Protein AF-A0A6A5XKU3-F1 (afdb_monomer_lite)

Foldseek 3Di:
DDDDDPDDQDDDPVLVVLVVLLVVLCCQFFFQFPPPDACCVVVCSSVCSVPVLLSVLSSLLSVCLVCVVPDDDLVSNPVSLVSLVVVLVVLVVCCVPDVPCVQSSLLSNLSSLVSNLSSCLLPQDCSNVVSLVVSLVSCVVDDLVSLCVGLSSVLSLVVSLLLLQCLLKFLDDDHRPNSCVVVPVLVPDDLPPPPARNNCRGQLEHSPLSVLSSLLSVLLVVQVVVVPVDPDDPPVSVVSLVVSLVCLVPDDDRDHDPPGDPLSNVLSVLLHVLLSLLSNLQSQQRNRLQRFLVDDGHPDDPVRSLVSLVSNLVSLVVNLVSCVVPVSNNLNSNQSSLLSSLLNCLDPSNVVCLVSSLVSLVSSCSRSVSSLSVVSNVLSVVLSVVSVVCVVVVPDDGRGSNVSCNVVSGMGRRD

Structure (mmCIF, N/CA/C/O backbone):
data_AF-A0A6A5XKU3-F1
#
_entry.id   AF-A0A6A5XKU3-F1
#
loop_
_atom_site.group_PDB
_atom_site.id
_atom_site.type_symbol
_atom_site.label_atom_id
_atom_site.label_alt_id
_atom_site.label_comp_id
_atom_site.label_asym_id
_atom_site.label_entity_id
_atom_site.label_seq_id
_atom_site.pdbx_PDB_ins_code
_atom_site.Cartn_x
_atom_site.Cartn_y
_atom_site.Cartn_z
_atom_site.occupancy
_atom_site.B_iso_or_equiv
_atom_site.auth_seq_id
_atom_site.auth_comp_id
_atom_site.auth_asym_id
_atom_site.auth_atom_id
_atom_site.pdbx_PDB_model_num
ATOM 1 N N . MET A 1 1 ? 26.770 15.227 -27.253 1.00 34.41 1 MET A N 1
ATOM 2 C CA . MET A 1 1 ? 26.568 13.845 -26.769 1.00 34.41 1 MET A CA 1
ATOM 3 C C . MET A 1 1 ? 25.483 13.225 -27.627 1.00 34.41 1 MET A C 1
ATOM 5 O O . MET A 1 1 ? 24.381 13.752 -27.650 1.00 34.41 1 MET A O 1
ATOM 9 N N . ALA A 1 2 ? 25.814 12.214 -28.429 1.00 26.48 2 ALA A N 1
ATOM 10 C CA . ALA A 1 2 ? 24.832 11.535 -29.268 1.00 26.48 2 ALA A CA 1
ATOM 11 C C . ALA A 1 2 ? 23.905 10.713 -28.362 1.00 26.48 2 ALA A C 1
ATOM 13 O O . ALA A 1 2 ? 24.379 9.827 -27.654 1.00 26.48 2 ALA A O 1
ATOM 14 N N . HIS A 1 3 ? 22.607 11.021 -28.351 1.00 31.48 3 HIS A N 1
ATOM 15 C CA . HIS A 1 3 ? 21.614 10.142 -27.742 1.00 31.48 3 HIS A CA 1
ATOM 16 C C . HIS A 1 3 ? 21.647 8.817 -28.506 1.00 31.48 3 HIS A C 1
ATOM 18 O O . HIS A 1 3 ? 21.253 8.759 -29.672 1.00 31.48 3 HIS A O 1
ATOM 24 N N . ALA A 1 4 ? 22.181 7.769 -27.876 1.00 35.62 4 ALA A N 1
ATOM 25 C CA . ALA A 1 4 ? 22.101 6.421 -28.408 1.00 35.62 4 ALA A CA 1
ATOM 26 C C . ALA A 1 4 ? 20.622 6.104 -28.665 1.00 35.62 4 ALA A C 1
ATOM 28 O O . ALA A 1 4 ? 19.783 6.248 -27.775 1.00 35.62 4 ALA A O 1
ATOM 29 N N . CYS A 1 5 ? 20.295 5.730 -29.901 1.00 33.72 5 CYS A N 1
ATOM 30 C CA . CYS A 1 5 ? 18.957 5.277 -30.247 1.00 33.72 5 CYS A CA 1
ATOM 31 C C . CYS A 1 5 ? 18.623 4.088 -29.327 1.00 33.72 5 CYS A C 1
ATOM 33 O O . CYS A 1 5 ? 19.437 3.161 -29.265 1.00 33.72 5 CYS A O 1
ATOM 35 N N . PRO A 1 6 ? 17.500 4.101 -28.583 1.00 51.47 6 PRO A N 1
ATOM 36 C CA . PRO A 1 6 ? 17.179 3.008 -27.677 1.00 51.47 6 PRO A CA 1
ATOM 37 C C . PRO A 1 6 ? 17.137 1.706 -28.480 1.00 51.47 6 PRO A C 1
ATOM 39 O O . PRO A 1 6 ? 16.379 1.594 -29.450 1.00 51.47 6 PRO A O 1
ATOM 42 N N . ARG A 1 7 ? 17.995 0.740 -28.115 1.00 57.94 7 ARG A N 1
ATOM 43 C CA . ARG A 1 7 ? 17.992 -0.599 -28.715 1.00 57.94 7 ARG A CA 1
ATOM 44 C C . ARG A 1 7 ? 16.578 -1.151 -28.569 1.00 57.94 7 ARG A C 1
ATOM 46 O O . ARG A 1 7 ? 16.069 -1.290 -27.461 1.00 57.94 7 ARG A O 1
ATOM 53 N N . ARG A 1 8 ? 15.909 -1.393 -29.697 1.00 62.81 8 ARG A N 1
ATOM 54 C CA . ARG A 1 8 ? 14.557 -1.952 -29.693 1.00 62.81 8 ARG A CA 1
ATOM 55 C C . ARG A 1 8 ? 14.641 -3.401 -29.229 1.00 62.81 8 ARG A C 1
ATOM 57 O O . ARG A 1 8 ? 15.411 -4.171 -29.796 1.00 62.81 8 ARG A O 1
ATOM 64 N N . LEU A 1 9 ? 13.830 -3.753 -28.236 1.00 70.62 9 LEU A N 1
ATOM 65 C CA . LEU A 1 9 ? 13.660 -5.129 -27.782 1.00 70.62 9 LEU A CA 1
ATOM 66 C C . LEU A 1 9 ? 13.195 -5.981 -28.978 1.00 70.62 9 LEU A C 1
ATOM 68 O O . LEU A 1 9 ? 12.134 -5.721 -29.550 1.00 70.62 9 LEU A O 1
ATOM 72 N N . GLN A 1 10 ? 14.010 -6.948 -29.398 1.00 77.44 10 GLN A N 1
ATOM 73 C CA . GLN A 1 10 ? 13.644 -7.891 -30.454 1.00 77.44 10 GLN A CA 1
ATOM 74 C C . GLN A 1 10 ? 12.899 -9.055 -29.805 1.00 77.44 10 GLN A C 1
ATOM 76 O O . GLN A 1 10 ? 13.490 -9.810 -29.041 1.00 77.44 10 GLN A O 1
ATOM 81 N N . LEU A 1 11 ? 11.595 -9.146 -30.063 1.00 79.94 11 LEU A N 1
ATOM 82 C CA . LEU A 1 11 ? 10.724 -10.175 -29.503 1.00 79.94 11 LEU A CA 1
ATOM 83 C C . LEU A 1 11 ? 10.129 -11.028 -30.618 1.00 79.94 11 LEU A C 1
ATOM 85 O O . LEU A 1 11 ? 9.589 -10.485 -31.587 1.00 79.94 11 LEU A O 1
ATOM 89 N N . GLU A 1 12 ? 10.144 -12.344 -30.424 1.00 84.56 12 GLU A N 1
ATOM 90 C CA . GLU A 1 12 ? 9.378 -13.284 -31.242 1.00 84.56 12 GLU A CA 1
ATOM 91 C C . GLU A 1 12 ? 7.866 -12.995 -31.140 1.00 84.56 12 GLU A C 1
ATOM 93 O O . GLU A 1 12 ? 7.410 -12.430 -30.138 1.00 84.56 12 GLU A O 1
ATOM 98 N N . PRO A 1 13 ? 7.032 -13.406 -32.116 1.00 84.31 13 PRO A N 1
ATOM 99 C CA . PRO A 1 13 ? 5.594 -13.115 -32.107 1.00 84.31 13 PRO A CA 1
ATOM 100 C C . PRO A 1 13 ? 4.880 -13.505 -30.802 1.00 84.31 13 PRO A C 1
ATOM 102 O O . PRO A 1 13 ? 4.089 -12.723 -30.270 1.00 84.31 13 PRO A O 1
ATOM 105 N N . ARG A 1 14 ? 5.213 -14.675 -30.238 1.00 82.38 14 ARG A N 1
ATOM 106 C CA . ARG A 1 14 ? 4.673 -15.146 -28.951 1.00 82.38 14 ARG A CA 1
ATOM 107 C C . ARG A 1 14 ? 5.136 -14.276 -27.778 1.00 82.38 14 ARG A C 1
ATOM 109 O O . ARG A 1 14 ? 4.318 -13.883 -26.951 1.00 82.38 14 ARG A O 1
ATOM 116 N N . GLN A 1 15 ? 6.418 -13.919 -27.740 1.00 80.44 15 GLN A N 1
ATOM 117 C CA . GLN A 1 15 ? 6.977 -13.046 -26.704 1.00 80.44 15 GLN A CA 1
ATOM 118 C C . GLN A 1 15 ? 6.389 -11.632 -26.784 1.00 80.44 15 GLN A C 1
ATOM 120 O O . GLN A 1 15 ? 6.162 -10.997 -25.762 1.00 80.44 15 GLN A O 1
ATOM 125 N N . ASN A 1 16 ? 6.072 -11.138 -27.985 1.00 82.94 16 ASN A N 1
ATOM 126 C CA . ASN A 1 16 ? 5.405 -9.848 -28.170 1.00 82.94 16 ASN A CA 1
ATOM 127 C C . ASN A 1 16 ? 3.999 -9.852 -27.548 1.00 82.94 16 ASN A C 1
ATOM 129 O O . ASN A 1 16 ? 3.612 -8.888 -26.888 1.00 82.94 16 ASN A O 1
ATOM 133 N N . GLN A 1 17 ? 3.247 -10.945 -27.706 1.00 83.19 17 GLN A N 1
ATOM 134 C CA . GLN A 1 17 ? 1.946 -11.104 -27.055 1.00 83.19 17 GLN A CA 1
ATOM 135 C C . GLN A 1 17 ? 2.079 -11.110 -25.524 1.00 83.19 17 GLN A C 1
ATOM 137 O O . GLN A 1 17 ? 1.387 -10.336 -24.859 1.00 83.19 17 GLN A O 1
ATOM 142 N N . GLN A 1 18 ? 3.012 -11.898 -24.981 1.00 82.06 18 GLN A N 1
ATOM 143 C CA . GLN A 1 18 ? 3.289 -11.957 -23.538 1.00 82.06 18 GLN A CA 1
ATOM 144 C C . GLN A 1 18 ? 3.756 -10.604 -22.985 1.00 82.06 18 GLN A C 1
ATOM 146 O O . GLN A 1 18 ? 3.325 -10.176 -21.918 1.00 82.06 18 GLN A O 1
ATOM 151 N N . PHE A 1 19 ? 4.564 -9.864 -23.744 1.00 81.38 19 PHE A N 1
ATOM 152 C CA . PHE A 1 19 ? 5.013 -8.529 -23.364 1.00 81.38 19 PHE A CA 1
ATOM 153 C C . PHE A 1 19 ? 3.871 -7.510 -23.331 1.00 81.38 19 PHE A C 1
ATOM 155 O O . PHE A 1 19 ? 3.780 -6.706 -22.405 1.00 81.38 19 PHE A O 1
ATOM 162 N N . ARG A 1 20 ? 2.945 -7.546 -24.297 1.00 83.00 20 ARG A N 1
ATOM 163 C CA . ARG A 1 20 ? 1.746 -6.686 -24.260 1.00 83.00 20 ARG A CA 1
ATOM 164 C C . ARG A 1 20 ? 0.855 -7.001 -23.064 1.00 83.00 20 ARG A C 1
ATOM 166 O O . ARG A 1 20 ? 0.287 -6.077 -22.480 1.00 83.00 20 ARG A O 1
ATOM 173 N N . GLN A 1 21 ? 0.736 -8.277 -22.714 1.00 82.06 21 GLN A N 1
ATOM 174 C CA . GLN A 1 21 ? 0.013 -8.725 -21.529 1.00 82.06 21 GLN A CA 1
ATOM 175 C C . GLN A 1 21 ? 0.682 -8.215 -20.253 1.00 82.06 21 GLN A C 1
ATOM 177 O O . GLN A 1 21 ? 0.026 -7.548 -19.458 1.00 82.06 21 GLN A O 1
ATOM 182 N N . PHE A 1 22 ? 1.994 -8.399 -20.115 1.00 81.75 22 PHE A N 1
ATOM 183 C CA . PHE A 1 22 ? 2.780 -7.842 -19.015 1.00 81.75 22 PHE A CA 1
ATOM 184 C C . PHE A 1 22 ? 2.576 -6.328 -18.864 1.00 81.75 22 PHE A C 1
ATOM 186 O O . PHE A 1 22 ? 2.221 -5.844 -17.792 1.00 81.75 22 PHE A O 1
ATOM 193 N N . MET A 1 23 ? 2.677 -5.574 -19.963 1.00 81.81 23 MET A N 1
ATOM 194 C CA . MET A 1 23 ? 2.439 -4.128 -19.952 1.00 81.81 23 MET A CA 1
ATOM 195 C C . MET A 1 23 ? 1.021 -3.758 -19.501 1.00 81.81 23 MET A C 1
ATOM 197 O O . MET A 1 23 ? 0.834 -2.711 -18.878 1.00 81.81 23 MET A O 1
ATOM 201 N N . ARG A 1 24 ? 0.011 -4.579 -19.817 1.00 83.12 24 ARG A N 1
ATOM 202 C CA . ARG A 1 24 ? -1.364 -4.379 -19.340 1.00 83.12 24 ARG A CA 1
ATOM 203 C C . ARG A 1 24 ? -1.461 -4.617 -17.833 1.00 83.12 24 ARG A C 1
ATOM 205 O O . ARG A 1 24 ? -2.056 -3.783 -17.152 1.00 83.12 24 ARG A O 1
ATOM 212 N N . VAL A 1 25 ? -0.859 -5.695 -17.332 1.00 81.56 25 VAL A N 1
ATOM 213 C CA . VAL A 1 25 ? -0.823 -6.023 -15.898 1.00 81.56 25 VAL A CA 1
ATOM 214 C C . VAL A 1 25 ? -0.133 -4.904 -15.122 1.00 81.56 25 VAL A C 1
ATOM 216 O O . VAL A 1 25 ? -0.757 -4.299 -14.258 1.00 81.56 25 VAL A O 1
ATOM 219 N N . CYS A 1 26 ? 1.083 -4.498 -15.503 1.00 78.31 26 CYS A N 1
ATOM 220 C CA . CYS A 1 26 ? 1.793 -3.415 -14.811 1.00 78.31 26 CYS A CA 1
ATOM 221 C C . CYS A 1 26 ? 1.022 -2.094 -14.813 1.00 78.31 26 CYS A C 1
ATOM 223 O O . CYS A 1 26 ? 0.986 -1.399 -13.807 1.00 78.31 26 CYS A O 1
ATOM 225 N N . ARG A 1 27 ? 0.366 -1.740 -15.924 1.00 82.25 27 ARG A N 1
ATOM 226 C CA . ARG A 1 27 ? -0.456 -0.521 -15.983 1.00 82.25 27 ARG A CA 1
ATOM 227 C C . ARG A 1 27 ? -1.689 -0.569 -15.089 1.00 82.25 27 ARG A C 1
ATOM 229 O O . ARG A 1 27 ? -2.251 0.487 -14.832 1.00 82.25 27 ARG A O 1
ATOM 236 N N . THR A 1 28 ? -2.132 -1.758 -14.703 1.00 83.50 28 THR A N 1
ATOM 237 C CA . THR A 1 28 ? -3.315 -1.957 -13.863 1.00 83.50 28 THR A CA 1
ATOM 238 C C . THR A 1 28 ? -2.920 -2.052 -12.391 1.00 83.50 28 THR A C 1
ATOM 240 O O . THR A 1 28 ? -3.565 -1.430 -11.556 1.00 83.50 28 THR A O 1
ATOM 243 N N . SER A 1 29 ? -1.836 -2.769 -12.094 1.00 79.31 29 SER A N 1
ATOM 244 C CA . SER A 1 29 ? -1.437 -3.138 -10.730 1.00 79.31 29 SER A CA 1
ATOM 245 C C . SER A 1 29 ? -0.272 -2.317 -10.168 1.00 79.31 29 SER A C 1
ATOM 247 O O . SER A 1 29 ? -0.100 -2.256 -8.964 1.00 79.31 29 SER A O 1
ATOM 249 N N . LEU A 1 30 ? 0.566 -1.698 -11.007 1.00 77.12 30 LEU A N 1
ATOM 250 C CA . LEU A 1 30 ? 1.786 -0.995 -10.561 1.00 77.12 30 LEU A CA 1
ATOM 251 C C . LEU A 1 30 ? 1.770 0.509 -10.854 1.00 77.12 30 LEU A C 1
ATOM 253 O O . LEU A 1 30 ? 2.677 1.220 -10.435 1.00 77.12 30 LEU A O 1
ATOM 257 N N . VAL A 1 31 ? 0.768 0.993 -11.588 1.00 85.38 31 VAL A N 1
ATOM 258 C CA . VAL A 1 31 ? 0.597 2.413 -11.910 1.00 85.38 31 VAL A CA 1
ATOM 259 C C . VAL A 1 31 ? -0.632 2.910 -11.173 1.00 85.38 31 VAL A C 1
ATOM 261 O O . VAL A 1 31 ? -1.708 2.375 -11.386 1.00 85.38 31 VAL A O 1
ATOM 264 N N . ALA A 1 32 ? -0.478 3.957 -10.374 1.00 86.50 32 ALA A N 1
ATOM 265 C CA . ALA A 1 32 ? -1.556 4.681 -9.717 1.00 86.50 32 ALA A CA 1
ATOM 266 C C . ALA A 1 32 ? -2.041 5.912 -10.517 1.00 86.50 32 ALA A C 1
ATOM 268 O O . ALA A 1 32 ? -3.195 6.334 -10.423 1.00 86.50 32 ALA A O 1
ATOM 269 N N . ILE A 1 33 ? -1.147 6.536 -11.300 1.00 87.88 33 ILE A N 1
ATOM 270 C CA . ILE A 1 33 ? -1.437 7.780 -12.033 1.00 87.88 33 ILE A CA 1
ATOM 271 C C . ILE A 1 33 ? -1.135 7.613 -13.525 1.00 87.88 33 ILE A C 1
ATOM 273 O O . ILE A 1 33 ? 0.001 7.709 -13.993 1.00 87.88 33 ILE A O 1
ATOM 277 N N . LYS A 1 34 ? -2.187 7.393 -14.317 1.00 85.19 34 LYS A N 1
ATOM 278 C CA . LYS A 1 34 ? -2.079 7.237 -15.774 1.00 85.19 34 LYS A CA 1
ATOM 279 C C . LYS A 1 34 ? -1.616 8.523 -16.464 1.00 85.19 34 LYS A C 1
ATOM 281 O O . LYS A 1 34 ? -2.102 9.607 -16.174 1.00 85.19 34 LYS A O 1
ATOM 286 N N . GLY A 1 35 ? -0.757 8.368 -17.474 1.00 83.06 35 GLY A N 1
ATOM 287 C CA . GLY A 1 35 ? -0.372 9.447 -18.394 1.00 83.06 35 GLY A CA 1
ATOM 288 C C . GLY A 1 35 ? 0.882 10.233 -18.004 1.00 83.06 35 GLY A C 1
ATOM 289 O O . GLY A 1 35 ? 1.331 11.048 -18.802 1.00 83.06 35 GLY A O 1
ATOM 290 N N . TYR A 1 36 ? 1.491 9.948 -16.850 1.00 80.50 36 TYR A N 1
ATOM 291 C CA . TYR A 1 36 ? 2.664 10.678 -16.343 1.00 80.50 36 TYR A CA 1
ATOM 292 C C . TYR A 1 36 ? 3.996 9.921 -16.504 1.00 80.50 36 TYR A C 1
ATOM 294 O O . TYR A 1 36 ? 5.010 10.304 -15.933 1.00 80.50 36 TYR A O 1
ATOM 302 N N . GLY A 1 37 ? 4.015 8.882 -17.350 1.00 72.19 37 GLY A N 1
ATOM 303 C CA . GLY A 1 37 ? 5.191 8.037 -17.594 1.00 72.19 37 GLY A CA 1
ATOM 304 C C . GLY A 1 37 ? 5.423 7.006 -16.485 1.00 72.19 37 GLY A C 1
ATOM 305 O O . GLY A 1 37 ? 4.861 7.112 -15.409 1.00 72.19 37 GLY A O 1
ATOM 306 N N . HIS A 1 38 ? 6.214 5.966 -16.756 1.00 72.88 38 HIS A N 1
ATOM 307 C CA . HIS A 1 38 ? 6.611 4.988 -15.736 1.00 72.88 38 HIS A CA 1
ATOM 308 C C . HIS A 1 38 ? 8.069 4.582 -15.979 1.00 72.88 38 HIS A C 1
ATOM 310 O O . HIS A 1 38 ? 8.321 3.726 -16.837 1.00 72.88 38 HIS A O 1
ATOM 316 N N . PRO A 1 39 ? 9.032 5.185 -15.258 1.00 65.38 39 PRO A N 1
ATOM 317 C CA . PRO A 1 39 ? 10.461 4.981 -15.491 1.00 65.38 39 PRO A CA 1
ATOM 318 C C . PRO A 1 39 ? 10.865 3.511 -15.461 1.00 65.38 39 PRO A C 1
ATOM 320 O O . PRO A 1 39 ? 11.609 3.064 -16.331 1.00 65.38 39 PRO A O 1
ATOM 323 N N . MET A 1 40 ? 10.286 2.704 -14.560 1.00 72.00 40 MET A N 1
ATOM 324 C CA . MET A 1 40 ? 10.617 1.277 -14.532 1.00 72.00 40 MET A CA 1
ATOM 325 C C . MET A 1 40 ? 10.088 0.480 -15.723 1.00 72.00 40 MET A C 1
ATOM 327 O O . MET A 1 40 ? 10.439 -0.682 -15.834 1.00 72.00 40 MET A O 1
ATOM 331 N N . LEU A 1 41 ? 9.205 1.022 -16.567 1.00 71.62 41 LEU A N 1
ATOM 332 C CA . LEU A 1 41 ? 8.746 0.327 -17.777 1.00 71.62 41 LEU A CA 1
ATOM 333 C C . LEU A 1 41 ? 9.499 0.802 -19.015 1.00 71.62 41 LEU A C 1
ATOM 335 O O . LEU A 1 41 ? 9.592 0.054 -19.978 1.00 71.62 41 LEU A O 1
ATOM 339 N N . THR A 1 42 ? 10.011 2.033 -19.020 1.00 72.75 42 THR A N 1
ATOM 340 C CA . THR A 1 42 ? 10.737 2.596 -20.165 1.00 72.75 42 THR A CA 1
ATOM 341 C C . THR A 1 42 ? 12.240 2.369 -20.073 1.00 72.75 42 THR A C 1
ATOM 343 O O . THR A 1 42 ? 12.868 2.064 -21.083 1.00 72.75 42 THR A O 1
ATOM 346 N N . GLU A 1 43 ? 12.821 2.485 -18.878 1.00 74.19 43 GLU A N 1
ATOM 347 C CA . GLU A 1 43 ? 14.276 2.417 -18.666 1.00 74.19 43 GLU A CA 1
ATOM 348 C C . GLU A 1 43 ? 14.777 1.004 -18.371 1.00 74.19 43 GLU A C 1
ATOM 350 O O . GLU A 1 43 ? 15.938 0.694 -18.607 1.00 74.19 43 GLU A O 1
ATOM 355 N N . SER A 1 44 ? 13.899 0.118 -17.907 1.00 75.56 44 SER A N 1
ATOM 356 C CA . SER A 1 44 ? 14.226 -1.293 -17.686 1.00 75.56 44 SER A CA 1
ATOM 357 C C . SER A 1 44 ? 14.323 -2.105 -18.980 1.00 75.56 44 SER A C 1
ATOM 359 O O . SER A 1 44 ? 14.905 -3.184 -18.973 1.00 75.56 44 SER A O 1
ATOM 361 N N . LEU A 1 45 ? 13.793 -1.600 -20.104 1.00 75.19 45 LEU A N 1
ATOM 362 C CA . LEU A 1 45 ? 13.749 -2.341 -21.371 1.00 75.19 45 LEU A CA 1
ATOM 363 C C . LEU A 1 45 ? 15.138 -2.694 -21.899 1.00 75.19 45 LEU A C 1
ATOM 365 O O . LEU A 1 45 ? 15.317 -3.779 -22.449 1.00 75.19 45 LEU A O 1
ATOM 369 N N . SER A 1 46 ? 16.117 -1.801 -21.730 1.00 74.19 46 SER A N 1
ATOM 370 C CA . SER A 1 46 ? 17.508 -2.094 -22.083 1.00 74.19 46 SER A CA 1
ATOM 371 C C . SER A 1 46 ? 18.073 -3.208 -21.204 1.00 74.19 46 SER A C 1
ATOM 373 O O . SER A 1 46 ? 18.687 -4.132 -21.723 1.00 74.19 46 SER A O 1
ATOM 375 N N . LEU A 1 47 ? 17.788 -3.179 -19.898 1.00 76.12 47 LEU A N 1
ATOM 376 C CA . LEU A 1 47 ? 18.219 -4.222 -18.966 1.00 76.12 47 LEU A CA 1
ATOM 377 C C . LEU A 1 47 ? 17.565 -5.573 -19.275 1.00 76.12 47 LEU A C 1
ATOM 379 O O . LEU A 1 47 ? 18.234 -6.595 -19.183 1.00 76.12 47 LEU A O 1
ATOM 383 N N . PHE A 1 48 ? 16.293 -5.599 -19.685 1.00 77.31 48 PHE A N 1
ATOM 384 C CA . PHE A 1 48 ? 15.614 -6.838 -20.085 1.00 77.31 48 PHE A CA 1
ATOM 385 C C . PHE A 1 48 ? 16.176 -7.437 -21.371 1.00 77.31 48 PHE A C 1
ATOM 387 O O . PHE A 1 48 ? 16.205 -8.658 -21.505 1.00 77.31 48 PHE A O 1
ATOM 394 N N . HIS A 1 49 ? 16.636 -6.604 -22.309 1.00 77.69 49 HIS A N 1
ATOM 395 C CA . HIS A 1 49 ? 17.280 -7.092 -23.527 1.00 77.69 49 HIS A CA 1
ATOM 396 C C . HIS A 1 49 ? 18.544 -7.893 -23.210 1.00 77.69 49 HIS A C 1
ATOM 398 O O . HIS A 1 49 ? 18.741 -8.980 -23.750 1.00 77.69 49 HIS A O 1
ATOM 404 N N . ASP A 1 50 ? 19.361 -7.376 -22.296 1.00 78.75 50 ASP A N 1
ATOM 405 C CA . ASP A 1 50 ? 20.622 -8.003 -21.907 1.00 78.75 50 ASP A CA 1
ATOM 406 C C . ASP A 1 50 ? 20.422 -9.120 -20.859 1.00 78.75 50 ASP A C 1
ATOM 408 O O . ASP A 1 50 ? 21.377 -9.812 -20.497 1.00 78.75 50 ASP A O 1
ATOM 412 N N . ARG A 1 51 ? 19.190 -9.309 -20.353 1.00 82.44 51 ARG A N 1
ATOM 413 C CA . ARG A 1 51 ? 18.848 -10.249 -19.269 1.00 82.44 51 ARG A CA 1
ATOM 414 C C . ARG A 1 51 ? 17.563 -11.033 -19.560 1.00 82.44 51 ARG A C 1
ATOM 416 O O . ARG A 1 51 ? 16.509 -10.724 -18.994 1.00 82.44 51 ARG A O 1
ATOM 423 N N . PRO A 1 52 ? 17.646 -12.105 -20.367 1.00 82.62 52 PRO A N 1
ATOM 424 C CA . PRO A 1 52 ? 16.487 -12.919 -20.724 1.00 82.62 52 PRO A CA 1
ATOM 425 C C . PRO A 1 52 ? 15.731 -13.497 -19.520 1.00 82.62 52 PRO A C 1
ATOM 427 O O . PRO A 1 52 ? 14.507 -13.525 -19.549 1.00 82.62 52 PRO A O 1
ATOM 430 N N . ALA A 1 53 ? 16.416 -13.878 -18.432 1.00 85.00 53 ALA A N 1
ATOM 431 C CA . ALA A 1 53 ? 15.747 -14.427 -17.248 1.00 85.00 53 ALA A CA 1
ATOM 432 C C . ALA A 1 53 ? 14.785 -13.432 -16.581 1.00 85.00 53 ALA A C 1
ATOM 434 O O . ALA A 1 53 ? 13.728 -13.838 -16.103 1.00 85.00 53 ALA A O 1
ATOM 435 N N . LEU A 1 54 ? 15.116 -12.133 -16.573 1.00 83.56 54 LEU A N 1
ATOM 436 C CA . LEU A 1 54 ? 14.213 -11.102 -16.053 1.00 83.56 54 LEU A CA 1
ATOM 437 C C . LEU A 1 54 ? 12.974 -10.967 -16.924 1.00 83.56 54 LEU A C 1
ATOM 439 O O . LEU A 1 54 ? 11.865 -10.872 -16.408 1.00 83.56 54 LEU A O 1
ATOM 443 N N . LEU A 1 55 ? 13.158 -10.989 -18.241 1.00 83.12 55 LEU A N 1
ATOM 444 C CA . LEU A 1 55 ? 12.050 -10.916 -19.180 1.00 83.12 55 LEU A CA 1
ATOM 445 C C . LEU A 1 55 ? 11.134 -12.148 -19.065 1.00 83.12 55 LEU A C 1
ATOM 447 O O . LEU A 1 55 ? 9.915 -11.995 -18.993 1.00 83.12 55 LEU A O 1
ATOM 451 N N . ASP A 1 56 ? 11.715 -13.346 -18.968 1.00 83.12 56 ASP A N 1
ATOM 452 C CA . ASP A 1 56 ? 10.986 -14.602 -18.761 1.00 83.12 56 ASP A CA 1
ATOM 453 C C . ASP A 1 56 ? 10.194 -14.587 -17.446 1.00 83.12 56 ASP A C 1
ATOM 455 O O . ASP A 1 56 ? 9.028 -14.983 -17.417 1.00 83.12 56 ASP A O 1
ATOM 459 N N . ALA A 1 57 ? 10.790 -14.086 -16.361 1.00 83.75 57 ALA A N 1
ATOM 460 C CA . ALA A 1 57 ? 10.109 -13.932 -15.079 1.00 83.75 57 ALA A CA 1
ATOM 461 C C . ALA A 1 57 ? 8.949 -12.937 -15.141 1.00 83.75 57 ALA A C 1
ATOM 463 O O . ALA A 1 57 ? 7.881 -13.204 -14.593 1.00 83.75 57 ALA A O 1
ATOM 464 N N . LEU A 1 58 ? 9.105 -11.826 -15.859 1.00 82.06 58 LEU A N 1
ATOM 465 C CA . LEU A 1 58 ? 8.012 -10.876 -16.064 1.00 82.06 58 LEU A CA 1
ATOM 466 C C . LEU A 1 58 ? 6.872 -11.473 -16.893 1.00 82.06 58 LEU A C 1
ATOM 468 O O . LEU A 1 58 ? 5.702 -11.221 -16.600 1.00 82.06 58 LEU A O 1
ATOM 472 N N . PHE A 1 59 ? 7.183 -12.310 -17.885 1.00 83.56 59 PHE A N 1
ATOM 473 C CA . PHE A 1 59 ? 6.168 -13.069 -18.619 1.00 83.56 59 PHE A CA 1
ATOM 474 C C . PHE A 1 59 ? 5.481 -14.119 -17.741 1.00 83.56 59 PHE A C 1
ATOM 476 O O . PHE A 1 59 ? 4.273 -14.323 -17.875 1.00 83.56 59 PHE A O 1
ATOM 483 N N . ALA A 1 60 ? 6.210 -14.746 -16.818 1.00 81.81 60 ALA A N 1
ATOM 484 C CA . ALA A 1 60 ? 5.638 -15.664 -15.838 1.00 81.81 60 ALA A CA 1
ATOM 485 C C . ALA A 1 60 ? 4.683 -14.944 -14.866 1.00 81.81 60 ALA A C 1
ATOM 487 O O . ALA A 1 60 ? 3.580 -15.424 -14.628 1.00 81.81 60 ALA A O 1
ATOM 488 N N . ILE A 1 61 ? 5.044 -13.752 -14.374 1.00 77.62 61 ILE A N 1
ATOM 489 C CA . ILE A 1 61 ? 4.136 -12.905 -13.575 1.00 77.62 61 ILE A CA 1
ATOM 490 C C . ILE A 1 61 ? 2.877 -12.563 -14.382 1.00 77.62 61 ILE A C 1
ATOM 492 O O . ILE A 1 61 ? 1.760 -12.693 -13.893 1.00 77.62 61 ILE A O 1
ATOM 496 N N . ALA A 1 62 ? 3.044 -12.144 -15.638 1.00 79.50 62 ALA A N 1
ATOM 497 C CA . ALA A 1 62 ? 1.925 -11.721 -16.473 1.00 79.50 62 ALA A CA 1
ATOM 498 C C . ALA A 1 62 ? 0.961 -12.860 -16.837 1.00 79.50 62 ALA A C 1
ATOM 500 O O . ALA A 1 62 ? -0.233 -12.612 -16.977 1.00 79.50 62 ALA A O 1
ATOM 501 N N . SER A 1 63 ? 1.468 -14.084 -17.006 1.00 77.75 63 SER A N 1
ATOM 502 C CA . SER A 1 63 ? 0.656 -15.263 -17.348 1.00 77.75 63 SER A CA 1
ATOM 503 C C . SER A 1 63 ? -0.152 -15.792 -16.165 1.00 77.75 63 SER A C 1
ATOM 505 O O . SER A 1 63 ? -1.296 -16.190 -16.369 1.00 77.75 63 SER A O 1
ATOM 507 N N . GLN A 1 64 ? 0.358 -15.686 -14.930 1.00 72.50 64 GLN A N 1
ATOM 508 C CA . GLN A 1 64 ? -0.422 -16.019 -13.725 1.00 72.50 64 GLN A CA 1
ATOM 509 C C . GLN A 1 64 ? -1.748 -15.278 -13.653 1.00 72.50 64 GLN A C 1
ATOM 511 O O . GLN A 1 64 ? -2.738 -15.827 -13.186 1.00 72.50 64 GLN A O 1
ATOM 516 N N . VAL A 1 65 ? -1.757 -14.025 -14.097 1.00 68.62 65 VAL A N 1
ATOM 517 C CA . VAL A 1 65 ? -2.950 -13.186 -14.061 1.00 68.62 65 VAL A CA 1
ATOM 518 C C . VAL A 1 65 ? -4.099 -13.791 -14.882 1.00 68.62 65 VAL A C 1
ATOM 520 O O . VAL A 1 65 ? -5.255 -13.700 -14.471 1.00 68.62 65 VAL A O 1
ATOM 523 N N . ASP A 1 66 ? -3.790 -14.450 -16.001 1.00 64.88 66 ASP A N 1
ATOM 524 C CA . ASP A 1 66 ? -4.793 -15.117 -16.840 1.00 64.88 66 ASP A CA 1
ATOM 525 C C . ASP A 1 66 ? -5.086 -16.547 -16.343 1.00 64.88 66 ASP A C 1
ATOM 527 O O . ASP A 1 66 ? -6.249 -16.960 -16.284 1.00 64.88 66 ASP A O 1
ATOM 531 N N . ASP A 1 67 ? -4.052 -17.291 -15.934 1.00 62.72 67 ASP A N 1
ATOM 532 C CA . ASP A 1 67 ? -4.168 -18.690 -15.495 1.00 62.72 67 ASP A CA 1
ATOM 533 C C . ASP A 1 67 ? -4.805 -18.843 -14.102 1.00 62.72 67 ASP A C 1
ATOM 535 O O . ASP A 1 67 ? -5.387 -19.890 -13.806 1.00 62.72 67 ASP A O 1
ATOM 539 N N . TYR A 1 68 ? -4.804 -17.790 -13.277 1.00 56.69 68 TYR A N 1
ATOM 540 C CA . TYR A 1 68 ? -5.515 -17.736 -11.992 1.00 56.69 68 TYR A CA 1
ATOM 541 C C . TYR A 1 68 ? -7.018 -18.022 -12.138 1.00 56.69 68 TYR A C 1
ATOM 543 O O . TYR A 1 68 ? -7.624 -18.635 -11.262 1.00 56.69 68 TYR A O 1
ATOM 551 N N . ARG A 1 69 ? -7.623 -17.667 -13.280 1.00 55.06 69 ARG A N 1
ATOM 552 C CA . ARG A 1 69 ? -9.028 -18.001 -13.575 1.00 55.06 69 ARG A CA 1
ATOM 553 C C . ARG A 1 69 ? -9.244 -19.477 -13.931 1.00 55.06 69 ARG A C 1
ATOM 555 O O . ARG A 1 69 ? -10.392 -19.901 -14.040 1.00 55.06 69 ARG A O 1
ATOM 562 N N . SER A 1 70 ? -8.166 -20.233 -14.139 1.00 47.22 70 SER A N 1
ATOM 563 C CA . SER A 1 70 ? -8.182 -21.539 -14.803 1.00 47.22 70 SER A CA 1
ATOM 564 C C . SER A 1 70 ? -7.746 -22.680 -13.879 1.00 47.22 70 SER A C 1
ATOM 566 O O . SER A 1 70 ? -8.481 -23.655 -13.792 1.00 47.22 70 SER A O 1
ATOM 568 N N . THR A 1 71 ? -6.617 -22.564 -13.168 1.00 46.81 71 THR A N 1
ATOM 569 C CA . THR A 1 71 ? -6.140 -23.496 -12.116 1.00 46.81 71 THR A CA 1
ATOM 570 C C . THR A 1 71 ? -4.793 -22.992 -11.579 1.00 46.81 71 THR A C 1
ATOM 572 O O . THR A 1 71 ? -3.855 -22.813 -12.352 1.00 46.81 71 THR A O 1
ATOM 575 N N . GLY A 1 72 ? -4.683 -22.766 -10.265 1.00 49.34 72 GLY A N 1
ATOM 576 C CA . GLY A 1 72 ? -3.503 -22.183 -9.614 1.00 49.34 72 GLY A CA 1
ATOM 577 C C . GLY A 1 72 ? -2.316 -23.138 -9.457 1.00 49.34 72 GLY A C 1
ATOM 578 O O . GLY A 1 72 ? -2.105 -23.684 -8.376 1.00 49.34 72 GLY A O 1
ATOM 579 N N . ASP A 1 73 ? -1.500 -23.293 -10.499 1.00 51.66 73 ASP A N 1
ATOM 580 C CA . ASP A 1 73 ? -0.231 -24.023 -10.404 1.00 51.66 73 ASP A CA 1
ATOM 581 C C . ASP A 1 73 ? 0.914 -23.098 -9.961 1.00 51.66 73 ASP A C 1
ATOM 583 O O . ASP A 1 73 ? 1.661 -22.544 -10.769 1.00 51.66 73 ASP A O 1
ATOM 587 N N . ALA A 1 74 ? 1.117 -22.992 -8.643 1.00 57.28 74 ALA A N 1
ATOM 588 C CA . ALA A 1 74 ? 2.288 -22.335 -8.042 1.00 57.28 74 ALA A CA 1
ATOM 589 C C . ALA A 1 74 ? 3.633 -22.905 -8.557 1.00 57.28 74 ALA A C 1
ATOM 591 O O . ALA A 1 74 ? 4.665 -22.232 -8.528 1.00 57.28 74 ALA A O 1
ATOM 592 N N . VAL A 1 75 ? 3.622 -24.133 -9.090 1.00 60.22 75 VAL A N 1
ATOM 593 C CA . VAL A 1 75 ? 4.784 -24.814 -9.683 1.00 60.22 75 VAL A CA 1
ATOM 594 C C . VAL A 1 75 ? 5.317 -24.086 -10.924 1.00 60.22 75 VAL A C 1
ATOM 596 O O . VAL A 1 75 ? 6.525 -24.109 -11.170 1.00 60.22 75 VAL A O 1
ATOM 599 N N . ALA A 1 76 ? 4.460 -23.384 -11.675 1.00 67.06 76 ALA A N 1
ATOM 600 C CA . ALA A 1 76 ? 4.846 -22.704 -12.914 1.00 67.06 76 ALA A CA 1
ATOM 601 C C . ALA A 1 76 ? 5.848 -21.547 -12.700 1.00 67.06 76 ALA A C 1
ATOM 603 O O . ALA A 1 76 ? 6.529 -21.134 -13.640 1.00 67.06 76 ALA A O 1
ATOM 604 N N . LEU A 1 77 ? 5.977 -21.047 -11.466 1.00 74.00 77 LEU A N 1
ATOM 605 C CA . LEU A 1 77 ? 6.805 -19.883 -11.122 1.00 74.00 77 LEU A CA 1
ATOM 606 C C . LEU A 1 77 ? 8.161 -20.219 -10.534 1.00 74.00 77 LEU A C 1
ATOM 608 O O . LEU A 1 77 ? 9.055 -19.372 -10.560 1.00 74.00 77 LEU A O 1
ATOM 612 N N . LEU A 1 78 ? 8.332 -21.446 -10.046 1.00 79.06 78 LEU A N 1
ATOM 613 C CA . LEU A 1 78 ? 9.572 -21.885 -9.413 1.00 79.06 78 LEU A CA 1
ATOM 614 C C . LEU A 1 78 ? 10.755 -21.794 -10.379 1.00 79.06 78 LEU A C 1
ATOM 616 O O . LEU A 1 78 ? 11.834 -21.332 -10.015 1.00 79.06 78 LEU A O 1
ATOM 620 N N . GLU A 1 79 ? 10.549 -22.190 -11.634 1.00 84.75 79 GLU A N 1
ATOM 621 C CA . GLU A 1 79 ? 11.611 -22.191 -12.637 1.00 84.75 79 GLU A CA 1
ATOM 622 C C . GLU A 1 79 ? 12.046 -20.763 -13.042 1.00 84.75 79 GLU A C 1
ATOM 624 O O . GLU A 1 79 ? 13.244 -20.469 -12.950 1.00 84.75 79 GLU A O 1
ATOM 629 N N . PRO A 1 80 ? 11.138 -19.833 -13.416 1.00 85.12 80 PRO A N 1
ATOM 630 C CA . PRO A 1 80 ? 11.494 -18.426 -13.612 1.00 85.12 80 PRO A CA 1
ATOM 631 C C . PRO A 1 80 ? 12.152 -17.785 -12.383 1.00 85.12 80 PRO A C 1
ATOM 633 O O . PRO A 1 80 ? 13.164 -17.093 -12.519 1.00 85.12 80 PRO A O 1
ATOM 636 N N . TYR A 1 81 ? 11.636 -18.066 -11.183 1.00 85.75 81 TYR A N 1
ATOM 637 C CA . TYR A 1 81 ? 12.193 -17.579 -9.921 1.00 85.75 81 TYR A CA 1
ATOM 638 C C . TYR A 1 81 ? 13.652 -18.023 -9.726 1.00 85.75 81 TYR A C 1
ATOM 640 O O . TYR A 1 81 ? 14.547 -17.194 -9.534 1.00 85.75 81 TYR A O 1
ATOM 648 N N . HIS A 1 82 ? 13.936 -19.323 -9.853 1.00 86.88 82 HIS A N 1
ATOM 649 C CA . HIS A 1 82 ? 15.292 -19.855 -9.697 1.00 86.88 82 HIS A CA 1
ATOM 650 C C . HIS A 1 82 ? 16.259 -19.386 -10.790 1.00 86.88 82 HIS A C 1
ATOM 652 O O . HIS A 1 82 ? 17.462 -19.278 -10.530 1.00 86.88 82 HIS A O 1
ATOM 658 N N . ARG A 1 83 ? 15.782 -19.105 -12.009 1.00 89.00 83 ARG A N 1
ATOM 659 C CA . ARG A 1 83 ? 16.621 -18.494 -13.056 1.00 89.00 83 ARG A CA 1
ATOM 660 C C . ARG A 1 83 ? 17.033 -17.077 -12.690 1.00 89.00 83 ARG A C 1
ATOM 662 O O . ARG A 1 83 ? 18.227 -16.800 -12.699 1.00 89.00 83 ARG A O 1
ATOM 669 N N . VAL A 1 84 ? 16.085 -16.217 -12.308 1.00 88.94 84 VAL A N 1
ATOM 670 C CA . VAL A 1 84 ? 16.403 -14.836 -11.904 1.00 88.94 84 VAL A CA 1
ATOM 671 C C . VAL A 1 84 ? 17.354 -14.823 -10.712 1.00 88.94 84 VAL A C 1
ATOM 673 O O . VAL A 1 84 ? 18.328 -14.071 -10.712 1.00 88.94 84 VAL A O 1
ATOM 676 N N . LEU A 1 85 ? 17.127 -15.697 -9.727 1.00 88.06 85 LEU A N 1
ATOM 677 C CA . LEU A 1 85 ? 18.002 -15.805 -8.565 1.00 88.06 85 LEU A CA 1
ATOM 678 C C . LEU A 1 85 ? 19.435 -16.207 -8.954 1.00 88.06 85 LEU A C 1
ATOM 680 O O . LEU A 1 85 ? 20.389 -15.593 -8.475 1.00 88.06 85 LEU A O 1
ATOM 684 N N . ARG A 1 86 ? 19.606 -17.195 -9.844 1.00 89.31 86 ARG A N 1
ATOM 685 C CA . ARG A 1 86 ? 20.932 -17.611 -10.338 1.00 89.31 86 ARG A CA 1
ATOM 686 C C . ARG A 1 86 ? 21.626 -16.509 -11.133 1.00 89.31 86 ARG A C 1
ATOM 688 O O . ARG A 1 86 ? 22.806 -16.253 -10.900 1.00 89.31 86 ARG A O 1
ATOM 695 N N . ASP A 1 87 ? 20.904 -15.833 -12.022 1.00 88.38 87 ASP A N 1
ATOM 696 C CA . ASP A 1 87 ? 21.446 -14.730 -12.821 1.00 88.38 87 ASP A CA 1
ATOM 697 C C . ASP A 1 87 ? 21.913 -13.573 -11.928 1.00 88.38 87 ASP A C 1
ATOM 699 O O . ASP A 1 87 ? 23.003 -13.025 -12.120 1.00 88.38 87 ASP A O 1
ATOM 703 N N . MET A 1 88 ? 21.127 -13.241 -10.903 1.00 87.88 88 MET A N 1
ATOM 704 C CA . MET A 1 88 ? 21.477 -12.239 -9.899 1.00 87.88 88 MET A CA 1
ATOM 705 C C . MET A 1 88 ? 22.696 -12.657 -9.059 1.00 87.88 88 MET A C 1
ATOM 707 O O . MET A 1 88 ? 23.571 -11.834 -8.783 1.00 87.88 88 MET A O 1
ATOM 711 N N . GLN A 1 89 ? 22.803 -13.932 -8.675 1.00 86.81 89 GLN A N 1
ATOM 712 C CA . GLN A 1 89 ? 23.976 -14.456 -7.967 1.00 86.81 89 GLN A CA 1
ATOM 713 C C . GLN A 1 89 ? 25.241 -14.412 -8.836 1.00 86.81 89 GLN A C 1
ATOM 715 O O . GLN A 1 89 ? 26.296 -14.007 -8.344 1.00 86.81 89 GLN A O 1
ATOM 720 N N . SER A 1 90 ? 25.137 -14.761 -10.125 1.00 86.62 90 SER A N 1
ATOM 721 C CA . SER A 1 90 ? 26.246 -14.650 -11.085 1.00 86.62 90 SER A CA 1
ATOM 722 C C . SER A 1 90 ? 26.713 -13.204 -11.215 1.00 86.62 90 SER A C 1
ATOM 724 O O . SER A 1 90 ? 27.907 -12.933 -11.123 1.00 86.62 90 SER A O 1
ATOM 726 N N . LEU A 1 91 ? 25.772 -12.260 -11.331 1.00 83.81 91 LEU A N 1
ATOM 727 C CA . LEU A 1 91 ? 26.064 -10.827 -11.381 1.00 83.81 91 LEU A CA 1
ATOM 728 C C . LEU A 1 91 ? 26.875 -10.345 -10.181 1.00 83.81 91 LEU A C 1
ATOM 730 O O . LEU A 1 91 ? 27.873 -9.644 -10.342 1.00 83.81 91 LEU A O 1
ATOM 734 N N . LEU A 1 92 ? 26.452 -10.729 -8.978 1.00 80.75 92 LEU A N 1
ATOM 735 C CA . LEU A 1 92 ? 27.144 -10.365 -7.744 1.00 80.75 92 LEU A CA 1
ATOM 736 C C . LEU A 1 92 ? 28.516 -11.053 -7.623 1.00 80.75 92 LEU A C 1
ATOM 738 O O . LEU A 1 92 ? 29.434 -10.477 -7.032 1.00 80.75 92 LEU A O 1
ATOM 742 N N . GLY A 1 93 ? 28.669 -12.257 -8.183 1.00 78.25 93 GLY A N 1
ATOM 743 C CA . GLY A 1 93 ? 29.928 -13.004 -8.233 1.00 78.25 93 GLY A CA 1
ATOM 744 C C . GLY A 1 93 ? 30.960 -12.386 -9.181 1.00 78.25 93 GLY A C 1
ATOM 745 O O . GLY A 1 93 ? 32.082 -12.095 -8.757 1.00 78.25 93 GLY A O 1
ATOM 746 N N . ASP A 1 94 ? 30.563 -12.120 -10.426 1.00 68.94 94 ASP A N 1
ATOM 747 C CA . ASP A 1 94 ? 31.415 -11.539 -11.476 1.00 68.94 94 ASP A CA 1
ATOM 748 C C . ASP A 1 94 ? 31.828 -10.098 -11.144 1.00 68.94 94 ASP A C 1
ATOM 750 O O . ASP A 1 94 ? 32.939 -9.656 -11.456 1.00 68.94 94 ASP A O 1
ATOM 754 N N . HIS A 1 95 ? 30.971 -9.369 -10.421 1.00 61.09 95 HIS A N 1
ATOM 755 C CA . HIS A 1 95 ? 31.247 -8.006 -9.977 1.00 61.09 95 HIS A CA 1
ATOM 756 C C . HIS A 1 95 ? 32.498 -7.883 -9.096 1.00 61.09 95 HIS A C 1
ATOM 758 O O . HIS A 1 95 ? 33.178 -6.856 -9.125 1.00 61.09 95 HIS A O 1
ATOM 764 N N . ARG A 1 96 ? 32.862 -8.939 -8.355 1.00 60.22 96 ARG A N 1
ATOM 765 C CA . ARG A 1 96 ? 34.102 -8.953 -7.560 1.00 60.22 96 ARG A CA 1
ATOM 766 C C . ARG A 1 96 ? 35.365 -8.877 -8.428 1.00 60.22 96 ARG A C 1
ATOM 768 O O . ARG A 1 96 ? 36.434 -8.607 -7.889 1.00 60.22 96 ARG A O 1
ATOM 775 N N . GLN A 1 97 ? 35.255 -9.108 -9.739 1.00 57.06 97 GLN A N 1
ATOM 776 C CA . GLN A 1 97 ? 36.392 -9.248 -10.651 1.00 57.06 97 GLN A CA 1
ATOM 777 C C . GLN A 1 97 ? 36.559 -8.074 -11.636 1.00 57.06 97 GLN A C 1
ATOM 779 O O . GLN A 1 97 ? 37.671 -7.871 -12.121 1.00 57.06 97 GLN A O 1
ATOM 784 N N . ASN A 1 98 ? 35.518 -7.273 -11.925 1.00 56.66 98 ASN A N 1
ATOM 785 C CA . ASN A 1 98 ? 35.616 -6.164 -12.891 1.00 56.66 98 ASN A CA 1
ATOM 786 C C . ASN A 1 98 ? 34.757 -4.929 -12.505 1.00 56.66 98 ASN A C 1
ATOM 788 O O . ASN A 1 98 ? 33.546 -4.915 -12.730 1.00 56.66 98 ASN A O 1
ATOM 792 N N . PRO A 1 99 ? 35.353 -3.859 -11.940 1.00 59.34 99 PRO A N 1
ATOM 793 C CA . PRO A 1 99 ? 34.610 -2.738 -11.347 1.00 59.34 99 PRO A CA 1
ATOM 794 C C . PRO A 1 99 ? 34.091 -1.680 -12.343 1.00 59.34 99 PRO A C 1
ATOM 796 O O . PRO A 1 99 ? 33.504 -0.690 -11.909 1.00 59.34 99 PRO A O 1
ATOM 799 N N . ARG A 1 100 ? 34.304 -1.834 -13.660 1.00 54.50 100 ARG A N 1
ATOM 800 C CA . ARG A 1 100 ? 34.019 -0.767 -14.645 1.00 54.50 100 ARG A CA 1
ATOM 801 C C . ARG A 1 100 ? 32.524 -0.508 -14.919 1.00 54.50 100 ARG A C 1
ATOM 803 O O . ARG A 1 100 ? 32.200 0.634 -15.214 1.00 54.50 100 ARG A O 1
ATOM 810 N N . ASP A 1 101 ? 31.632 -1.481 -14.692 1.00 64.06 101 ASP A N 1
ATOM 811 C CA . ASP A 1 101 ? 30.169 -1.356 -14.915 1.00 64.06 101 ASP A CA 1
ATOM 812 C C . ASP A 1 101 ? 29.342 -1.402 -13.613 1.00 64.06 101 ASP A C 1
ATOM 814 O O . ASP A 1 101 ? 28.236 -1.941 -13.537 1.00 64.06 101 ASP A O 1
ATOM 818 N N . PHE A 1 102 ? 29.886 -0.824 -12.540 1.00 73.62 102 PHE A N 1
ATOM 819 C CA . PHE A 1 102 ? 29.338 -0.905 -11.181 1.00 73.62 102 PHE A CA 1
ATOM 820 C C . PHE A 1 102 ? 27.880 -0.431 -11.048 1.00 73.62 102 PHE A C 1
ATOM 822 O O . PHE A 1 102 ? 27.111 -1.013 -10.283 1.00 73.62 102 PHE A O 1
ATOM 829 N N . ARG A 1 103 ? 27.480 0.614 -11.784 1.00 79.00 103 ARG A N 1
ATOM 830 C CA . ARG A 1 103 ? 26.122 1.177 -11.696 1.00 79.00 103 ARG A CA 1
ATOM 831 C C . ARG A 1 103 ? 25.082 0.289 -12.379 1.00 79.00 103 ARG A C 1
ATOM 833 O O . ARG A 1 103 ? 24.045 0.012 -11.787 1.00 79.00 103 ARG A O 1
ATOM 840 N N . GLU A 1 104 ? 25.356 -0.171 -13.598 1.00 80.25 104 GLU A N 1
ATOM 841 C CA . GLU A 1 104 ? 24.414 -0.987 -14.376 1.00 80.25 104 GLU A CA 1
ATOM 842 C C . GLU A 1 104 ? 24.199 -2.362 -13.743 1.00 80.25 104 GLU A C 1
ATOM 844 O O . GLU A 1 104 ? 23.057 -2.802 -13.617 1.00 80.25 104 GLU A O 1
ATOM 849 N N . VAL A 1 105 ? 25.268 -2.995 -13.244 1.00 82.50 105 VAL A N 1
ATOM 850 C CA . VAL A 1 105 ? 25.168 -4.266 -12.508 1.00 82.50 105 VAL A CA 1
ATOM 851 C C . VAL A 1 105 ? 24.286 -4.116 -11.266 1.00 82.50 105 VAL A C 1
ATOM 853 O O . VAL A 1 105 ? 23.429 -4.961 -11.015 1.00 82.50 105 VAL A O 1
ATOM 856 N N . ARG A 1 106 ? 24.432 -3.024 -10.505 1.00 83.75 106 ARG A N 1
ATOM 857 C CA . ARG A 1 106 ? 23.608 -2.774 -9.310 1.00 83.75 106 ARG A CA 1
ATOM 858 C C . ARG A 1 106 ? 22.149 -2.505 -9.647 1.00 83.75 106 ARG A C 1
ATOM 860 O O . ARG A 1 106 ? 21.280 -3.050 -8.973 1.00 83.75 106 ARG A O 1
ATOM 867 N N . LEU A 1 107 ? 21.877 -1.725 -10.694 1.00 85.56 107 LEU A N 1
ATOM 868 C CA . LEU A 1 107 ? 20.513 -1.509 -11.184 1.00 85.56 107 LEU A CA 1
ATOM 869 C C . LEU A 1 107 ? 19.875 -2.825 -11.646 1.00 85.56 107 LEU A C 1
ATOM 871 O O . LEU A 1 107 ? 18.726 -3.090 -11.303 1.00 85.56 107 LEU A O 1
ATOM 875 N N . ALA A 1 108 ? 20.626 -3.680 -12.345 1.00 85.81 108 ALA A N 1
ATOM 876 C CA . ALA A 1 108 ? 20.158 -5.001 -12.751 1.00 85.81 108 ALA A CA 1
ATOM 877 C C . ALA A 1 108 ? 19.863 -5.906 -11.542 1.00 85.81 108 ALA A C 1
ATOM 879 O O . ALA A 1 108 ? 18.808 -6.537 -11.504 1.00 85.81 108 ALA A O 1
ATOM 880 N N . CYS A 1 109 ? 20.735 -5.941 -10.528 1.00 86.88 109 CYS A N 1
ATOM 881 C CA . CYS A 1 109 ? 20.496 -6.704 -9.297 1.00 86.88 109 CYS A CA 1
ATOM 882 C C . CYS A 1 109 ? 19.292 -6.176 -8.505 1.00 86.88 109 CYS A C 1
ATOM 884 O O . CYS A 1 109 ? 18.482 -6.968 -8.033 1.00 86.88 109 CYS A O 1
ATOM 886 N N . ALA A 1 110 ? 19.146 -4.855 -8.378 1.00 87.88 110 ALA A N 1
ATOM 887 C CA . ALA A 1 110 ? 18.012 -4.240 -7.692 1.00 87.88 110 ALA A CA 1
ATOM 888 C C . ALA A 1 110 ? 16.689 -4.523 -8.424 1.00 87.88 110 ALA A C 1
ATOM 890 O O . ALA A 1 110 ? 15.698 -4.898 -7.801 1.00 87.88 110 ALA A O 1
ATOM 891 N N . LEU A 1 111 ? 16.688 -4.429 -9.755 1.00 87.38 111 LEU A N 1
ATOM 892 C CA . LEU A 1 111 ? 15.541 -4.814 -10.571 1.00 87.38 111 LEU A CA 1
ATOM 893 C C . LEU A 1 111 ? 15.232 -6.313 -10.440 1.00 87.38 111 LEU A C 1
ATOM 895 O O . LEU A 1 111 ? 14.069 -6.678 -10.316 1.00 87.38 111 LEU A O 1
ATOM 899 N N . SER A 1 112 ? 16.256 -7.171 -10.399 1.00 88.31 112 SER A N 1
ATOM 900 C CA . SER A 1 112 ? 16.095 -8.617 -10.180 1.00 88.31 112 SER A CA 1
ATOM 901 C C . SER A 1 112 ? 15.438 -8.920 -8.837 1.00 88.31 112 SER A C 1
ATOM 903 O O . SER A 1 112 ? 14.480 -9.684 -8.792 1.00 88.31 112 SER A O 1
ATOM 905 N N . ALA A 1 113 ? 15.896 -8.276 -7.760 1.00 87.81 113 ALA A N 1
ATOM 906 C CA . ALA A 1 113 ? 15.307 -8.422 -6.431 1.00 87.81 113 ALA A CA 1
ATOM 907 C C . ALA A 1 113 ? 13.839 -7.968 -6.399 1.00 87.81 113 ALA A C 1
ATOM 909 O O . ALA A 1 113 ? 13.008 -8.626 -5.781 1.00 87.81 113 ALA A O 1
ATOM 910 N N . LEU A 1 114 ? 13.493 -6.895 -7.117 1.00 87.44 114 LEU A N 1
ATOM 911 C CA . LEU A 1 114 ? 12.103 -6.456 -7.240 1.00 87.44 114 LEU A CA 1
ATOM 912 C C . LEU A 1 114 ? 11.238 -7.456 -8.024 1.00 87.44 114 LEU A C 1
ATOM 914 O O . LEU A 1 114 ? 10.106 -7.715 -7.634 1.00 87.44 114 LEU A O 1
ATOM 918 N N . VAL A 1 115 ? 11.753 -8.045 -9.108 1.00 86.88 115 VAL A N 1
ATOM 919 C CA . VAL A 1 115 ? 11.029 -9.089 -9.856 1.00 86.88 115 VAL A CA 1
ATOM 920 C C . VAL A 1 115 ? 10.822 -10.339 -8.997 1.00 86.88 115 VAL A C 1
ATOM 922 O O . VAL A 1 115 ? 9.727 -10.897 -8.999 1.00 86.88 115 VAL A O 1
ATOM 925 N N . LEU A 1 116 ? 11.837 -10.752 -8.232 1.00 86.75 116 LEU A N 1
ATOM 926 C CA . LEU A 1 116 ? 11.720 -11.852 -7.270 1.00 86.75 116 LEU A CA 1
ATOM 927 C C . LEU A 1 116 ? 10.677 -11.545 -6.191 1.00 86.75 116 LEU A C 1
ATOM 929 O O . LEU A 1 116 ? 9.857 -12.405 -5.890 1.00 86.75 116 LEU A O 1
ATOM 933 N N . LEU A 1 117 ? 10.644 -10.311 -5.681 1.00 86.44 117 LEU A N 1
ATOM 934 C CA . LEU A 1 117 ? 9.608 -9.864 -4.753 1.00 86.44 117 LEU A CA 1
ATOM 935 C C . LEU A 1 117 ? 8.213 -10.016 -5.364 1.00 86.44 117 LEU A C 1
ATOM 937 O O . LEU A 1 117 ? 7.362 -10.652 -4.753 1.00 86.44 117 LEU A O 1
ATOM 941 N N . LEU A 1 118 ? 7.990 -9.503 -6.580 1.00 83.38 118 LEU A N 1
ATOM 942 C CA . LEU A 1 118 ? 6.696 -9.609 -7.266 1.00 83.38 118 LEU A CA 1
ATOM 943 C C . LEU A 1 118 ? 6.275 -11.067 -7.507 1.00 83.38 118 LEU A C 1
ATOM 945 O O . LEU A 1 118 ? 5.096 -11.384 -7.379 1.00 83.38 118 LEU A O 1
ATOM 949 N N . LEU A 1 119 ? 7.223 -11.957 -7.819 1.00 79.62 119 LEU A N 1
ATOM 950 C CA . LEU A 1 119 ? 6.971 -13.399 -7.938 1.00 79.62 119 LEU A CA 1
ATOM 951 C C . LEU A 1 119 ? 6.574 -14.047 -6.603 1.00 79.62 119 LEU A C 1
ATOM 953 O O . LEU A 1 119 ? 5.840 -15.031 -6.607 1.00 79.62 119 LEU A O 1
ATOM 957 N N . SER A 1 120 ? 7.056 -13.513 -5.482 1.00 81.31 120 SER A N 1
ATOM 958 C CA . SER A 1 120 ? 6.802 -14.040 -4.138 1.00 81.31 120 SER A CA 1
ATOM 959 C C . SER A 1 120 ? 5.554 -13.459 -3.463 1.00 81.31 120 SER A C 1
ATOM 961 O O . SER A 1 120 ? 5.105 -14.028 -2.471 1.00 81.31 120 SER A O 1
ATOM 963 N N . MET A 1 121 ? 4.966 -12.377 -3.987 1.00 75.06 121 MET A N 1
ATOM 964 C CA . MET A 1 121 ? 3.802 -11.695 -3.386 1.00 75.06 121 MET A CA 1
ATOM 965 C C . MET A 1 121 ? 2.565 -12.590 -3.239 1.00 75.06 121 MET A C 1
ATOM 967 O O . MET A 1 121 ? 1.794 -12.425 -2.301 1.00 75.06 121 MET A O 1
ATOM 971 N N . SER A 1 122 ? 2.353 -13.531 -4.162 1.00 67.19 122 SER A N 1
ATOM 972 C CA . SER A 1 122 ? 1.219 -14.465 -4.114 1.00 67.19 122 SER A CA 1
ATOM 973 C C . SER A 1 122 ? 1.454 -15.661 -3.186 1.00 67.19 122 SER A C 1
ATOM 975 O O . SER A 1 122 ? 0.520 -16.413 -2.911 1.00 67.19 122 SER A O 1
ATOM 977 N N . SER A 1 123 ? 2.684 -15.854 -2.700 1.00 64.81 123 SER A N 1
ATOM 978 C CA . SER A 1 123 ? 3.013 -16.929 -1.766 1.00 64.81 123 SER A CA 1
ATOM 979 C C . SER A 1 123 ? 2.727 -16.498 -0.327 1.00 64.81 123 SER A C 1
ATOM 981 O O . SER A 1 123 ? 3.019 -15.373 0.062 1.00 64.81 123 SER A O 1
ATOM 983 N N . THR A 1 124 ? 2.219 -17.410 0.501 1.00 57.25 124 THR A N 1
ATOM 984 C CA . THR A 1 124 ? 2.071 -17.198 1.954 1.00 57.25 124 THR A CA 1
ATOM 985 C C . THR A 1 124 ? 3.410 -17.266 2.703 1.00 57.25 124 THR A C 1
ATOM 987 O O . THR A 1 124 ? 3.428 -17.316 3.929 1.00 57.25 124 THR A O 1
ATOM 990 N N . ASN A 1 125 ? 4.532 -17.332 1.983 1.00 61.81 125 ASN A N 1
ATOM 991 C CA . ASN A 1 125 ? 5.862 -17.474 2.556 1.00 61.81 125 ASN A CA 1
ATOM 992 C C . ASN A 1 125 ? 6.480 -16.102 2.856 1.00 61.81 125 ASN A C 1
ATOM 994 O O . ASN A 1 125 ? 6.175 -15.097 2.216 1.00 61.81 125 ASN A O 1
ATOM 998 N N . SER A 1 126 ? 7.464 -16.089 3.755 1.00 68.50 126 SER A N 1
ATOM 999 C CA . SER A 1 126 ? 8.320 -14.932 4.063 1.00 68.50 126 SER A CA 1
ATOM 1000 C C . SER A 1 126 ? 9.255 -14.508 2.919 1.00 68.50 126 SER A C 1
ATOM 1002 O O . SER A 1 126 ? 10.141 -13.675 3.117 1.00 68.50 126 SER A O 1
ATOM 1004 N N . ASP A 1 127 ? 9.106 -15.087 1.726 1.00 81.06 127 ASP A N 1
ATOM 1005 C CA . ASP A 1 127 ? 10.016 -14.876 0.601 1.00 81.06 127 ASP A CA 1
ATOM 1006 C C . ASP A 1 127 ? 9.982 -13.419 0.120 1.00 81.06 127 ASP A C 1
ATOM 1008 O O . ASP A 1 127 ? 11.029 -12.848 -0.189 1.00 81.06 127 ASP A O 1
ATOM 1012 N N . TRP A 1 128 ? 8.810 -12.768 0.124 1.00 85.25 128 TRP A N 1
ATOM 1013 C CA . TRP A 1 128 ? 8.727 -11.355 -0.255 1.00 85.25 128 TRP A CA 1
ATOM 1014 C C . TRP A 1 128 ? 9.483 -10.456 0.739 1.00 85.25 128 TRP A C 1
ATOM 1016 O O . TRP A 1 128 ? 10.191 -9.547 0.304 1.00 85.25 128 TRP A O 1
ATOM 1026 N N . GLU A 1 129 ? 9.413 -10.733 2.051 1.00 87.25 129 GLU A N 1
ATOM 1027 C CA . GLU A 1 129 ? 10.144 -9.968 3.078 1.00 87.25 129 GLU A CA 1
ATOM 1028 C C . GLU A 1 129 ? 11.649 -10.113 2.899 1.00 87.25 129 GLU A C 1
ATOM 1030 O O . GLU A 1 129 ? 12.404 -9.141 3.009 1.00 87.25 129 GLU A O 1
ATOM 1035 N N . TYR A 1 130 ? 12.084 -11.338 2.589 1.00 87.62 130 TYR A N 1
ATOM 1036 C CA . TYR A 1 130 ? 13.473 -11.632 2.285 1.00 87.62 130 TYR A CA 1
ATOM 1037 C C . TYR A 1 130 ? 13.944 -10.796 1.092 1.00 87.62 130 TYR A C 1
ATOM 1039 O O . TYR A 1 130 ? 14.954 -10.099 1.211 1.00 87.62 130 TYR A O 1
ATOM 1047 N N . HIS A 1 131 ? 13.206 -10.784 -0.022 1.00 88.00 131 HIS A N 1
ATOM 1048 C CA . HIS A 1 131 ? 13.578 -10.000 -1.209 1.00 88.00 131 HIS A CA 1
ATOM 1049 C C . HIS A 1 131 ? 13.516 -8.491 -0.975 1.00 88.00 131 HIS A C 1
ATOM 1051 O O . HIS A 1 131 ? 14.411 -7.776 -1.431 1.00 88.00 131 HIS A O 1
ATOM 1057 N N . ALA A 1 132 ? 12.531 -8.002 -0.216 1.00 88.12 132 ALA A N 1
ATOM 1058 C CA . ALA A 1 132 ? 12.436 -6.595 0.174 1.00 88.12 132 ALA A CA 1
ATOM 1059 C C . ALA A 1 132 ? 13.662 -6.171 0.998 1.00 88.12 132 ALA A C 1
ATOM 1061 O O . ALA A 1 132 ? 14.326 -5.180 0.682 1.00 88.12 132 ALA A O 1
ATOM 1062 N N . SER A 1 133 ? 14.026 -6.974 2.002 1.00 87.94 133 SER A N 1
ATOM 1063 C CA . SER A 1 133 ? 15.221 -6.750 2.817 1.00 87.94 133 SER A CA 1
ATOM 1064 C C . SER A 1 133 ? 16.495 -6.798 1.969 1.00 87.94 133 SER A C 1
ATOM 1066 O O . SER A 1 133 ? 17.340 -5.908 2.080 1.00 87.94 133 SER A O 1
ATOM 1068 N N . HIS A 1 134 ? 16.631 -7.770 1.061 1.00 87.25 134 HIS A N 1
ATOM 1069 C CA . HIS A 1 134 ? 17.797 -7.872 0.176 1.00 87.25 134 HIS A CA 1
ATOM 1070 C C . HIS A 1 134 ? 17.913 -6.681 -0.770 1.00 87.25 134 HIS A C 1
ATOM 1072 O O . HIS A 1 134 ? 19.017 -6.171 -0.960 1.00 87.25 134 HIS A O 1
ATOM 1078 N N . LEU A 1 135 ? 16.801 -6.192 -1.319 1.00 90.56 135 LEU A N 1
ATOM 1079 C CA . LEU A 1 135 ? 16.782 -4.986 -2.142 1.00 90.56 135 LEU A CA 1
ATOM 1080 C C . LEU A 1 135 ? 17.320 -3.777 -1.363 1.00 90.56 135 LEU A C 1
ATOM 1082 O O . LEU A 1 135 ? 18.205 -3.068 -1.849 1.00 90.56 135 LEU A O 1
ATOM 1086 N N . VAL A 1 136 ? 16.862 -3.587 -0.126 1.00 91.44 136 VAL A N 1
ATOM 1087 C CA . VAL A 1 136 ? 17.360 -2.527 0.760 1.00 91.44 136 VAL A CA 1
ATOM 1088 C C . VAL A 1 136 ? 18.851 -2.703 1.073 1.00 91.44 136 VAL A C 1
ATOM 1090 O O . VAL A 1 136 ? 19.612 -1.736 1.005 1.00 91.44 136 VAL A O 1
ATOM 1093 N N . HIS A 1 137 ? 19.306 -3.925 1.360 1.00 89.19 137 HIS A N 1
ATOM 1094 C CA . HIS A 1 137 ? 20.722 -4.219 1.608 1.00 89.19 137 HIS A CA 1
ATOM 1095 C C . HIS A 1 137 ? 21.598 -3.956 0.375 1.00 89.19 137 HIS A C 1
ATOM 1097 O O . HIS A 1 137 ? 22.683 -3.387 0.503 1.00 89.19 137 HIS A O 1
ATOM 1103 N N . LEU A 1 138 ? 21.131 -4.309 -0.825 1.00 88.31 138 LEU A N 1
ATOM 1104 C CA . LEU A 1 138 ? 21.828 -4.021 -2.080 1.00 88.31 138 LEU A CA 1
ATOM 1105 C C . LEU A 1 138 ? 21.976 -2.517 -2.291 1.00 88.31 138 LEU A C 1
ATOM 1107 O O . LEU A 1 138 ? 23.075 -2.051 -2.601 1.00 88.31 138 LEU A O 1
ATOM 1111 N N . ILE A 1 139 ? 20.911 -1.750 -2.057 1.00 90.12 139 ILE A N 1
ATOM 1112 C CA . ILE A 1 139 ? 20.948 -0.287 -2.136 1.00 90.12 139 ILE A CA 1
ATOM 1113 C C . ILE A 1 139 ? 21.910 0.285 -1.085 1.00 90.12 139 ILE A C 1
ATOM 1115 O O . ILE A 1 139 ? 22.763 1.089 -1.443 1.00 90.12 139 ILE A O 1
ATOM 1119 N N . ASN A 1 140 ? 21.872 -0.187 0.165 1.00 88.94 140 ASN A N 1
ATOM 1120 C CA . ASN A 1 140 ? 22.794 0.259 1.223 1.00 88.94 140 ASN A CA 1
ATOM 1121 C C . ASN A 1 140 ? 24.260 -0.085 0.940 1.00 88.94 140 ASN A C 1
ATOM 1123 O O . ASN A 1 140 ? 25.158 0.663 1.311 1.00 88.94 140 ASN A O 1
ATOM 1127 N N . SER A 1 141 ? 24.520 -1.214 0.280 1.00 85.50 141 SER A N 1
ATOM 1128 C CA . SER A 1 141 ? 25.871 -1.574 -0.164 1.00 85.50 141 SER A CA 1
ATOM 1129 C C . SER A 1 141 ? 26.357 -0.715 -1.342 1.00 85.50 141 SER A C 1
ATOM 1131 O O . SER A 1 141 ? 27.497 -0.873 -1.794 1.00 85.50 141 SER A O 1
ATOM 1133 N N . SER A 1 142 ? 25.469 0.110 -1.913 1.00 82.31 142 SER A N 1
ATOM 1134 C CA . SER A 1 142 ? 25.712 1.035 -3.023 1.00 82.31 142 SER A CA 1
ATOM 1135 C C . SER A 1 142 ? 25.889 2.454 -2.502 1.00 82.31 142 SER A C 1
ATOM 1137 O O . SER A 1 142 ? 25.433 2.795 -1.417 1.00 82.31 142 SER A O 1
ATOM 1139 N N . ASN A 1 143 ? 26.486 3.322 -3.318 1.00 84.06 143 ASN A N 1
ATOM 1140 C CA . ASN A 1 143 ? 26.308 4.750 -3.105 1.00 84.06 143 ASN A CA 1
ATOM 1141 C C . ASN A 1 143 ? 24.883 5.122 -3.557 1.00 84.06 143 ASN A C 1
ATOM 1143 O O . ASN A 1 143 ? 24.589 5.101 -4.754 1.00 84.06 143 ASN A O 1
ATOM 1147 N N . VAL A 1 144 ? 24.003 5.400 -2.591 1.00 85.56 144 VAL A N 1
ATOM 1148 C CA . VAL A 1 144 ? 22.591 5.741 -2.827 1.00 85.56 144 VAL A CA 1
ATOM 1149 C C . VAL A 1 144 ? 22.468 6.965 -3.735 1.00 85.56 144 VAL A C 1
ATOM 1151 O O . VAL A 1 144 ? 21.631 6.965 -4.635 1.00 85.56 144 VAL A O 1
ATOM 1154 N N . ASP A 1 145 ? 23.337 7.962 -3.572 1.00 86.75 145 ASP A N 1
ATOM 1155 C CA . ASP A 1 145 ? 23.302 9.187 -4.375 1.00 86.75 145 ASP A CA 1
ATOM 1156 C C . ASP A 1 145 ? 23.614 8.902 -5.848 1.00 86.75 145 ASP A C 1
ATOM 1158 O O . ASP A 1 145 ? 22.922 9.402 -6.729 1.00 86.75 145 ASP A O 1
ATOM 1162 N N . VAL A 1 146 ? 24.553 7.990 -6.122 1.00 84.62 146 VAL A N 1
ATOM 1163 C CA . VAL A 1 146 ? 24.872 7.548 -7.495 1.00 84.62 146 VAL A CA 1
ATOM 1164 C C . VAL A 1 146 ? 23.687 6.834 -8.154 1.00 84.62 146 VAL A C 1
ATOM 1166 O O . VAL A 1 146 ? 23.488 6.933 -9.364 1.00 84.62 146 VAL A O 1
ATOM 1169 N N . LEU A 1 147 ? 22.884 6.095 -7.384 1.00 85.31 147 LEU A N 1
ATOM 1170 C CA . LEU A 1 147 ? 21.679 5.449 -7.909 1.00 85.31 147 LEU A CA 1
ATOM 1171 C C . LEU A 1 147 ? 20.557 6.470 -8.166 1.00 85.31 147 LEU A C 1
ATOM 1173 O O . LEU A 1 147 ? 19.867 6.358 -9.184 1.00 85.31 147 LEU A O 1
ATOM 1177 N N . LYS A 1 148 ? 20.418 7.486 -7.300 1.00 87.00 148 LYS A N 1
ATOM 1178 C CA . LYS A 1 148 ? 19.445 8.586 -7.449 1.00 87.00 148 LYS A CA 1
ATOM 1179 C C . LYS A 1 148 ? 19.661 9.415 -8.725 1.00 87.00 148 LYS A C 1
ATOM 1181 O O . LYS A 1 148 ? 18.705 10.008 -9.213 1.00 87.00 148 LYS A O 1
ATOM 1186 N N . GLU A 1 149 ? 20.869 9.424 -9.297 1.00 85.44 149 GLU A N 1
ATOM 1187 C CA . GLU A 1 149 ? 21.177 10.127 -10.559 1.00 85.44 149 GLU A CA 1
ATOM 1188 C C . GLU A 1 149 ? 20.399 9.598 -11.777 1.00 85.44 149 GLU A C 1
ATOM 1190 O O . GLU A 1 149 ? 20.294 10.287 -12.793 1.00 85.44 149 GLU A O 1
ATOM 1195 N N . THR A 1 150 ? 19.876 8.370 -11.709 1.00 84.81 150 THR A N 1
ATOM 1196 C CA . THR A 1 150 ? 19.093 7.761 -12.796 1.00 84.81 150 THR A CA 1
ATOM 1197 C C . THR A 1 150 ? 17.621 7.656 -12.397 1.00 84.81 150 THR A C 1
ATOM 1199 O O . THR A 1 150 ? 17.349 7.285 -11.253 1.00 84.81 150 THR A O 1
ATOM 1202 N N . PRO A 1 151 ? 16.650 7.905 -13.297 1.00 84.06 151 PRO A N 1
ATOM 1203 C CA . PRO A 1 151 ? 15.242 7.803 -12.920 1.00 84.06 151 PRO A CA 1
ATOM 1204 C C . PRO A 1 151 ? 14.833 6.376 -12.525 1.00 84.06 151 PRO A C 1
ATOM 1206 O O . PRO A 1 151 ? 14.071 6.212 -11.573 1.00 84.06 151 PRO A O 1
ATOM 1209 N N . LEU A 1 152 ? 15.379 5.338 -13.173 1.00 85.19 152 LEU A N 1
ATOM 1210 C CA . LEU A 1 152 ? 15.208 3.945 -12.744 1.00 85.19 152 LEU A CA 1
ATOM 1211 C C . LEU A 1 152 ? 15.762 3.698 -11.336 1.00 85.19 152 LEU A C 1
ATOM 1213 O O . LEU A 1 152 ? 15.081 3.086 -10.516 1.00 85.19 152 LEU A O 1
ATOM 1217 N N . GLY A 1 153 ? 16.982 4.155 -11.046 1.00 88.75 153 GLY A N 1
ATOM 1218 C CA . GLY A 1 153 ? 17.588 3.984 -9.727 1.00 88.75 153 GLY A CA 1
ATOM 1219 C C . GLY A 1 153 ? 16.803 4.705 -8.635 1.00 88.75 153 GLY A C 1
ATOM 1220 O O . GLY A 1 153 ? 16.531 4.108 -7.595 1.00 88.75 153 GLY A O 1
ATOM 1221 N N . LEU A 1 154 ? 16.344 5.931 -8.901 1.00 87.44 154 LEU A N 1
ATOM 1222 C CA . LEU A 1 154 ? 15.448 6.661 -8.006 1.00 87.44 154 LEU A CA 1
ATOM 1223 C C . LEU A 1 154 ? 14.126 5.906 -7.789 1.00 87.44 154 LEU A C 1
ATOM 1225 O O . LEU A 1 154 ? 13.714 5.725 -6.647 1.00 87.44 154 LEU A O 1
ATOM 1229 N N . ALA A 1 155 ? 13.498 5.394 -8.853 1.00 86.75 155 ALA A N 1
ATOM 1230 C CA . ALA A 1 155 ? 12.268 4.606 -8.752 1.00 86.75 155 ALA A CA 1
ATOM 1231 C C . ALA A 1 155 ? 12.444 3.367 -7.857 1.00 86.75 155 ALA A C 1
ATOM 1233 O O . ALA A 1 155 ? 11.617 3.109 -6.981 1.00 86.75 155 ALA A O 1
ATOM 1234 N N . LEU A 1 156 ? 13.537 2.621 -8.054 1.00 89.00 156 LEU A N 1
ATOM 1235 C CA . LEU A 1 156 ? 13.863 1.429 -7.266 1.00 89.00 156 LEU A CA 1
ATOM 1236 C C . LEU A 1 156 ? 14.120 1.775 -5.795 1.00 89.00 156 LEU A C 1
ATOM 1238 O O . LEU A 1 156 ? 13.630 1.068 -4.918 1.00 89.00 156 LEU A O 1
ATOM 1242 N N . ILE A 1 157 ? 14.833 2.872 -5.520 1.00 91.44 157 ILE A N 1
ATOM 1243 C CA . ILE A 1 157 ? 15.071 3.370 -4.158 1.00 91.44 157 ILE A CA 1
ATOM 1244 C C . ILE A 1 157 ? 13.753 3.704 -3.463 1.00 91.44 157 ILE A C 1
ATOM 1246 O O . ILE A 1 157 ? 13.524 3.255 -2.342 1.00 91.44 157 ILE A O 1
ATOM 1250 N N . MET A 1 158 ? 12.876 4.469 -4.113 1.00 90.31 158 MET A N 1
ATOM 1251 C CA . MET A 1 158 ? 11.623 4.895 -3.488 1.00 90.31 158 MET A CA 1
ATOM 1252 C C . MET A 1 158 ? 10.678 3.716 -3.238 1.00 90.31 158 MET A C 1
ATOM 1254 O O . MET A 1 158 ? 10.057 3.652 -2.180 1.00 90.31 158 MET A O 1
ATOM 1258 N N . LEU A 1 159 ? 10.599 2.757 -4.167 1.00 88.94 159 LEU A N 1
ATOM 1259 C CA . LEU A 1 159 ? 9.818 1.534 -3.966 1.00 88.94 159 LEU A CA 1
ATOM 1260 C C . LEU A 1 159 ? 10.391 0.670 -2.843 1.00 88.94 159 LEU A C 1
ATOM 1262 O O . LEU A 1 159 ? 9.637 0.227 -1.981 1.00 88.94 159 LEU A O 1
ATOM 1266 N N . ALA A 1 160 ? 11.711 0.466 -2.813 1.00 92.25 160 ALA A N 1
ATOM 1267 C CA . ALA A 1 160 ? 12.369 -0.279 -1.742 1.00 92.25 160 ALA A CA 1
ATOM 1268 C C . ALA A 1 160 ? 12.102 0.353 -0.373 1.00 92.25 160 ALA A C 1
ATOM 1270 O O . ALA A 1 160 ? 11.767 -0.346 0.579 1.00 92.25 160 ALA A O 1
ATOM 1271 N N . ALA A 1 161 ? 12.199 1.680 -0.290 1.00 93.06 161 ALA A N 1
ATOM 1272 C CA . ALA A 1 161 ? 11.922 2.413 0.933 1.00 93.06 161 ALA A CA 1
ATOM 1273 C C . ALA A 1 161 ? 10.451 2.332 1.356 1.00 93.06 161 ALA A C 1
ATOM 1275 O O . ALA A 1 161 ? 10.181 2.240 2.549 1.00 93.06 161 ALA A O 1
ATOM 1276 N N . HIS A 1 162 ? 9.512 2.334 0.405 1.00 91.75 162 HIS A N 1
ATOM 1277 C CA . HIS A 1 162 ? 8.087 2.175 0.693 1.00 91.75 162 HIS A CA 1
ATOM 1278 C C . HIS A 1 162 ? 7.768 0.780 1.247 1.00 91.75 162 HIS A C 1
ATOM 1280 O O . HIS A 1 162 ? 7.093 0.668 2.265 1.00 91.75 162 HIS A O 1
ATOM 1286 N N . MET A 1 163 ? 8.315 -0.273 0.632 1.00 90.44 163 MET A N 1
ATOM 1287 C CA . MET A 1 163 ? 8.162 -1.662 1.094 1.00 90.44 163 MET A CA 1
ATOM 1288 C C . MET A 1 163 ? 8.843 -1.927 2.448 1.00 90.44 163 MET A C 1
ATOM 1290 O O . MET A 1 163 ? 8.527 -2.898 3.135 1.00 90.44 163 MET A O 1
ATOM 1294 N N . ASP A 1 164 ? 9.792 -1.078 2.848 1.00 92.81 164 ASP A N 1
ATOM 1295 C CA . ASP A 1 164 ? 10.448 -1.157 4.153 1.00 92.81 164 ASP A CA 1
ATOM 1296 C C . ASP A 1 164 ? 9.639 -0.499 5.285 1.00 92.81 164 ASP A C 1
ATOM 1298 O O . ASP A 1 164 ? 10.008 -0.654 6.442 1.00 92.81 164 ASP A O 1
ATOM 1302 N N . ILE A 1 165 ? 8.545 0.215 4.997 1.00 93.75 165 ILE A N 1
ATOM 1303 C CA . ILE A 1 165 ? 7.678 0.793 6.037 1.00 93.75 165 ILE A CA 1
ATOM 1304 C C . ILE A 1 165 ? 6.772 -0.314 6.593 1.00 93.75 165 ILE A C 1
ATOM 1306 O O . ILE A 1 165 ? 5.918 -0.834 5.872 1.00 93.75 165 ILE A O 1
ATOM 1310 N N . ALA A 1 166 ? 6.927 -0.663 7.876 1.00 91.94 166 ALA A N 1
ATOM 1311 C CA . ALA A 1 166 ? 6.205 -1.790 8.473 1.00 91.94 166 ALA A CA 1
ATOM 1312 C C . ALA A 1 166 ? 4.701 -1.555 8.579 1.00 91.94 166 ALA A C 1
ATOM 1314 O O . ALA A 1 166 ? 3.956 -2.521 8.502 1.00 91.94 166 ALA A O 1
ATOM 1315 N N . ALA A 1 167 ? 4.236 -0.305 8.656 1.00 94.44 167 ALA A N 1
ATOM 1316 C CA . ALA A 1 167 ? 2.803 -0.019 8.660 1.00 94.44 167 ALA A CA 1
ATOM 1317 C C . ALA A 1 167 ? 2.074 -0.604 7.440 1.00 94.44 167 ALA A C 1
ATOM 1319 O O . ALA A 1 167 ? 0.895 -0.915 7.554 1.00 94.44 167 ALA A O 1
ATOM 1320 N N . PHE A 1 168 ? 2.749 -0.787 6.300 1.00 94.19 168 PHE A N 1
ATOM 1321 C CA . PHE A 1 168 ? 2.168 -1.411 5.107 1.00 94.19 168 PHE A CA 1
ATOM 1322 C C . PHE A 1 168 ? 2.299 -2.936 5.086 1.00 94.19 168 PHE A C 1
ATOM 1324 O O . PHE A 1 168 ? 1.964 -3.547 4.079 1.00 94.19 168 PHE A O 1
ATOM 1331 N N . ALA A 1 169 ? 2.772 -3.568 6.154 1.00 92.50 169 ALA A N 1
ATOM 1332 C CA . ALA A 1 169 ? 2.902 -5.012 6.257 1.00 92.50 169 ALA A CA 1
ATOM 1333 C C . ALA A 1 169 ? 2.165 -5.546 7.493 1.00 92.50 169 ALA A C 1
ATOM 1335 O O . ALA A 1 169 ? 2.037 -4.858 8.503 1.00 92.50 169 ALA A O 1
ATOM 1336 N N . ILE A 1 170 ? 1.677 -6.779 7.398 1.00 93.00 170 ILE A N 1
ATOM 1337 C CA . ILE A 1 170 ? 1.053 -7.530 8.492 1.00 93.00 170 ILE A CA 1
ATOM 1338 C C . ILE A 1 170 ? 1.793 -8.858 8.626 1.00 93.00 170 ILE A C 1
ATOM 1340 O O . ILE A 1 170 ? 2.082 -9.497 7.612 1.00 93.00 170 ILE A O 1
ATOM 1344 N N . GLY A 1 171 ? 2.054 -9.283 9.858 1.00 90.44 171 GLY A N 1
ATOM 1345 C CA . GLY A 1 171 ? 2.767 -10.522 10.180 1.00 90.44 171 GLY A CA 1
ATOM 1346 C C . GLY A 1 171 ? 4.273 -10.428 9.949 1.00 90.44 171 GLY A C 1
ATOM 1347 O O . GLY A 1 171 ? 4.921 -11.447 9.707 1.00 90.44 171 GLY A O 1
ATOM 1348 N N . ARG A 1 172 ? 4.838 -9.215 9.961 1.00 88.12 172 ARG A N 1
ATOM 1349 C CA . ARG A 1 172 ? 6.214 -8.998 9.513 1.00 88.12 172 ARG A CA 1
ATOM 1350 C C . ARG A 1 172 ? 7.225 -9.571 10.492 1.00 88.12 172 ARG A C 1
ATOM 1352 O O . ARG A 1 172 ? 7.230 -9.238 11.674 1.00 88.12 172 ARG A O 1
ATOM 1359 N N . THR A 1 173 ? 8.137 -10.398 9.987 1.00 87.56 173 THR A N 1
ATOM 1360 C CA . THR A 1 173 ? 9.136 -11.086 10.826 1.00 87.56 173 THR A CA 1
ATOM 1361 C C . THR A 1 173 ? 10.489 -10.381 10.842 1.00 87.56 173 THR A C 1
ATOM 1363 O O . THR A 1 173 ? 11.274 -10.531 11.782 1.00 87.56 173 THR A O 1
ATOM 1366 N N . VAL A 1 174 ? 10.770 -9.586 9.808 1.00 85.88 174 VAL A N 1
ATOM 1367 C CA . VAL A 1 174 ? 12.037 -8.867 9.647 1.00 85.88 174 VAL A CA 1
ATOM 1368 C C . VAL A 1 174 ? 11.890 -7.417 10.095 1.00 85.88 174 VAL A C 1
ATOM 1370 O O . VAL A 1 174 ? 11.082 -6.669 9.545 1.00 85.88 174 VAL A O 1
ATOM 1373 N N . VAL A 1 175 ? 12.740 -6.992 11.033 1.00 86.81 175 VAL A N 1
ATOM 1374 C CA . VAL A 1 175 ? 12.763 -5.609 11.530 1.00 86.81 175 VAL A CA 1
ATOM 1375 C C . VAL A 1 175 ? 13.014 -4.628 10.369 1.00 86.81 175 VAL A C 1
ATOM 1377 O O . VAL A 1 175 ? 13.999 -4.794 9.641 1.00 86.81 175 VAL A O 1
ATOM 1380 N N . PRO A 1 176 ? 12.154 -3.609 10.184 1.00 88.00 176 PRO A N 1
ATOM 1381 C CA . PRO A 1 176 ? 12.363 -2.532 9.221 1.00 88.00 176 PRO A CA 1
ATOM 1382 C C . PRO A 1 176 ? 13.708 -1.842 9.384 1.00 88.00 176 PRO A C 1
ATOM 1384 O O . PRO A 1 176 ? 14.189 -1.633 10.499 1.00 88.00 176 PRO A O 1
ATOM 1387 N N . THR A 1 177 ? 14.296 -1.405 8.275 1.00 90.00 177 THR A N 1
ATOM 1388 C CA . THR A 1 177 ? 15.548 -0.633 8.325 1.00 90.00 177 THR A CA 1
ATOM 1389 C C . THR A 1 177 ? 15.330 0.882 8.347 1.00 90.00 177 THR A C 1
ATOM 1391 O O . THR A 1 177 ? 16.306 1.638 8.367 1.00 90.00 177 THR A O 1
ATOM 1394 N N . CYS A 1 178 ? 14.066 1.316 8.306 1.00 91.56 178 CYS A N 1
ATOM 1395 C CA . CYS A 1 178 ? 13.643 2.708 8.178 1.00 91.56 178 CYS A CA 1
ATOM 1396 C C . CYS A 1 178 ? 14.274 3.398 6.956 1.00 91.56 178 CYS A C 1
ATOM 1398 O O . CYS A 1 178 ? 14.728 4.542 7.031 1.00 91.56 178 CYS A O 1
ATOM 1400 N N . ALA A 1 179 ? 14.330 2.700 5.817 1.00 93.31 179 ALA A N 1
ATOM 1401 C CA . ALA A 1 179 ? 14.998 3.184 4.610 1.00 93.31 179 ALA A CA 1
ATOM 1402 C C . ALA A 1 179 ? 14.458 4.538 4.109 1.00 93.31 179 ALA A C 1
ATOM 1404 O O . ALA A 1 179 ? 15.242 5.355 3.630 1.00 93.31 179 ALA A O 1
ATOM 1405 N N . TRP A 1 180 ? 13.155 4.804 4.275 1.00 93.38 180 TRP A N 1
ATOM 1406 C CA . TRP A 1 180 ? 12.520 6.065 3.870 1.00 93.38 180 TRP A CA 1
ATOM 1407 C C . TRP A 1 180 ? 13.171 7.297 4.514 1.00 93.38 180 TRP A C 1
ATOM 1409 O O . TRP A 1 180 ? 13.603 8.205 3.803 1.00 93.38 180 TRP A O 1
ATOM 1419 N N . SER A 1 181 ? 13.307 7.305 5.844 1.00 91.06 181 SER A N 1
ATOM 1420 C CA . SER A 1 181 ? 13.968 8.394 6.574 1.00 91.06 181 SER A CA 1
ATOM 1421 C C . SER A 1 181 ? 15.489 8.329 6.448 1.00 91.06 181 SER A C 1
ATOM 1423 O O . SER A 1 181 ? 16.138 9.351 6.252 1.00 91.06 181 SER A O 1
ATOM 1425 N N . ARG A 1 182 ? 16.085 7.130 6.499 1.00 91.94 182 ARG A N 1
ATOM 1426 C CA . ARG A 1 182 ? 17.547 6.963 6.422 1.00 91.94 182 ARG A CA 1
ATOM 1427 C C . ARG A 1 182 ? 18.141 7.477 5.111 1.00 91.94 182 ARG A C 1
ATOM 1429 O O . ARG A 1 182 ? 19.270 7.954 5.100 1.00 91.94 182 ARG A O 1
ATOM 1436 N N . TRP A 1 183 ? 17.423 7.342 4.000 1.00 92.06 183 TRP A N 1
ATOM 1437 C CA . TRP A 1 183 ? 17.871 7.839 2.696 1.00 92.06 183 TRP A CA 1
ATOM 1438 C C . TRP A 1 183 ? 17.408 9.275 2.408 1.00 92.06 183 TRP A C 1
ATOM 1440 O O . TRP A 1 183 ? 17.538 9.726 1.263 1.00 92.06 183 TRP A O 1
ATOM 1450 N N . HIS A 1 184 ? 16.894 9.978 3.426 1.00 89.44 184 HIS A N 1
ATOM 1451 C CA . HIS A 1 184 ? 16.402 11.356 3.364 1.00 89.44 184 HIS A CA 1
ATOM 1452 C C . HIS A 1 184 ? 15.366 11.565 2.253 1.00 89.44 184 HIS A C 1
ATOM 1454 O O . HIS A 1 184 ? 15.364 12.590 1.571 1.00 89.44 184 HIS A O 1
ATOM 1460 N N . LEU A 1 185 ? 14.503 10.569 2.011 1.00 87.06 185 LEU A N 1
ATOM 1461 C CA . LEU A 1 185 ? 13.448 10.693 1.001 1.00 87.06 185 LEU A CA 1
ATOM 1462 C C . LEU A 1 185 ? 12.324 11.616 1.474 1.00 87.06 185 LEU A C 1
ATOM 1464 O O . LEU A 1 185 ? 11.583 12.122 0.642 1.00 87.06 185 LEU A O 1
ATOM 1468 N N . ASP A 1 186 ? 12.213 11.855 2.782 1.00 79.19 186 ASP A N 1
ATOM 1469 C CA . ASP A 1 186 ? 11.268 12.788 3.393 1.00 79.19 186 ASP A CA 1
ATOM 1470 C C . ASP A 1 186 ? 11.657 14.268 3.242 1.00 79.19 186 ASP A C 1
ATOM 1472 O O . ASP A 1 186 ? 10.800 15.136 3.401 1.00 79.19 186 ASP A O 1
ATOM 1476 N N . GLU A 1 187 ? 12.922 14.547 2.923 1.00 74.06 187 GLU A N 1
ATOM 1477 C CA . GLU A 1 187 ? 13.471 15.899 2.747 1.00 74.06 187 GLU A CA 1
ATOM 1478 C C . GLU A 1 187 ? 13.496 16.348 1.277 1.00 74.06 187 GLU A C 1
ATOM 1480 O O . GLU A 1 187 ? 13.609 17.538 0.987 1.00 74.06 187 GLU A O 1
ATOM 1485 N N . GLN A 1 188 ? 13.361 15.415 0.329 1.00 64.56 188 GLN A N 1
ATOM 1486 C CA . GLN A 1 188 ? 13.430 15.679 -1.117 1.00 64.56 188 GLN A CA 1
ATOM 1487 C C . GLN A 1 188 ? 12.105 16.191 -1.713 1.00 64.56 188 GLN A C 1
ATOM 1489 O O . GLN A 1 188 ? 11.906 16.177 -2.932 1.00 64.56 188 GLN A O 1
ATOM 1494 N N . HIS A 1 189 ? 11.185 16.649 -0.864 1.00 62.06 189 HIS A N 1
ATOM 1495 C CA . HIS A 1 189 ? 9.867 17.144 -1.248 1.00 62.06 189 HIS A CA 1
ATOM 1496 C C . HIS A 1 189 ? 9.995 18.553 -1.806 1.00 62.06 189 HIS A C 1
ATOM 1498 O O . HIS A 1 189 ? 9.743 19.539 -1.115 1.00 62.06 189 HIS A O 1
ATOM 1504 N N . ASP A 1 190 ? 10.363 18.656 -3.078 1.00 57.41 190 ASP A N 1
ATOM 1505 C CA . ASP A 1 190 ? 10.185 19.913 -3.782 1.00 57.41 190 ASP A CA 1
ATOM 1506 C C . ASP A 1 190 ? 8.679 20.130 -3.998 1.00 57.41 190 ASP A C 1
ATOM 1508 O O . ASP A 1 190 ? 8.032 19.413 -4.764 1.00 57.41 190 ASP A O 1
ATOM 1512 N N . ALA A 1 191 ? 8.103 21.115 -3.303 1.00 49.34 191 ALA A N 1
ATOM 1513 C CA . ALA A 1 191 ? 6.709 21.526 -3.482 1.00 49.34 191 ALA A CA 1
ATOM 1514 C C . ALA A 1 191 ? 6.413 21.985 -4.926 1.00 49.34 191 ALA A C 1
ATOM 1516 O O . ALA A 1 191 ? 5.248 22.143 -5.294 1.00 49.34 191 ALA A O 1
ATOM 1517 N N . PHE A 1 192 ? 7.460 22.174 -5.737 1.00 45.69 192 PHE A N 1
ATOM 1518 C CA . PHE A 1 192 ? 7.404 22.526 -7.151 1.00 45.69 192 PHE A CA 1
ATOM 1519 C C . PHE A 1 192 ? 7.735 21.356 -8.098 1.00 45.69 192 PHE A C 1
ATOM 1521 O O . PHE A 1 192 ? 7.856 21.578 -9.305 1.00 45.69 192 PHE A O 1
ATOM 1528 N N . ALA A 1 193 ? 7.862 20.116 -7.599 1.00 56.84 193 ALA A N 1
ATOM 1529 C CA . ALA A 1 193 ? 8.098 18.939 -8.436 1.00 56.84 193 ALA A CA 1
ATOM 1530 C C . ALA A 1 193 ? 6.964 18.762 -9.464 1.00 56.84 193 ALA A C 1
ATOM 1532 O O . ALA A 1 193 ? 5.800 18.543 -9.129 1.00 56.84 193 ALA A O 1
ATOM 1533 N N . VAL A 1 194 ? 7.306 18.877 -10.746 1.00 61.91 194 VAL A N 1
ATOM 1534 C CA . VAL A 1 194 ? 6.348 18.821 -11.853 1.00 61.91 194 VAL A CA 1
ATOM 1535 C C . VAL A 1 194 ? 6.064 17.368 -12.241 1.00 61.91 194 VAL A C 1
ATOM 1537 O O . VAL A 1 194 ? 6.987 16.652 -12.620 1.00 61.91 194 VAL A O 1
ATOM 1540 N N . PRO A 1 195 ? 4.793 16.953 -12.336 1.00 72.56 195 PRO A N 1
ATOM 1541 C CA . PRO A 1 195 ? 3.670 17.267 -11.451 1.00 72.56 195 PRO A CA 1
ATOM 1542 C C . PRO A 1 195 ? 3.436 16.202 -10.360 1.00 72.56 195 PRO A C 1
ATOM 1544 O O . PRO A 1 195 ? 2.552 16.377 -9.527 1.00 72.56 195 PRO A O 1
ATOM 1547 N N . PHE A 1 196 ? 4.171 15.088 -10.414 1.00 84.38 196 PHE A N 1
ATOM 1548 C CA . PHE A 1 196 ? 4.158 13.995 -9.444 1.00 84.38 196 PHE A CA 1
ATOM 1549 C C . PHE A 1 196 ? 5.561 13.410 -9.351 1.00 84.38 196 PHE A C 1
ATOM 1551 O O . PHE A 1 196 ? 6.271 13.331 -10.359 1.00 84.38 196 PHE A O 1
ATOM 1558 N N . GLN A 1 197 ? 5.949 12.953 -8.167 1.00 83.75 197 GLN A N 1
ATOM 1559 C CA . GLN A 1 197 ? 7.161 12.151 -8.023 1.00 83.75 197 GLN A CA 1
ATOM 1560 C C . GLN A 1 197 ? 6.928 10.722 -8.545 1.00 83.75 197 GLN A C 1
ATOM 1562 O O . GLN A 1 197 ? 5.798 10.235 -8.611 1.00 83.75 197 GLN A O 1
ATOM 1567 N N . ILE A 1 198 ? 8.010 10.029 -8.918 1.00 82.31 198 ILE A N 1
ATOM 1568 C CA . ILE A 1 198 ? 7.938 8.698 -9.544 1.00 82.31 198 ILE A CA 1
ATOM 1569 C C . ILE A 1 198 ? 7.195 7.690 -8.657 1.00 82.31 198 ILE A C 1
ATOM 1571 O O . ILE A 1 198 ? 6.423 6.878 -9.163 1.00 82.31 198 ILE A O 1
ATOM 1575 N N . HIS A 1 199 ? 7.384 7.741 -7.338 1.00 85.19 199 HIS A N 1
ATOM 1576 C CA . HIS A 1 199 ? 6.672 6.839 -6.434 1.00 85.19 199 HIS A CA 1
ATOM 1577 C C . HIS A 1 199 ? 5.176 7.149 -6.365 1.00 85.19 199 HIS A C 1
ATOM 1579 O O . HIS A 1 199 ? 4.394 6.209 -6.344 1.00 85.19 199 HIS A O 1
ATOM 1585 N N . GLU A 1 200 ? 4.760 8.421 -6.397 1.00 88.38 200 GLU A N 1
ATOM 1586 C CA . GLU A 1 200 ? 3.336 8.798 -6.390 1.00 88.38 200 GLU A CA 1
ATOM 1587 C C . GLU A 1 200 ? 2.636 8.266 -7.636 1.00 88.38 200 GLU A C 1
ATOM 1589 O O . GLU A 1 200 ? 1.481 7.852 -7.569 1.00 88.38 200 GLU A O 1
ATOM 1594 N N . ILE A 1 201 ? 3.347 8.230 -8.767 1.00 87.94 201 ILE A N 1
ATOM 1595 C CA . ILE A 1 201 ? 2.841 7.632 -10.001 1.00 87.94 201 ILE A CA 1
ATOM 1596 C C . ILE A 1 201 ? 2.589 6.132 -9.828 1.00 87.94 201 ILE A C 1
ATOM 1598 O O . ILE A 1 201 ? 1.644 5.626 -10.428 1.00 87.94 201 ILE A O 1
ATOM 1602 N N . ASN A 1 202 ? 3.377 5.431 -9.009 1.00 85.44 202 ASN A N 1
ATOM 1603 C CA . ASN A 1 202 ? 3.258 3.984 -8.807 1.00 85.44 202 ASN A CA 1
ATOM 1604 C C . ASN A 1 202 ? 2.255 3.619 -7.704 1.00 85.44 202 ASN A C 1
ATOM 1606 O O . ASN A 1 202 ? 1.520 2.640 -7.817 1.00 85.44 202 ASN A O 1
ATOM 1610 N N . THR A 1 203 ? 2.222 4.401 -6.627 1.00 87.00 203 THR A N 1
ATOM 1611 C CA . THR A 1 203 ? 1.506 4.050 -5.391 1.00 87.00 203 THR A CA 1
ATOM 1612 C C . THR A 1 203 ? 0.234 4.869 -5.199 1.00 87.00 203 THR A C 1
ATOM 1614 O O . THR A 1 203 ? -0.676 4.441 -4.500 1.00 87.00 203 THR A O 1
ATOM 1617 N N . GLY A 1 204 ? 0.156 6.063 -5.793 1.00 88.81 204 GLY A N 1
ATOM 1618 C CA . GLY A 1 204 ? -0.932 7.022 -5.581 1.00 88.81 204 GLY A CA 1
ATOM 1619 C C . GLY A 1 204 ? -0.826 7.757 -4.245 1.00 88.81 204 GLY A C 1
ATOM 1620 O O . GLY A 1 204 ? -1.627 8.654 -3.965 1.00 88.81 204 GLY A O 1
ATOM 1621 N N . VAL A 1 205 ? 0.178 7.409 -3.435 1.00 89.50 205 VAL A N 1
ATOM 1622 C CA . VAL A 1 205 ? 0.403 7.954 -2.099 1.00 89.50 205 VAL A CA 1
ATOM 1623 C C . VAL A 1 205 ? 1.330 9.160 -2.207 1.00 89.50 205 VAL A C 1
ATOM 1625 O O . VAL A 1 205 ? 2.469 9.010 -2.657 1.00 89.50 205 VAL A O 1
ATOM 1628 N N . PRO A 1 206 ? 0.891 10.356 -1.780 1.00 89.62 206 PRO A N 1
ATOM 1629 C CA . PRO A 1 206 ? 1.746 11.520 -1.827 1.00 89.62 206 PRO A CA 1
ATOM 1630 C C . PRO A 1 206 ? 2.899 11.392 -0.836 1.00 89.62 206 PRO A C 1
ATOM 1632 O O . PRO A 1 206 ? 2.711 10.929 0.293 1.00 89.62 206 PRO A O 1
ATOM 1635 N N . ALA A 1 207 ? 4.085 11.853 -1.237 1.00 88.44 207 ALA A N 1
ATOM 1636 C CA . ALA A 1 207 ? 5.301 11.732 -0.427 1.00 88.44 207 ALA A CA 1
ATOM 1637 C C . ALA A 1 207 ? 5.134 12.324 0.980 1.00 88.44 207 ALA A C 1
ATOM 1639 O O . ALA A 1 207 ? 5.666 11.797 1.954 1.00 88.44 207 ALA A O 1
ATOM 1640 N N . SER A 1 208 ? 4.397 13.433 1.101 1.00 89.50 208 SER A N 1
ATOM 1641 C CA . SER A 1 208 ? 4.167 14.114 2.378 1.00 89.50 208 SER A CA 1
ATOM 1642 C C . SER A 1 208 ? 3.386 13.250 3.368 1.00 89.50 208 SER A C 1
ATOM 1644 O O . SER A 1 208 ? 3.746 13.194 4.540 1.00 89.50 208 SER A O 1
ATOM 1646 N N . LEU A 1 209 ? 2.352 12.544 2.899 1.00 92.56 209 LEU A N 1
ATOM 1647 C CA . LEU A 1 209 ? 1.571 11.633 3.733 1.00 92.56 209 LEU A CA 1
ATOM 1648 C C . LEU A 1 209 ? 2.369 10.369 4.054 1.00 92.56 209 LEU A C 1
ATOM 1650 O O . LEU A 1 209 ? 2.349 9.912 5.193 1.00 92.56 209 LEU A O 1
ATOM 1654 N N . LEU A 1 210 ? 3.125 9.848 3.084 1.00 92.94 210 LEU A N 1
ATOM 1655 C CA . LEU A 1 210 ? 3.971 8.675 3.288 1.00 92.94 210 LEU A CA 1
ATOM 1656 C C . LEU A 1 210 ? 5.042 8.917 4.364 1.00 92.94 210 LEU A C 1
ATOM 1658 O O . LEU A 1 210 ? 5.252 8.069 5.229 1.00 92.94 210 LEU A O 1
ATOM 1662 N N . SER A 1 211 ? 5.650 10.107 4.382 1.00 93.19 211 SER A N 1
ATOM 1663 C CA . SER A 1 211 ? 6.579 10.517 5.441 1.00 93.19 211 SER A CA 1
ATOM 1664 C C . SER A 1 211 ? 5.918 10.591 6.822 1.00 93.19 211 SER A C 1
ATOM 1666 O O . SER A 1 211 ? 6.573 10.289 7.819 1.00 93.19 211 SER A O 1
ATOM 1668 N N . ILE A 1 212 ? 4.639 10.981 6.905 1.00 94.81 212 ILE A N 1
ATOM 1669 C CA . ILE A 1 212 ? 3.889 10.943 8.169 1.00 94.81 212 ILE A CA 1
ATOM 1670 C C . ILE A 1 212 ? 3.665 9.486 8.578 1.00 94.81 212 ILE A C 1
ATOM 1672 O O . ILE A 1 212 ? 4.056 9.128 9.683 1.00 94.81 212 ILE A O 1
ATOM 1676 N N . ILE A 1 213 ? 3.135 8.638 7.688 1.00 95.50 213 ILE A N 1
ATOM 1677 C CA . ILE A 1 213 ? 2.868 7.211 7.955 1.00 95.50 213 ILE A CA 1
ATOM 1678 C C . ILE A 1 213 ? 4.138 6.480 8.412 1.00 95.50 213 ILE A C 1
ATOM 1680 O O . ILE A 1 213 ? 4.101 5.748 9.397 1.00 95.50 213 ILE A O 1
ATOM 1684 N N . SER A 1 214 ? 5.283 6.741 7.776 1.00 94.69 214 SER A N 1
ATOM 1685 C CA . SER A 1 214 ? 6.576 6.183 8.197 1.00 94.69 214 SER A CA 1
ATOM 1686 C C . SER A 1 214 ? 6.960 6.575 9.633 1.00 94.69 214 SER A C 1
ATOM 1688 O O . SER A 1 214 ? 7.578 5.785 10.345 1.00 94.69 214 SER A O 1
ATOM 1690 N N . LYS A 1 215 ? 6.589 7.778 10.090 1.00 94.06 215 LYS A N 1
ATOM 1691 C CA . LYS A 1 215 ? 6.806 8.218 11.479 1.00 94.06 215 LYS A CA 1
ATOM 1692 C C . LYS A 1 215 ? 5.771 7.626 12.441 1.00 94.06 215 LYS A C 1
ATOM 1694 O O . LYS A 1 215 ? 6.142 7.300 13.566 1.00 94.06 215 LYS A O 1
ATOM 1699 N N . LEU A 1 216 ? 4.520 7.437 12.001 1.00 93.56 216 LEU A N 1
ATOM 1700 C CA . LEU A 1 216 ? 3.495 6.712 12.771 1.00 93.56 216 LEU A CA 1
ATOM 1701 C C . LEU A 1 216 ? 3.975 5.292 13.094 1.00 93.56 216 LEU A C 1
ATOM 1703 O O . LEU A 1 216 ? 3.935 4.875 14.247 1.00 93.56 216 LEU A O 1
ATOM 1707 N N . ASP A 1 217 ? 4.491 4.592 12.083 1.00 91.94 217 ASP A N 1
ATOM 1708 C CA . ASP A 1 217 ? 5.042 3.237 12.184 1.00 91.94 217 ASP A CA 1
ATOM 1709 C C . ASP A 1 217 ? 6.182 3.134 13.210 1.00 91.94 217 ASP A C 1
ATOM 1711 O O . ASP A 1 217 ? 6.159 2.304 14.123 1.00 91.94 217 ASP A O 1
ATOM 1715 N N . GLN A 1 218 ? 7.158 4.041 13.115 1.00 91.19 218 GLN A N 1
ATOM 1716 C CA . GLN A 1 218 ? 8.269 4.112 14.067 1.00 91.19 218 GLN A CA 1
ATOM 1717 C C . GLN A 1 218 ? 7.771 4.376 15.494 1.00 91.19 218 GLN A C 1
ATOM 1719 O O . GLN A 1 218 ? 8.247 3.754 16.445 1.00 91.19 218 GLN A O 1
ATOM 1724 N N . CYS A 1 219 ? 6.790 5.269 15.656 1.00 90.50 219 CYS A N 1
ATOM 1725 C CA . CYS A 1 219 ? 6.209 5.586 16.958 1.00 90.50 219 CYS A CA 1
ATOM 1726 C C . CYS A 1 219 ? 5.453 4.389 17.566 1.00 90.50 219 CYS A C 1
ATOM 1728 O O . CYS A 1 219 ? 5.621 4.094 18.756 1.00 90.50 219 CYS A O 1
ATOM 1730 N N . ALA A 1 220 ? 4.678 3.671 16.749 1.00 88.00 220 ALA A N 1
ATOM 1731 C CA . ALA A 1 220 ? 3.961 2.459 17.140 1.00 88.00 220 ALA A CA 1
ATOM 1732 C C . ALA A 1 220 ? 4.927 1.338 17.559 1.00 88.00 220 ALA A C 1
ATOM 1734 O O . ALA A 1 220 ? 4.773 0.756 18.635 1.00 88.00 220 ALA A O 1
ATOM 1735 N N . SER A 1 221 ? 5.978 1.105 16.768 1.00 87.19 221 SER A N 1
ATOM 1736 C CA . SER A 1 221 ? 7.013 0.096 17.042 1.00 87.19 221 SER A CA 1
ATOM 1737 C C . SER A 1 221 ? 7.779 0.370 18.343 1.00 87.19 221 SER A C 1
ATOM 1739 O O . SER A 1 221 ? 8.025 -0.538 19.145 1.00 87.19 221 SER A O 1
ATOM 1741 N N . LEU A 1 222 ? 8.135 1.637 18.593 1.00 86.12 222 LEU A N 1
ATOM 1742 C CA . LEU A 1 222 ? 8.784 2.049 19.841 1.00 86.12 222 LEU A CA 1
ATOM 1743 C C . LEU A 1 222 ? 7.853 1.872 21.042 1.00 86.12 222 LEU A C 1
ATOM 1745 O O . LEU A 1 222 ? 8.284 1.403 22.095 1.00 86.12 222 LEU A O 1
ATOM 1749 N N . SER A 1 223 ? 6.574 2.202 20.875 1.00 84.12 223 SER A N 1
ATOM 1750 C CA . SER A 1 223 ? 5.563 2.064 21.920 1.00 84.12 223 SER A CA 1
ATOM 1751 C C . SER A 1 223 ? 5.332 0.593 22.290 1.00 84.12 223 SER A C 1
ATOM 1753 O O . SER A 1 223 ? 5.265 0.275 23.480 1.00 84.12 223 SER A O 1
ATOM 1755 N N . GLU A 1 224 ? 5.293 -0.317 21.313 1.00 82.38 224 GLU A N 1
ATOM 1756 C CA . GLU A 1 224 ? 5.216 -1.764 21.566 1.00 82.38 224 GLU A CA 1
ATOM 1757 C C . GLU A 1 224 ? 6.470 -2.278 22.292 1.00 82.38 224 GLU A C 1
ATOM 1759 O O . GLU A 1 224 ? 6.366 -2.995 23.287 1.00 82.38 224 GLU A O 1
ATOM 1764 N N . SER A 1 225 ? 7.660 -1.838 21.872 1.00 82.19 225 SER A N 1
ATOM 1765 C CA . SER A 1 225 ? 8.928 -2.215 22.517 1.00 82.19 225 SER A CA 1
ATOM 1766 C C . SER A 1 225 ? 9.006 -1.747 23.980 1.00 82.19 225 SER A C 1
ATOM 1768 O O . SER A 1 225 ? 9.449 -2.489 24.864 1.00 82.19 225 SER A O 1
ATOM 1770 N N . CYS A 1 226 ? 8.531 -0.529 24.265 1.00 76.38 226 CYS A N 1
ATOM 1771 C CA . CYS A 1 226 ? 8.472 0.021 25.621 1.00 76.38 226 CYS A CA 1
ATOM 1772 C C . CYS A 1 226 ? 7.431 -0.682 26.505 1.00 76.38 226 CYS A C 1
ATOM 1774 O O . CYS A 1 226 ? 7.619 -0.765 27.719 1.00 76.38 226 CYS A O 1
ATOM 1776 N N . ARG A 1 227 ? 6.363 -1.243 25.921 1.00 72.56 227 ARG A N 1
ATOM 1777 C CA . ARG A 1 227 ? 5.336 -1.998 26.661 1.00 72.56 227 ARG A CA 1
ATOM 1778 C C . ARG A 1 227 ? 5.938 -3.185 27.425 1.00 72.56 227 ARG A C 1
ATOM 1780 O O . ARG A 1 227 ? 5.467 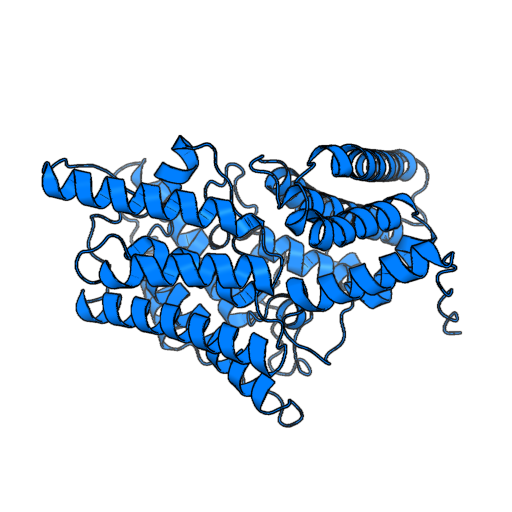-3.505 28.514 1.00 72.56 227 ARG A O 1
ATOM 1787 N N . GLY A 1 228 ? 6.999 -3.796 26.890 1.00 61.69 228 GLY A N 1
ATOM 1788 C CA . GLY A 1 228 ? 7.692 -4.934 27.502 1.00 61.69 228 GLY A CA 1
ATOM 1789 C C . GLY A 1 228 ? 8.732 -4.592 28.580 1.00 61.69 228 GLY A C 1
ATOM 1790 O O . GLY A 1 228 ? 9.156 -5.492 29.300 1.00 61.69 228 GLY A O 1
ATOM 1791 N N . THR A 1 229 ? 9.160 -3.330 28.721 1.00 56.91 229 THR A N 1
ATOM 1792 C CA . THR A 1 229 ? 10.389 -2.962 29.464 1.00 56.91 229 THR A CA 1
ATOM 1793 C C . THR A 1 229 ? 10.187 -2.078 30.705 1.00 56.91 229 THR A C 1
ATOM 1795 O O . THR A 1 229 ? 11.140 -1.450 31.143 1.00 56.91 229 THR A O 1
ATOM 1798 N N . LEU A 1 230 ? 9.012 -2.138 31.354 1.00 49.84 230 LEU A N 1
ATOM 1799 C CA . LEU A 1 230 ? 8.519 -1.336 32.504 1.00 49.84 230 LEU A CA 1
ATOM 1800 C C . LEU A 1 230 ? 7.521 -0.276 32.023 1.00 49.84 230 LEU A C 1
ATOM 1802 O O . LEU A 1 230 ? 7.876 0.621 31.270 1.00 49.84 230 LEU A O 1
ATOM 1806 N N . GLY A 1 231 ? 6.265 -0.398 32.471 1.00 51.28 231 GLY A N 1
ATOM 1807 C CA . GLY A 1 231 ? 5.068 0.310 31.987 1.00 51.28 231 GLY A CA 1
ATOM 1808 C C . GLY A 1 231 ? 5.004 1.826 32.215 1.00 51.28 231 GLY A C 1
ATOM 1809 O O . GLY A 1 231 ? 3.972 2.349 32.633 1.00 51.28 231 GLY A O 1
ATOM 1810 N N . HIS A 1 232 ? 6.080 2.553 31.935 1.00 52.12 232 HIS A N 1
ATOM 1811 C CA . HIS A 1 232 ? 6.081 4.003 31.836 1.00 52.12 232 HIS A CA 1
ATOM 1812 C C . HIS A 1 232 ? 6.180 4.401 30.367 1.00 52.12 232 HIS A C 1
ATOM 1814 O O . HIS A 1 232 ? 7.235 4.299 29.745 1.00 52.12 232 HIS A O 1
ATOM 1820 N N . SER A 1 233 ? 5.059 4.879 29.816 1.00 61.16 233 SER A N 1
ATOM 1821 C CA . SER A 1 233 ? 5.066 5.615 28.552 1.00 61.16 233 SER A CA 1
ATOM 1822 C C . SER A 1 233 ? 6.033 6.785 28.704 1.00 61.16 233 SER A C 1
ATOM 1824 O O . SER A 1 233 ? 5.797 7.685 29.511 1.00 61.16 233 SER A O 1
ATOM 1826 N N . SER A 1 234 ? 7.139 6.757 27.961 1.00 73.94 234 SER A N 1
ATOM 1827 C CA . SER A 1 234 ? 8.095 7.861 27.938 1.00 73.94 234 SER A CA 1
ATOM 1828 C C . SER A 1 234 ? 7.357 9.144 27.557 1.00 73.94 234 SER A C 1
ATOM 1830 O O . SER A 1 234 ? 6.644 9.166 26.553 1.00 73.94 234 SER A O 1
ATOM 1832 N N . ALA A 1 235 ? 7.529 10.219 28.333 1.00 80.00 235 ALA A N 1
ATOM 1833 C CA . ALA A 1 235 ? 6.933 11.522 28.027 1.00 80.00 235 ALA A CA 1
ATOM 1834 C C . ALA A 1 235 ? 7.261 11.970 26.589 1.00 80.00 235 ALA A C 1
ATOM 1836 O O . ALA A 1 235 ? 6.412 12.540 25.913 1.00 80.00 235 ALA A O 1
ATOM 1837 N N . VAL A 1 236 ? 8.449 11.602 26.092 1.00 83.69 236 VAL A N 1
ATOM 1838 C CA . VAL A 1 236 ? 8.895 11.850 24.713 1.00 83.69 236 VAL A CA 1
ATOM 1839 C C . VAL A 1 236 ? 7.986 11.171 23.684 1.00 83.69 236 VAL A C 1
ATOM 1841 O O . VAL A 1 236 ? 7.623 11.797 22.693 1.00 83.69 236 VAL A O 1
ATOM 1844 N N . LEU A 1 237 ? 7.579 9.918 23.918 1.00 84.81 237 LEU A N 1
ATOM 1845 C CA . LEU A 1 237 ? 6.681 9.193 23.010 1.00 84.81 237 LEU A CA 1
ATOM 1846 C C . LEU A 1 237 ? 5.274 9.789 23.027 1.00 84.81 237 LEU A C 1
ATOM 1848 O O . LEU A 1 237 ? 4.634 9.878 21.987 1.00 84.81 237 LEU A O 1
ATOM 1852 N N . THR A 1 238 ? 4.787 10.232 24.186 1.00 85.25 238 THR A N 1
ATOM 1853 C CA . THR A 1 238 ? 3.496 10.929 24.265 1.00 85.25 238 THR A CA 1
ATOM 1854 C C . THR A 1 238 ? 3.529 12.247 23.491 1.00 85.25 238 THR A C 1
ATOM 1856 O O . THR A 1 238 ? 2.658 12.467 22.654 1.00 85.25 238 THR A O 1
ATOM 1859 N N . THR A 1 239 ? 4.566 13.068 23.675 1.00 88.44 239 THR A N 1
ATOM 1860 C CA . THR A 1 239 ? 4.728 14.321 22.919 1.00 88.44 239 THR A CA 1
ATOM 1861 C C . THR A 1 239 ? 4.841 14.078 21.414 1.00 88.44 239 THR A C 1
ATOM 1863 O O . THR A 1 239 ? 4.232 14.802 20.629 1.00 88.44 239 THR A O 1
ATOM 1866 N N . GLU A 1 240 ? 5.580 13.051 20.985 1.00 90.62 240 GLU A N 1
ATOM 1867 C CA . GLU A 1 240 ? 5.686 12.724 19.559 1.00 90.62 240 GLU A CA 1
ATOM 1868 C C . GLU A 1 240 ? 4.347 12.246 18.982 1.00 90.62 240 GLU A C 1
ATOM 1870 O O . GLU A 1 240 ? 3.987 12.635 17.872 1.00 90.62 240 GLU A O 1
ATOM 1875 N N . ARG A 1 241 ? 3.557 11.478 19.744 1.00 90.12 241 ARG A N 1
ATOM 1876 C CA . ARG A 1 241 ? 2.210 11.064 19.322 1.00 90.12 241 ARG A CA 1
ATOM 1877 C C . ARG A 1 241 ? 1.269 12.249 19.137 1.00 90.12 241 ARG A C 1
ATOM 1879 O O . ARG A 1 241 ? 0.579 12.318 18.122 1.00 90.12 241 ARG A O 1
ATOM 1886 N N . GLU A 1 242 ? 1.263 13.189 20.076 1.00 91.69 242 GLU A N 1
ATOM 1887 C CA . GLU A 1 242 ? 0.473 14.422 19.965 1.00 91.69 242 GLU A CA 1
ATOM 1888 C C . GLU A 1 242 ? 0.920 15.256 18.757 1.00 91.69 242 GLU A C 1
ATOM 1890 O O . GLU A 1 242 ? 0.091 15.745 17.987 1.00 91.69 242 GLU A O 1
ATOM 1895 N N . ARG A 1 243 ? 2.237 15.360 18.526 1.00 94.69 243 ARG A N 1
ATOM 1896 C CA . ARG A 1 243 ? 2.803 16.041 17.352 1.00 94.69 243 ARG A CA 1
ATOM 1897 C C . ARG A 1 243 ? 2.335 15.410 16.042 1.00 94.69 243 ARG A C 1
ATOM 1899 O O . ARG A 1 243 ? 1.962 16.133 15.120 1.00 94.69 243 ARG A O 1
ATOM 1906 N N . LEU A 1 244 ? 2.358 14.082 15.950 1.00 94.56 244 LEU A N 1
ATOM 1907 C CA . LEU A 1 244 ? 1.919 13.343 14.765 1.00 94.56 244 LEU A CA 1
ATOM 1908 C C . LEU A 1 244 ? 0.412 13.480 14.527 1.00 94.56 244 LEU A C 1
ATOM 1910 O O . LEU A 1 244 ? 0.004 13.661 13.380 1.00 94.56 244 LEU A O 1
ATOM 1914 N N . TRP A 1 245 ? -0.398 13.488 15.589 1.00 94.69 245 TRP A N 1
ATOM 1915 C CA . TRP A 1 245 ? -1.829 13.771 15.483 1.00 94.69 245 TRP A CA 1
ATOM 1916 C C . TRP A 1 245 ? -2.091 15.165 14.906 1.00 94.69 245 TRP A C 1
ATOM 1918 O O . TRP A 1 245 ? -2.812 15.292 13.918 1.00 94.69 245 TRP A O 1
ATOM 1928 N N . MET A 1 246 ? -1.427 16.198 15.438 1.00 94.62 246 MET A N 1
ATOM 1929 C CA . MET A 1 246 ? -1.544 17.564 14.910 1.00 94.62 246 MET A CA 1
ATOM 1930 C C . MET A 1 246 ? -1.105 17.660 13.443 1.00 94.62 246 MET A C 1
ATOM 1932 O O . MET A 1 246 ? -1.722 18.378 12.659 1.00 94.62 246 MET A O 1
ATOM 1936 N N . LEU A 1 247 ? -0.053 16.932 13.047 1.00 94.69 247 LEU A N 1
ATOM 1937 C CA . LEU A 1 247 ? 0.374 16.875 11.647 1.00 94.69 247 LEU A CA 1
ATOM 1938 C C . LEU A 1 247 ? -0.679 16.229 10.748 1.00 94.69 247 LEU A C 1
ATOM 1940 O O . LEU A 1 247 ? -0.882 16.712 9.637 1.00 94.69 247 LEU A O 1
ATOM 1944 N N . LEU A 1 248 ? -1.342 15.166 11.209 1.00 95.25 248 LEU A N 1
ATOM 1945 C CA . LEU A 1 248 ? -2.442 14.547 10.476 1.00 95.25 248 LEU A CA 1
ATOM 1946 C C . LEU A 1 248 ? -3.634 15.501 10.371 1.00 95.25 248 LEU A C 1
ATOM 1948 O O . LEU A 1 248 ? -4.149 15.680 9.274 1.00 95.25 248 LEU A O 1
ATOM 1952 N N . GLU A 1 249 ? -4.053 16.155 11.453 1.00 94.44 249 GLU A N 1
ATOM 1953 C CA . GLU A 1 249 ? -5.168 17.113 11.415 1.00 94.44 249 GLU A CA 1
ATOM 1954 C C . GLU A 1 249 ? -4.890 18.306 10.489 1.00 94.44 249 GLU A C 1
ATOM 1956 O O . GLU A 1 249 ? -5.776 18.755 9.760 1.00 94.44 249 GLU A O 1
ATOM 1961 N N . ALA A 1 250 ? -3.649 18.797 10.484 1.00 94.12 250 ALA A N 1
ATOM 1962 C CA . ALA A 1 250 ? -3.226 19.910 9.641 1.00 94.12 250 ALA A CA 1
ATOM 1963 C C . ALA A 1 250 ? -2.902 19.499 8.195 1.00 94.12 250 ALA A C 1
ATOM 1965 O O . ALA A 1 250 ? -2.727 20.374 7.340 1.00 94.12 250 ALA A O 1
ATOM 1966 N N . TRP A 1 251 ? -2.791 18.199 7.900 1.00 94.19 251 TRP A N 1
ATOM 1967 C CA . TRP A 1 251 ? -2.395 17.735 6.576 1.00 94.19 251 TRP A CA 1
ATOM 1968 C C . TRP A 1 251 ? -3.450 18.101 5.531 1.00 94.19 251 TRP A C 1
ATOM 1970 O O . TRP A 1 251 ? -4.641 17.835 5.686 1.00 94.19 251 TRP A O 1
ATOM 1980 N N . GLN A 1 252 ? -2.991 18.695 4.431 1.00 88.00 252 GLN A N 1
ATOM 1981 C CA . GLN A 1 252 ? -3.823 19.041 3.287 1.00 88.00 252 GLN A CA 1
ATOM 1982 C C . GLN A 1 252 ? -3.263 18.380 2.026 1.00 88.00 252 GLN A C 1
ATOM 1984 O O . GLN A 1 252 ? -2.046 18.411 1.801 1.00 88.00 252 GLN A O 1
ATOM 1989 N N . PRO A 1 253 ? -4.122 17.801 1.169 1.00 83.19 253 PRO A N 1
ATOM 1990 C CA . PRO A 1 253 ? -3.671 17.223 -0.084 1.00 83.19 253 PRO A CA 1
ATOM 1991 C C . PRO A 1 253 ? -3.115 18.321 -0.997 1.00 83.19 253 PRO A C 1
ATOM 1993 O O . PRO A 1 253 ? -3.734 19.368 -1.182 1.00 83.19 253 PRO A O 1
ATOM 1996 N N . GLN A 1 254 ? -1.966 18.053 -1.619 1.00 82.75 254 GLN A N 1
ATOM 1997 C CA . GLN A 1 254 ? -1.398 18.941 -2.635 1.00 82.75 254 GLN A CA 1
ATOM 1998 C C . GLN A 1 254 ? -2.378 19.142 -3.798 1.00 82.75 254 GLN A C 1
ATOM 2000 O O . GLN A 1 254 ? -3.132 18.227 -4.163 1.00 82.75 254 GLN A O 1
ATOM 2005 N N . SER A 1 255 ? -2.340 20.334 -4.398 1.00 85.00 255 SER A N 1
ATOM 2006 C CA . SER A 1 255 ? -3.115 20.641 -5.596 1.00 85.00 255 SER A CA 1
ATOM 2007 C C . SER A 1 255 ? -2.744 19.684 -6.730 1.00 85.00 255 SER A C 1
ATOM 2009 O O . SER A 1 255 ? -1.592 19.304 -6.915 1.00 85.00 255 SER A O 1
ATOM 2011 N N . LEU A 1 256 ? -3.758 19.250 -7.478 1.00 89.38 256 LEU A N 1
ATOM 2012 C CA . LEU A 1 256 ? -3.578 18.368 -8.627 1.00 89.38 256 LEU A CA 1
ATOM 2013 C C . LEU A 1 256 ? -3.480 19.207 -9.909 1.00 89.38 256 LEU A C 1
ATOM 2015 O O . LEU A 1 256 ? -4.165 20.231 -9.994 1.00 89.38 256 LEU A O 1
ATOM 2019 N N . PRO A 1 257 ? -2.705 18.772 -10.919 1.00 88.06 257 PRO A N 1
ATOM 2020 C CA . PRO A 1 257 ? -2.537 19.516 -12.163 1.00 88.06 257 PRO A CA 1
ATOM 2021 C C . PRO A 1 257 ? -3.863 19.792 -12.866 1.00 88.06 257 PRO A C 1
ATOM 2023 O O . PRO A 1 257 ? -4.713 18.906 -12.998 1.00 88.06 257 PRO A O 1
ATOM 2026 N N . GLU A 1 258 ? -4.013 21.000 -13.404 1.00 86.31 258 GLU A N 1
ATOM 2027 C CA . GLU A 1 258 ? -5.200 21.373 -14.180 1.00 86.31 258 GLU A CA 1
ATOM 2028 C C . GLU A 1 258 ? -5.328 20.579 -15.485 1.00 86.31 258 GLU A C 1
ATOM 2030 O O . GLU A 1 258 ? -6.444 20.356 -15.955 1.00 86.31 258 GLU A O 1
ATOM 2035 N N . SER A 1 259 ? -4.207 20.090 -16.023 1.00 87.81 259 SER A N 1
ATOM 2036 C CA . SER A 1 259 ? -4.145 19.241 -17.217 1.00 87.81 259 SER A CA 1
ATOM 2037 C C . SER A 1 259 ? -4.630 17.803 -16.992 1.00 87.81 259 SER A C 1
ATOM 2039 O O . SER A 1 259 ? -4.870 17.087 -17.962 1.00 87.81 259 SER A O 1
ATOM 2041 N N . MET A 1 260 ? -4.787 17.366 -15.737 1.00 90.81 260 MET A N 1
ATOM 2042 C CA . MET A 1 260 ? -5.257 16.018 -15.405 1.00 90.81 260 MET A CA 1
ATOM 2043 C C . MET A 1 260 ? -6.747 15.850 -15.724 1.00 90.81 260 MET A C 1
ATOM 2045 O O . MET A 1 260 ? -7.546 16.739 -15.416 1.00 90.81 260 MET A O 1
ATOM 2049 N N . LEU A 1 261 ? -7.134 14.685 -16.254 1.00 91.81 261 LEU A N 1
ATOM 2050 C CA . LEU A 1 261 ? -8.534 14.348 -16.536 1.00 91.81 261 LEU A CA 1
ATOM 2051 C C . LEU A 1 261 ? -9.394 14.412 -15.261 1.00 91.81 261 LEU A C 1
ATOM 2053 O O . LEU A 1 261 ? -8.933 14.087 -14.166 1.00 91.81 261 LEU A O 1
ATOM 2057 N N . SER A 1 262 ? -10.663 14.815 -15.392 1.00 93.12 262 SER A N 1
ATOM 2058 C CA . SER A 1 262 ? -11.540 15.045 -14.232 1.00 93.12 262 SER A CA 1
ATOM 2059 C C . SER A 1 262 ? -11.751 13.789 -13.381 1.00 93.12 262 SER A C 1
ATOM 2061 O O . SER A 1 262 ? -11.669 13.878 -12.156 1.00 93.12 262 SER A O 1
ATOM 2063 N N . HIS A 1 263 ? -11.954 12.626 -14.010 1.00 92.56 263 HIS A N 1
ATOM 2064 C CA . HIS A 1 263 ? -12.120 11.347 -13.313 1.00 92.56 263 HIS A CA 1
ATOM 2065 C C . HIS A 1 263 ? -10.852 10.955 -12.543 1.00 92.56 263 HIS A C 1
ATOM 2067 O O . HIS A 1 263 ? -10.936 10.657 -11.359 1.00 92.56 263 HIS A O 1
ATOM 2073 N N . GLN A 1 264 ? -9.663 11.094 -13.146 1.00 92.44 264 GLN A N 1
ATOM 2074 C CA . GLN A 1 264 ? -8.379 10.829 -12.477 1.00 92.44 264 GLN A CA 1
ATOM 2075 C C . GLN A 1 264 ? -8.169 11.750 -11.276 1.00 92.44 264 GLN A C 1
ATOM 2077 O O . GLN A 1 264 ? -7.739 11.319 -10.207 1.00 92.44 264 GLN A O 1
ATOM 2082 N N . ARG A 1 265 ? -8.509 13.032 -11.440 1.00 92.69 265 ARG A N 1
ATOM 2083 C CA . ARG A 1 265 ? -8.412 14.025 -10.370 1.00 92.69 265 ARG A CA 1
ATOM 2084 C C . ARG A 1 265 ? -9.351 13.695 -9.213 1.00 92.69 265 ARG A C 1
ATOM 2086 O O . ARG A 1 265 ? -8.977 13.871 -8.056 1.00 92.69 265 ARG A O 1
ATOM 2093 N N . SER A 1 266 ? -10.564 13.244 -9.526 1.00 93.88 266 SER A N 1
ATOM 2094 C CA . SER A 1 266 ? -11.540 12.790 -8.535 1.00 93.88 266 SER A CA 1
ATOM 2095 C C . SER A 1 266 ? -11.026 11.559 -7.788 1.00 93.88 266 SER A C 1
ATOM 2097 O O . SER A 1 266 ? -10.933 11.591 -6.562 1.00 93.88 266 SER A O 1
ATOM 2099 N N . ALA A 1 267 ? -10.589 10.532 -8.522 1.00 94.81 267 ALA A N 1
ATOM 2100 C CA . ALA A 1 267 ? -10.037 9.301 -7.967 1.00 94.81 267 ALA A CA 1
ATOM 2101 C C . ALA A 1 267 ? -8.863 9.580 -7.021 1.00 94.81 267 ALA A C 1
ATOM 2103 O O . ALA A 1 267 ? -8.869 9.146 -5.875 1.00 94.81 267 ALA A O 1
ATOM 2104 N N . LEU A 1 268 ? -7.896 10.404 -7.436 1.00 93.94 268 LEU A N 1
ATOM 2105 C CA . LEU A 1 268 ? -6.750 10.737 -6.588 1.00 93.94 268 LEU A CA 1
ATOM 2106 C C . LEU A 1 268 ? -7.130 11.515 -5.330 1.00 93.94 268 LEU A C 1
ATOM 2108 O O . LEU A 1 268 ? -6.523 11.305 -4.283 1.00 93.94 268 LEU A O 1
ATOM 2112 N N . ARG A 1 269 ? -8.127 12.404 -5.395 1.00 94.38 269 ARG A N 1
ATOM 2113 C CA . ARG A 1 269 ? -8.624 13.097 -4.195 1.00 94.38 269 ARG A CA 1
ATOM 21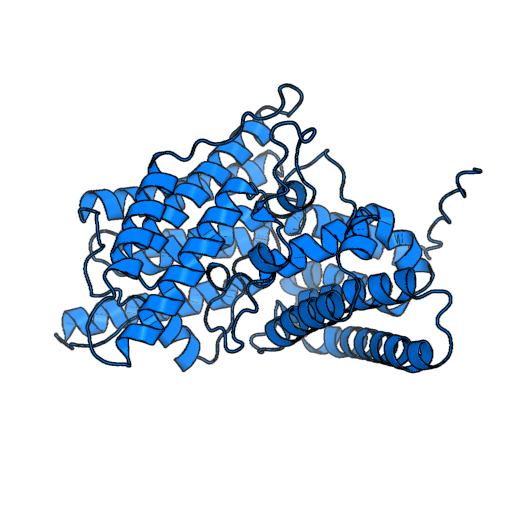14 C C . ARG A 1 269 ? -9.267 12.126 -3.218 1.00 94.38 269 ARG A C 1
ATOM 2116 O O . ARG A 1 269 ? -9.005 12.233 -2.022 1.00 94.38 269 ARG A O 1
ATOM 2123 N N . ILE A 1 270 ? -10.077 11.197 -3.725 1.00 96.31 270 ILE A N 1
ATOM 2124 C CA . ILE A 1 270 ? -10.716 10.165 -2.907 1.00 96.31 270 ILE A CA 1
ATOM 2125 C C . ILE A 1 270 ? -9.636 9.280 -2.281 1.00 96.31 270 ILE A C 1
ATOM 2127 O O . ILE A 1 270 ? -9.581 9.200 -1.062 1.00 96.31 270 ILE A O 1
ATOM 2131 N N . ALA A 1 271 ? -8.711 8.733 -3.072 1.00 95.81 271 ALA A N 1
ATOM 2132 C CA . ALA A 1 271 ? -7.627 7.881 -2.580 1.00 95.81 271 ALA A CA 1
ATOM 2133 C C . ALA A 1 271 ? -6.766 8.571 -1.513 1.00 95.81 271 ALA A C 1
ATOM 2135 O O . ALA A 1 271 ? -6.541 8.015 -0.440 1.00 95.81 271 ALA A O 1
ATOM 2136 N N . ARG A 1 272 ? -6.346 9.819 -1.757 1.00 94.69 272 ARG A N 1
ATOM 2137 C CA . ARG A 1 272 ? -5.572 10.614 -0.791 1.00 94.69 272 ARG A CA 1
ATOM 2138 C C . ARG A 1 272 ? -6.338 10.853 0.510 1.00 94.69 272 ARG A C 1
ATOM 2140 O O . ARG A 1 272 ? -5.751 10.738 1.582 1.00 94.69 272 ARG A O 1
ATOM 2147 N N . ARG A 1 273 ? -7.636 11.164 0.428 1.00 96.00 273 ARG A N 1
ATOM 2148 C CA . ARG A 1 273 ? -8.492 11.336 1.610 1.00 96.00 273 ARG A CA 1
ATOM 2149 C C . ARG A 1 273 ? -8.669 10.016 2.362 1.00 96.00 273 ARG A C 1
ATOM 2151 O O . ARG A 1 273 ? -8.538 10.005 3.579 1.00 96.00 273 ARG A O 1
ATOM 2158 N N . THR A 1 274 ? -8.926 8.920 1.657 1.00 97.44 274 THR A N 1
ATOM 2159 C CA . THR A 1 274 ? -9.071 7.576 2.231 1.00 97.44 274 THR A CA 1
ATOM 2160 C C . THR A 1 274 ? -7.802 7.144 2.968 1.00 97.44 274 THR A C 1
ATOM 2162 O O . THR A 1 274 ? -7.885 6.731 4.122 1.00 97.44 274 THR A O 1
ATOM 2165 N N . LEU A 1 275 ? -6.625 7.328 2.360 1.00 96.69 275 LEU A N 1
ATOM 2166 C CA . LEU A 1 275 ? -5.326 7.087 3.001 1.00 96.69 275 LEU A CA 1
ATOM 2167 C C . LEU A 1 275 ? -5.120 7.952 4.244 1.00 96.69 275 LEU A C 1
ATOM 2169 O O . LEU A 1 275 ? -4.666 7.463 5.274 1.00 96.69 275 LEU A O 1
ATOM 2173 N N . HIS A 1 276 ? -5.465 9.236 4.162 1.00 97.19 276 HIS A N 1
ATOM 2174 C CA . HIS A 1 276 ? -5.351 10.156 5.291 1.00 97.19 276 HIS A CA 1
ATOM 2175 C C . HIS A 1 276 ? -6.246 9.738 6.464 1.00 97.19 276 HIS A C 1
ATOM 2177 O O . HIS A 1 276 ? -5.770 9.687 7.597 1.00 97.19 276 HIS A O 1
ATOM 2183 N N . ARG A 1 277 ? -7.502 9.348 6.203 1.00 97.44 277 ARG A N 1
ATOM 2184 C CA . ARG A 1 277 ? -8.402 8.803 7.236 1.00 97.44 277 ARG A CA 1
ATOM 2185 C C . ARG A 1 277 ? -7.869 7.508 7.843 1.00 97.44 277 ARG A C 1
ATOM 2187 O O . ARG A 1 277 ? -7.907 7.362 9.062 1.00 97.44 277 ARG A O 1
ATOM 2194 N N . ALA A 1 278 ? -7.332 6.608 7.021 1.00 97.94 278 ALA A N 1
ATOM 2195 C CA . ALA A 1 278 ? -6.699 5.385 7.506 1.00 97.94 278 ALA A CA 1
ATOM 2196 C C . ALA A 1 278 ? -5.488 5.687 8.400 1.00 97.94 278 ALA A C 1
ATOM 2198 O O . ALA A 1 278 ? -5.353 5.081 9.456 1.00 97.94 278 ALA A O 1
ATOM 2199 N N . ALA A 1 279 ? -4.664 6.679 8.055 1.00 97.50 279 ALA A N 1
ATOM 2200 C CA . ALA A 1 279 ? -3.548 7.110 8.895 1.00 97.50 279 ALA A CA 1
ATOM 2201 C C . ALA A 1 279 ? -3.999 7.680 10.249 1.00 97.50 279 ALA A C 1
ATOM 2203 O O . ALA A 1 279 ? -3.377 7.380 11.267 1.00 97.50 279 ALA A O 1
ATOM 2204 N N . MET A 1 280 ? -5.100 8.439 10.286 1.00 97.00 280 MET A N 1
ATOM 2205 C CA . MET A 1 280 ? -5.699 8.893 11.549 1.00 97.00 280 MET A CA 1
ATOM 2206 C C . MET A 1 280 ? -6.164 7.717 12.412 1.00 97.00 280 MET A C 1
ATOM 2208 O O . MET A 1 280 ? -5.843 7.666 13.597 1.00 97.00 280 MET A O 1
ATOM 2212 N N . LEU A 1 281 ? -6.876 6.757 11.820 1.00 96.44 281 LEU A N 1
ATOM 2213 C CA . LEU A 1 281 ? -7.377 5.581 12.531 1.00 96.44 281 LEU A CA 1
ATOM 2214 C C . LEU A 1 281 ? -6.232 4.681 13.034 1.00 96.44 281 LEU A C 1
ATOM 2216 O O . LEU A 1 281 ? -6.236 4.262 14.190 1.00 96.44 281 LEU A O 1
ATOM 2220 N N . PHE A 1 282 ? -5.210 4.460 12.204 1.00 96.38 282 PHE A N 1
ATOM 2221 C CA . PHE A 1 282 ? -4.004 3.714 12.565 1.00 96.38 282 PHE A CA 1
ATOM 2222 C C . PHE A 1 282 ? -3.249 4.373 13.730 1.00 96.38 282 PHE A C 1
ATOM 2224 O O . PHE A 1 282 ? -2.819 3.686 14.656 1.00 96.38 282 PHE A O 1
ATOM 2231 N N . HIS A 1 283 ? -3.125 5.706 13.726 1.00 95.25 283 HIS A N 1
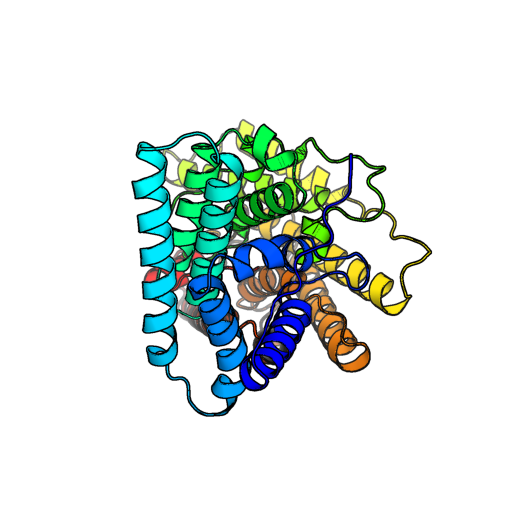ATOM 2232 C CA . HIS A 1 283 ? -2.498 6.450 14.825 1.00 95.25 283 HIS A CA 1
ATOM 2233 C C . HIS A 1 283 ? -3.317 6.404 16.117 1.00 95.25 283 HIS A C 1
ATOM 2235 O O . HIS A 1 283 ? -2.750 6.226 17.193 1.00 95.25 283 HIS A O 1
ATOM 2241 N N . ALA A 1 284 ? -4.645 6.516 16.022 1.00 93.81 284 ALA A N 1
ATOM 2242 C CA . ALA A 1 284 ? -5.552 6.435 17.171 1.00 93.81 284 ALA A CA 1
ATOM 2243 C C . ALA A 1 284 ? -5.491 5.075 17.893 1.00 93.81 284 ALA A C 1
ATOM 2245 O O . ALA A 1 284 ? -5.840 4.970 19.067 1.00 93.81 284 ALA A O 1
ATOM 2246 N N . ARG A 1 285 ? -5.000 4.027 17.219 1.00 91.62 285 ARG A N 1
ATOM 2247 C CA . ARG A 1 285 ? -4.724 2.717 17.822 1.00 91.62 285 ARG A CA 1
ATOM 2248 C C . ARG A 1 285 ? -3.395 2.634 18.578 1.00 91.62 285 ARG A C 1
ATOM 2250 O O . ARG A 1 285 ? -3.158 1.630 19.245 1.00 91.62 285 ARG A O 1
ATOM 2257 N N . VAL A 1 286 ? -2.553 3.671 18.523 1.00 88.44 286 VAL A N 1
ATOM 2258 C CA . VAL A 1 286 ? -1.237 3.819 19.184 1.00 88.44 286 VAL A CA 1
ATOM 2259 C C . VAL A 1 286 ? -0.172 2.819 18.731 1.00 88.44 286 VAL A C 1
ATOM 2261 O O . VAL A 1 286 ? 0.928 3.221 18.369 1.00 88.44 286 VAL A O 1
ATOM 2264 N N . TYR A 1 287 ? -0.483 1.526 18.749 1.00 90.38 287 TYR A N 1
ATOM 2265 C CA . TYR A 1 287 ? 0.413 0.418 18.420 1.00 90.38 287 TYR A CA 1
ATOM 2266 C C . TYR A 1 287 ? 0.176 -0.134 17.000 1.00 90.38 287 TYR A C 1
ATOM 2268 O O . TYR A 1 287 ? 0.638 -1.227 16.678 1.00 90.38 287 TYR A O 1
ATOM 2276 N N . GLY A 1 288 ? -0.571 0.580 16.147 1.00 91.94 288 GLY A N 1
ATOM 2277 C CA . GLY A 1 288 ? -0.882 0.131 14.785 1.00 91.94 288 GLY A CA 1
ATOM 2278 C C . GLY A 1 288 ? -1.577 -1.236 14.764 1.00 91.94 288 GLY A C 1
ATOM 2279 O O . GLY A 1 288 ? -2.481 -1.487 15.559 1.00 91.94 288 GLY A O 1
ATOM 2280 N N . PHE A 1 289 ? -1.124 -2.161 13.910 1.00 94.44 289 PHE A N 1
ATOM 2281 C CA . PHE A 1 289 ? -1.674 -3.527 13.832 1.00 94.44 289 PHE A CA 1
ATOM 2282 C C . PHE A 1 289 ? -1.374 -4.416 15.051 1.00 94.44 289 PHE A C 1
ATOM 2284 O O . PHE A 1 289 ? -1.999 -5.470 15.217 1.00 94.44 289 PHE A O 1
ATOM 2291 N N . HIS A 1 290 ? -0.472 -3.991 15.942 1.00 93.81 290 HIS A N 1
ATOM 2292 C CA . HIS A 1 290 ? -0.241 -4.645 17.232 1.00 93.81 290 HIS A CA 1
ATOM 2293 C C . HIS A 1 290 ? -1.232 -4.194 18.314 1.00 93.81 290 HIS A C 1
ATOM 2295 O O . HIS A 1 290 ? -1.253 -4.782 19.402 1.00 93.81 29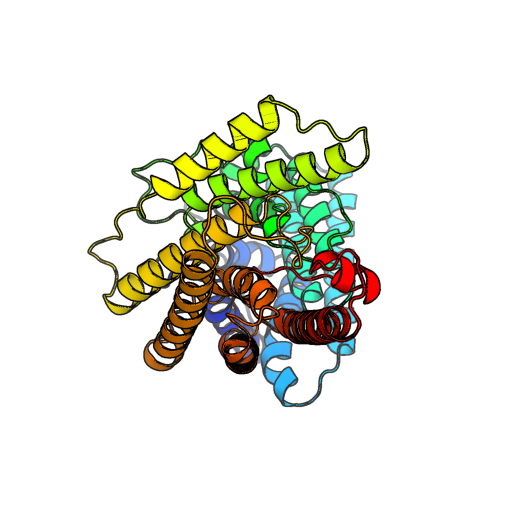0 HIS A O 1
ATOM 2301 N N . ALA A 1 291 ? -2.040 -3.163 18.055 1.00 92.19 291 ALA A N 1
ATOM 2302 C CA . ALA A 1 291 ? -2.979 -2.634 19.033 1.00 92.19 291 ALA A CA 1
ATOM 2303 C C . ALA A 1 291 ? -4.007 -3.679 19.459 1.00 92.19 291 ALA A C 1
ATOM 2305 O O . ALA A 1 291 ? -4.477 -4.484 18.657 1.00 92.19 291 ALA A O 1
ATOM 2306 N N . ASN A 1 292 ? -4.359 -3.657 20.744 1.00 92.94 292 ASN A N 1
ATOM 2307 C CA . ASN A 1 292 ? -5.444 -4.482 21.243 1.00 92.94 292 ASN A CA 1
ATOM 2308 C C . ASN A 1 292 ? -6.772 -3.875 20.783 1.00 92.94 292 ASN A C 1
ATOM 2310 O O . ASN A 1 292 ? -7.145 -2.791 21.220 1.00 92.94 292 ASN A O 1
ATOM 2314 N N . LEU A 1 293 ? -7.489 -4.579 19.917 1.00 92.88 293 LEU A N 1
ATOM 2315 C CA . LEU A 1 293 ? -8.748 -4.115 19.333 1.00 92.88 293 LEU A CA 1
ATOM 2316 C C . LEU A 1 293 ? -9.915 -4.139 20.329 1.00 92.88 293 LEU A C 1
ATOM 2318 O O . LEU A 1 293 ? -10.959 -3.557 20.059 1.00 92.88 293 LEU A O 1
ATOM 2322 N N . LEU A 1 294 ? -9.719 -4.771 21.491 1.00 90.50 294 LEU A N 1
ATOM 2323 C CA . LEU A 1 294 ? -10.648 -4.708 22.621 1.00 90.50 294 LEU A CA 1
ATOM 2324 C C . LEU A 1 294 ? -10.514 -3.404 23.426 1.00 90.50 294 LEU A C 1
ATOM 2326 O O . LEU A 1 294 ? -11.412 -3.077 24.201 1.00 90.50 294 LEU A O 1
ATOM 2330 N N . ASP A 1 295 ? -9.409 -2.669 23.263 1.00 89.88 295 ASP A N 1
ATOM 2331 C CA . ASP A 1 295 ? -9.214 -1.374 23.915 1.00 89.88 295 ASP A CA 1
ATOM 2332 C C . ASP A 1 295 ? -9.947 -0.274 23.110 1.00 89.88 295 ASP A C 1
ATOM 2334 O O . ASP A 1 295 ? -10.089 -0.383 21.886 1.00 89.88 295 ASP A O 1
ATOM 2338 N N . PRO A 1 296 ? -10.423 0.809 23.749 1.00 86.69 296 PRO A N 1
ATOM 2339 C CA . PRO A 1 296 ? -10.986 1.951 23.030 1.00 86.69 296 PRO A CA 1
ATOM 2340 C C . PRO A 1 296 ? -9.923 2.676 22.185 1.00 86.69 296 PRO A C 1
ATOM 2342 O O . PRO A 1 296 ? -8.722 2.522 22.398 1.00 86.69 296 PRO A O 1
ATOM 2345 N N . LEU A 1 297 ? -10.370 3.468 21.206 1.00 88.19 297 LEU A N 1
ATOM 2346 C CA . LEU A 1 297 ? -9.492 4.323 20.402 1.00 88.19 297 LEU A CA 1
ATOM 2347 C C . LEU A 1 297 ? -9.020 5.532 21.220 1.00 88.19 297 LEU A C 1
ATOM 2349 O O . LEU A 1 297 ? -9.838 6.215 21.841 1.00 88.19 297 LEU A O 1
ATOM 2353 N N . ASP A 1 298 ? -7.724 5.843 21.166 1.00 80.31 298 ASP A N 1
ATOM 2354 C CA . ASP A 1 298 ? -7.194 7.079 21.744 1.00 80.31 298 ASP A CA 1
ATOM 2355 C C . ASP A 1 298 ? -7.641 8.281 20.895 1.00 80.31 298 ASP A C 1
ATOM 2357 O O . ASP A 1 298 ? -7.749 8.204 19.671 1.00 80.31 298 ASP A O 1
ATOM 2361 N N . HIS A 1 299 ? -7.895 9.418 21.549 1.00 76.62 299 HIS A N 1
ATOM 2362 C CA . HIS A 1 299 ? -8.283 10.699 20.930 1.00 76.62 299 HIS A CA 1
ATOM 2363 C C . HIS A 1 299 ? -9.606 10.717 20.144 1.00 76.62 299 HIS A C 1
ATOM 2365 O O . HIS A 1 299 ? -10.032 11.787 19.707 1.00 76.62 299 HIS A O 1
ATOM 2371 N N . LEU A 1 300 ? -10.291 9.582 19.995 1.00 83.88 300 LEU A N 1
ATOM 2372 C CA . LEU A 1 300 ? -11.518 9.471 19.214 1.00 83.88 300 LEU A CA 1
ATOM 2373 C C . LEU A 1 300 ? -12.671 8.946 20.064 1.00 83.88 300 LEU A C 1
ATOM 2375 O O . LEU A 1 300 ? -12.551 7.947 20.767 1.00 83.88 300 LEU A O 1
ATOM 2379 N N . SER A 1 301 ? -13.832 9.593 19.949 1.00 84.44 301 SER A N 1
ATOM 2380 C CA . SER A 1 301 ? -15.075 8.975 20.409 1.00 84.44 301 SER A CA 1
ATOM 2381 C C . SER A 1 301 ? -15.407 7.765 19.536 1.00 84.44 301 SER A C 1
ATOM 2383 O O . SER A 1 301 ? -15.066 7.739 18.351 1.00 84.44 301 SER A O 1
ATOM 2385 N N . GLU A 1 302 ? -16.149 6.801 20.084 1.00 84.56 302 GLU A N 1
ATOM 2386 C CA . GLU A 1 302 ? -16.605 5.624 19.332 1.00 84.56 302 GLU A CA 1
ATOM 2387 C C . GLU A 1 302 ? -17.337 6.018 18.037 1.00 84.56 302 GLU A C 1
ATOM 2389 O O . GLU A 1 302 ? -17.070 5.471 16.972 1.00 84.56 302 GLU A O 1
ATOM 2394 N N . THR A 1 303 ? -18.183 7.051 18.101 1.00 87.75 303 THR A N 1
ATOM 2395 C CA . THR A 1 303 ? -18.903 7.593 16.939 1.00 87.75 303 THR A CA 1
ATOM 2396 C C . THR A 1 303 ? -17.973 8.149 15.862 1.00 87.75 303 THR A C 1
ATOM 2398 O O . THR A 1 303 ? -18.229 7.976 14.674 1.00 87.75 303 THR A O 1
ATOM 2401 N N . THR A 1 304 ? -16.891 8.822 16.260 1.00 90.94 304 THR A N 1
ATOM 2402 C CA . THR A 1 304 ? -15.923 9.390 15.314 1.00 90.94 304 THR A CA 1
ATOM 2403 C C . THR A 1 304 ? -15.081 8.281 14.693 1.00 90.94 304 THR A C 1
ATOM 2405 O O . THR A 1 304 ? -14.843 8.300 13.488 1.00 90.94 304 THR A O 1
ATOM 2408 N N . GLY A 1 305 ? -14.688 7.282 15.490 1.00 92.12 305 GLY A N 1
ATOM 2409 C CA . GLY A 1 305 ? -14.010 6.080 15.005 1.00 92.12 305 GLY A CA 1
ATOM 2410 C C . GLY A 1 305 ? -14.844 5.329 13.966 1.00 92.12 305 GLY A C 1
ATOM 2411 O O . GLY A 1 305 ? -14.359 5.084 12.864 1.00 92.12 305 GLY A O 1
ATOM 2412 N N . ALA A 1 306 ? -16.117 5.054 14.266 1.00 93.88 306 ALA A N 1
ATOM 2413 C CA . ALA A 1 306 ? -17.043 4.415 13.327 1.00 93.88 306 ALA A CA 1
ATOM 2414 C C . ALA A 1 306 ? -17.211 5.230 12.031 1.00 93.88 306 ALA A C 1
ATOM 2416 O O . ALA A 1 306 ? -17.097 4.691 10.931 1.00 93.88 306 ALA A O 1
ATOM 2417 N N . SER A 1 307 ? -17.354 6.555 12.147 1.00 96.19 307 SER A N 1
ATOM 2418 C CA . SER A 1 307 ? -17.424 7.443 10.981 1.00 96.19 307 SER A CA 1
ATOM 2419 C C . SER A 1 307 ? -16.163 7.384 10.109 1.00 96.19 307 SER A C 1
ATOM 2421 O O . SER A 1 307 ? -16.278 7.460 8.886 1.00 96.19 307 SER A O 1
ATOM 2423 N N . LEU A 1 308 ? -14.966 7.243 10.692 1.00 96.50 308 LEU A N 1
ATOM 2424 C CA . LEU A 1 308 ? -13.732 7.077 9.915 1.00 96.50 308 LEU A CA 1
ATOM 2425 C C . LEU A 1 308 ? -13.725 5.752 9.146 1.00 96.50 308 LEU A C 1
ATOM 2427 O O . LEU A 1 308 ? -13.360 5.746 7.970 1.00 96.50 308 LEU A O 1
ATOM 2431 N N . VAL A 1 309 ? -14.148 4.654 9.780 1.00 97.94 309 VAL A N 1
ATOM 2432 C CA . VAL A 1 309 ? -14.248 3.333 9.135 1.00 97.94 309 VAL A CA 1
ATOM 2433 C C . VAL A 1 309 ? -15.214 3.396 7.947 1.00 97.94 309 VAL A C 1
ATOM 2435 O O . VAL A 1 309 ? -14.849 3.002 6.837 1.00 97.94 309 VAL A O 1
ATOM 2438 N N . GLU A 1 310 ? -16.402 3.976 8.137 1.00 97.88 310 GLU A N 1
ATOM 2439 C CA . GLU A 1 310 ? -17.389 4.171 7.067 1.00 97.88 310 GLU A CA 1
ATOM 2440 C C . GLU A 1 310 ? -16.862 5.045 5.916 1.00 97.88 310 GLU A C 1
ATOM 2442 O O . GLU A 1 310 ? -17.070 4.712 4.743 1.00 97.88 310 GLU A O 1
ATOM 2447 N N . GLU A 1 311 ? -16.167 6.151 6.226 1.00 98.00 311 GLU A N 1
ATOM 2448 C CA . GLU A 1 311 ? -15.549 7.027 5.219 1.00 98.00 311 GLU A CA 1
ATOM 2449 C C . GLU A 1 311 ? -14.498 6.274 4.387 1.00 98.00 311 GLU A C 1
ATOM 2451 O O . GLU A 1 311 ? -14.444 6.447 3.164 1.00 98.00 311 GLU A O 1
ATOM 2456 N N . ILE A 1 312 ? -13.678 5.429 5.024 1.00 98.62 312 ILE A N 1
ATOM 2457 C CA . ILE A 1 312 ? -12.646 4.634 4.345 1.00 98.62 312 ILE A CA 1
ATOM 2458 C C . ILE A 1 312 ? -13.291 3.613 3.405 1.00 98.62 312 ILE A C 1
ATOM 2460 O O . ILE A 1 312 ? -12.993 3.621 2.207 1.00 98.62 312 ILE A O 1
ATOM 2464 N N . VAL A 1 313 ? -14.208 2.787 3.920 1.00 98.38 313 VAL A N 1
ATOM 2465 C CA . VAL A 1 313 ? -14.912 1.744 3.150 1.00 98.38 313 VAL A CA 1
ATOM 2466 C C . VAL A 1 313 ? -15.663 2.363 1.970 1.00 98.38 313 VAL A C 1
ATOM 2468 O O . VAL A 1 313 ? -15.524 1.926 0.825 1.00 98.38 313 VAL A O 1
ATOM 2471 N N . THR A 1 314 ? -16.379 3.462 2.216 1.00 98.25 314 THR A N 1
ATOM 2472 C CA . THR A 1 314 ? -17.091 4.194 1.166 1.00 98.25 314 THR A CA 1
ATOM 2473 C C . THR A 1 314 ? -16.133 4.764 0.125 1.00 98.25 314 THR A C 1
ATOM 2475 O O . THR A 1 314 ? -16.423 4.675 -1.068 1.00 98.25 314 THR A O 1
ATOM 2478 N N . GLY A 1 315 ? -14.992 5.327 0.527 1.00 98.06 315 GLY A N 1
ATOM 2479 C CA . GLY A 1 315 ? -13.982 5.826 -0.407 1.00 98.06 315 GLY A CA 1
ATOM 2480 C C . GLY A 1 315 ? -13.447 4.731 -1.334 1.00 98.06 315 GLY A C 1
ATOM 2481 O O . GLY A 1 315 ? -13.427 4.924 -2.549 1.00 98.06 315 GLY A O 1
ATOM 2482 N N . ILE A 1 316 ? -13.110 3.559 -0.789 1.00 98.06 316 ILE A N 1
ATOM 2483 C CA . ILE A 1 316 ? -12.634 2.399 -1.566 1.00 98.06 316 ILE A CA 1
ATOM 2484 C C . ILE A 1 316 ? -13.709 1.912 -2.543 1.00 98.06 316 ILE A C 1
ATOM 2486 O O . ILE A 1 316 ? -13.419 1.691 -3.719 1.00 98.06 316 ILE A O 1
ATOM 2490 N N . ARG A 1 317 ? -14.973 1.832 -2.105 1.00 97.94 317 ARG A N 1
ATOM 2491 C CA . ARG A 1 317 ? -16.107 1.483 -2.976 1.00 97.94 317 ARG A CA 1
ATOM 2492 C C . ARG A 1 317 ? -16.209 2.418 -4.187 1.00 97.94 317 ARG A C 1
ATOM 2494 O O . ARG A 1 317 ? -16.389 1.956 -5.313 1.00 97.94 317 ARG A O 1
ATOM 2501 N N . HIS A 1 318 ? -16.066 3.727 -3.971 1.00 97.25 318 HIS A N 1
ATOM 2502 C CA . HIS A 1 318 ? -16.096 4.712 -5.058 1.00 97.25 318 HIS A CA 1
ATOM 2503 C C . HIS A 1 318 ? -14.916 4.552 -6.020 1.00 97.25 318 HIS A C 1
ATOM 2505 O O . HIS A 1 318 ? -15.106 4.661 -7.229 1.00 97.25 318 HIS A O 1
ATOM 2511 N N . LEU A 1 319 ? -13.714 4.277 -5.509 1.00 96.88 319 LEU A N 1
ATOM 2512 C CA . LEU A 1 319 ? -12.528 4.051 -6.341 1.00 96.88 319 LEU A CA 1
ATOM 2513 C C . LEU A 1 319 ? -12.659 2.788 -7.199 1.00 96.88 319 LEU A C 1
ATOM 2515 O O . LEU A 1 319 ? -12.289 2.806 -8.371 1.00 96.88 319 LEU A O 1
ATOM 2519 N N . LEU A 1 320 ? -13.235 1.714 -6.656 1.00 96.38 320 LEU A N 1
ATOM 2520 C CA . LEU A 1 320 ? -13.535 0.502 -7.421 1.00 96.38 320 LEU A CA 1
ATOM 2521 C C . LEU A 1 320 ? -14.574 0.748 -8.517 1.00 96.38 320 LEU A C 1
ATOM 2523 O O . LEU A 1 320 ? -14.407 0.266 -9.637 1.00 96.38 320 LEU A O 1
ATOM 2527 N N . HIS A 1 321 ? -15.627 1.513 -8.225 1.00 95.44 321 HIS A N 1
ATOM 2528 C CA . HIS A 1 321 ? -16.609 1.906 -9.239 1.00 95.44 321 HIS A CA 1
ATOM 2529 C C . HIS A 1 321 ? -15.961 2.746 -10.346 1.00 95.44 321 HIS A C 1
ATOM 2531 O O . HIS A 1 321 ? -16.143 2.476 -11.530 1.00 95.44 321 HIS A O 1
ATOM 2537 N N . ASP A 1 322 ? -15.142 3.726 -9.970 1.00 94.31 322 ASP A N 1
ATOM 2538 C CA . ASP A 1 322 ? -14.411 4.563 -10.918 1.00 94.31 322 ASP A CA 1
ATOM 2539 C C . ASP A 1 322 ? -13.391 3.760 -11.749 1.00 94.31 322 ASP A C 1
ATOM 2541 O O . ASP A 1 322 ? -13.203 4.041 -12.934 1.00 94.31 322 ASP A O 1
ATOM 2545 N N . PHE A 1 323 ? -12.788 2.704 -11.194 1.00 93.81 323 PHE A N 1
ATOM 2546 C CA . PHE A 1 323 ? -12.004 1.753 -11.981 1.00 93.81 323 PHE A CA 1
ATOM 2547 C C . PHE A 1 323 ? -12.869 0.980 -12.983 1.00 93.81 323 PHE A C 1
ATOM 2549 O O . PHE A 1 323 ? -12.478 0.854 -14.142 1.00 93.81 323 PHE A O 1
ATOM 2556 N N . LYS A 1 324 ? -14.049 0.493 -12.589 1.00 93.19 324 LYS A N 1
ATOM 2557 C CA . LYS A 1 324 ? -14.953 -0.228 -13.504 1.00 93.19 324 LYS A CA 1
ATOM 2558 C C . LYS A 1 324 ? -15.420 0.663 -14.666 1.00 93.19 324 LYS A C 1
ATOM 2560 O O . LYS A 1 324 ? -15.493 0.182 -15.796 1.00 93.19 324 LYS A O 1
ATOM 2565 N N . ASP A 1 325 ? -15.639 1.954 -14.417 1.00 93.94 325 ASP A N 1
ATOM 2566 C CA . ASP A 1 325 ? -16.106 2.908 -15.434 1.00 93.94 325 ASP A CA 1
ATOM 2567 C C . ASP A 1 325 ? -14.979 3.494 -16.299 1.00 93.94 325 ASP A C 1
ATOM 2569 O O . ASP A 1 325 ? -15.101 3.592 -17.521 1.00 93.94 325 ASP A O 1
ATOM 2573 N N . ASN A 1 326 ? -13.879 3.916 -15.668 1.00 91.44 326 ASN A N 1
ATOM 2574 C CA . ASN A 1 326 ? -12.826 4.733 -16.289 1.00 91.44 326 ASN A CA 1
ATOM 2575 C C . ASN A 1 326 ? -11.461 4.023 -16.346 1.00 91.44 326 ASN A C 1
ATOM 2577 O O . ASN A 1 326 ? -10.484 4.567 -16.875 1.00 91.44 326 ASN A O 1
ATOM 2581 N N . ALA A 1 327 ? -11.363 2.806 -15.806 1.00 89.81 327 ALA A N 1
ATOM 2582 C CA . ALA A 1 327 ? -10.138 2.021 -15.688 1.00 89.81 327 ALA A CA 1
ATOM 2583 C C . ALA A 1 327 ? -9.008 2.736 -14.924 1.00 89.81 327 ALA A C 1
ATOM 2585 O O . ALA A 1 327 ? -7.843 2.514 -15.248 1.00 89.81 327 ALA A O 1
ATOM 2586 N N . ASN A 1 328 ? -9.287 3.619 -13.959 1.00 88.62 328 ASN A N 1
ATOM 2587 C CA . ASN A 1 328 ? -8.237 4.319 -13.203 1.00 88.62 328 ASN A CA 1
ATOM 2588 C C . ASN A 1 328 ? -7.480 3.358 -12.274 1.00 88.62 328 ASN A C 1
ATOM 2590 O O . ASN A 1 328 ? -8.046 2.896 -11.286 1.00 88.62 328 ASN A O 1
ATOM 2594 N N . PRO A 1 329 ? -6.214 3.026 -12.577 1.00 82.25 329 PRO A N 1
ATOM 2595 C CA . PRO A 1 329 ? -5.481 2.026 -11.835 1.00 82.25 329 PRO A CA 1
ATOM 2596 C C . PRO A 1 329 ? -5.017 2.713 -10.556 1.00 82.25 329 PRO A C 1
ATOM 2598 O O . PRO A 1 329 ? -4.203 3.612 -10.632 1.00 82.25 329 PRO A O 1
ATOM 2601 N N . ILE A 1 330 ? -5.642 2.434 -9.414 1.00 86.88 330 ILE A N 1
ATOM 2602 C CA . ILE A 1 330 ? -5.322 3.078 -8.125 1.00 86.88 330 ILE A CA 1
ATOM 2603 C C . ILE A 1 330 ? -5.378 2.065 -6.971 1.00 86.88 330 ILE A C 1
ATOM 2605 O O . ILE A 1 330 ? -5.514 2.432 -5.807 1.00 86.88 330 ILE A O 1
ATOM 2609 N N . GLY A 1 331 ? -5.251 0.774 -7.315 1.00 87.19 331 GLY A N 1
ATOM 2610 C CA . GLY A 1 331 ? -5.292 -0.369 -6.396 1.00 87.19 331 GLY A CA 1
ATOM 2611 C C . GLY A 1 331 ? -4.372 -0.205 -5.190 1.00 87.19 331 GLY A C 1
ATOM 2612 O O . GLY A 1 331 ? -4.808 -0.359 -4.051 1.00 87.19 331 GLY A O 1
ATOM 2613 N N . ASN A 1 332 ? -3.140 0.233 -5.448 1.00 86.69 332 ASN A N 1
ATOM 2614 C CA . ASN A 1 332 ? -2.081 0.343 -4.445 1.00 86.69 332 ASN A CA 1
ATOM 2615 C C . ASN A 1 332 ? -2.395 1.332 -3.310 1.00 86.69 332 ASN A C 1
ATOM 2617 O O . ASN A 1 332 ? -1.930 1.193 -2.183 1.00 86.69 332 ASN A O 1
ATOM 2621 N N . ALA A 1 333 ? -3.250 2.324 -3.573 1.00 91.56 333 ALA A N 1
ATOM 2622 C CA . ALA A 1 333 ? -3.680 3.286 -2.563 1.00 91.56 333 ALA A CA 1
ATOM 2623 C C . ALA A 1 333 ? -4.833 2.770 -1.681 1.00 91.56 333 ALA A C 1
ATOM 2625 O O . ALA A 1 333 ? -5.218 3.455 -0.734 1.00 91.56 333 ALA A O 1
ATOM 2626 N N . MET A 1 334 ? -5.421 1.609 -1.997 1.00 95.12 334 MET A N 1
ATOM 2627 C CA . MET A 1 334 ? -6.619 1.084 -1.329 1.00 95.12 334 MET A CA 1
ATOM 2628 C C . MET A 1 334 ? -6.333 -0.069 -0.363 1.00 95.12 334 MET A C 1
ATOM 2630 O O . MET A 1 334 ? -7.056 -0.206 0.622 1.00 95.12 334 MET A O 1
ATOM 2634 N N . ALA A 1 335 ? -5.287 -0.867 -0.608 1.00 94.12 335 ALA A N 1
ATOM 2635 C CA . ALA A 1 335 ? -5.030 -2.102 0.139 1.00 94.12 335 ALA A CA 1
ATOM 2636 C C . ALA A 1 335 ? -4.809 -1.848 1.636 1.00 94.12 335 ALA A C 1
ATOM 2638 O O . ALA A 1 335 ? -5.502 -2.418 2.478 1.00 94.12 335 ALA A O 1
ATOM 2639 N N . TRP A 1 336 ? -3.890 -0.943 1.974 1.00 96.50 336 TRP A N 1
ATOM 2640 C CA . TRP A 1 336 ? -3.621 -0.601 3.369 1.00 96.50 336 TRP A CA 1
ATOM 2641 C C . TRP A 1 336 ? -4.806 0.054 4.087 1.00 96.50 336 TRP A C 1
ATOM 2643 O O . TRP A 1 336 ? -5.162 -0.427 5.164 1.00 96.50 336 TRP A O 1
ATOM 2653 N N . PRO A 1 337 ? -5.498 1.066 3.521 1.00 97.94 337 PRO A N 1
ATOM 2654 C CA . PRO A 1 337 ? -6.717 1.583 4.137 1.00 97.94 337 PRO A CA 1
ATOM 2655 C C . PRO A 1 337 ? -7.777 0.514 4.408 1.00 97.94 337 PRO A C 1
ATOM 2657 O O . PRO A 1 337 ? -8.426 0.559 5.454 1.00 97.94 337 PRO A O 1
ATOM 2660 N N . LEU A 1 338 ? -7.926 -0.463 3.508 1.00 97.31 338 LEU A N 1
ATOM 2661 C CA . LEU A 1 338 ? -8.865 -1.568 3.687 1.00 97.31 338 LEU A CA 1
ATOM 2662 C C . LEU A 1 338 ? -8.474 -2.468 4.862 1.00 97.31 338 LEU A C 1
ATOM 2664 O O . LEU A 1 338 ? -9.341 -2.844 5.645 1.00 97.31 338 LEU A O 1
ATOM 2668 N N . ALA A 1 339 ? -7.183 -2.770 5.022 1.00 97.19 339 ALA A N 1
ATOM 2669 C CA . ALA A 1 339 ? -6.679 -3.530 6.165 1.00 97.19 339 ALA A CA 1
ATOM 2670 C C . ALA A 1 339 ? -6.907 -2.791 7.498 1.00 97.19 339 ALA A C 1
ATOM 2672 O O . ALA A 1 339 ? -7.371 -3.389 8.474 1.00 97.19 339 ALA A O 1
ATOM 2673 N N . VAL A 1 340 ? -6.642 -1.478 7.530 1.00 97.75 340 VAL A N 1
ATOM 2674 C CA . VAL A 1 340 ? -6.867 -0.637 8.718 1.00 97.75 340 VAL A CA 1
ATOM 2675 C C . VAL A 1 340 ? -8.351 -0.601 9.092 1.00 97.75 340 VAL A C 1
ATOM 2677 O O . VAL A 1 340 ? -8.699 -0.930 10.222 1.00 97.75 340 VAL A O 1
ATOM 2680 N N . ALA A 1 341 ? -9.243 -0.272 8.154 1.00 97.81 341 ALA A N 1
ATOM 2681 C CA . ALA A 1 341 ? -10.684 -0.230 8.420 1.00 97.81 341 ALA A CA 1
ATOM 2682 C C . ALA A 1 341 ? -11.269 -1.621 8.725 1.00 97.81 341 ALA A C 1
ATOM 2684 O O . ALA A 1 341 ? -12.107 -1.767 9.614 1.00 97.81 341 ALA A O 1
ATOM 2685 N N . GLY A 1 342 ? -10.802 -2.658 8.026 1.00 97.50 342 GLY A N 1
ATOM 2686 C CA . GLY A 1 342 ? -11.222 -4.039 8.242 1.00 97.50 342 GLY A CA 1
ATOM 2687 C C . GLY A 1 342 ? -10.912 -4.537 9.653 1.00 97.50 342 GLY A C 1
ATOM 2688 O O . GLY A 1 342 ? -11.733 -5.241 10.241 1.00 97.50 342 GLY A O 1
ATOM 2689 N N . SER A 1 343 ? -9.784 -4.116 10.234 1.00 96.88 343 SER A N 1
ATOM 2690 C CA . SER A 1 343 ? -9.409 -4.454 11.618 1.00 96.88 343 SER A CA 1
ATOM 2691 C C . SER A 1 343 ? -10.453 -3.990 12.640 1.00 96.88 343 SER A C 1
ATOM 2693 O O . SER A 1 343 ? -10.688 -4.663 13.640 1.00 96.88 343 SER A O 1
ATOM 2695 N N . GLU A 1 344 ? -11.131 -2.877 12.354 1.00 96.06 344 GLU A N 1
ATOM 2696 C CA . GLU A 1 344 ? -12.137 -2.266 13.228 1.00 96.06 344 GLU A CA 1
ATOM 2697 C C . GLU A 1 344 ? -13.544 -2.845 13.052 1.00 96.06 344 GLU A C 1
ATOM 2699 O O . GLU A 1 344 ? -14.421 -2.617 13.883 1.00 96.06 344 GLU A O 1
ATOM 2704 N N . CYS A 1 345 ? -13.782 -3.633 12.000 1.00 96.00 345 CYS A N 1
ATOM 2705 C CA . CYS A 1 345 ? -15.102 -4.196 11.707 1.00 96.00 345 CYS A CA 1
ATOM 2706 C C . CYS A 1 345 ? -15.511 -5.335 12.661 1.00 96.00 345 CYS A C 1
ATOM 2708 O O . CYS A 1 345 ? -16.590 -5.902 12.510 1.00 96.00 345 CYS A O 1
ATOM 2710 N N . GLY A 1 346 ? -14.676 -5.685 13.646 1.00 89.75 346 GLY A N 1
ATOM 2711 C CA . GLY A 1 346 ? -15.039 -6.604 14.729 1.00 89.75 346 GLY A CA 1
ATOM 2712 C C . GLY A 1 346 ? -15.921 -5.964 15.807 1.00 89.75 346 GLY A C 1
ATOM 2713 O O . GLY A 1 346 ? -16.645 -6.688 16.494 1.00 89.75 346 GLY A O 1
ATOM 2714 N N . SER A 1 347 ? -15.883 -4.633 15.951 1.00 88.00 347 SER A N 1
ATOM 2715 C CA . SER A 1 347 ? -16.665 -3.911 16.959 1.00 88.00 347 SER A CA 1
ATOM 2716 C C . SER A 1 347 ? -18.163 -3.945 16.647 1.00 88.00 347 SER A C 1
ATOM 2718 O O . SER A 1 347 ? -18.568 -3.983 15.486 1.00 88.00 347 SER A O 1
ATOM 2720 N N . GLU A 1 348 ? -19.009 -3.866 17.678 1.00 86.94 348 GLU A N 1
ATOM 2721 C CA . GLU A 1 348 ? -20.469 -3.812 17.493 1.00 86.94 348 GLU A CA 1
ATOM 2722 C C . GLU A 1 348 ? -20.899 -2.605 16.642 1.00 86.94 348 GLU A C 1
ATOM 2724 O O . GLU A 1 348 ? -21.814 -2.718 15.828 1.00 86.94 348 GLU A O 1
ATOM 2729 N N . SER A 1 349 ? -20.187 -1.480 16.759 1.00 88.94 349 SER A N 1
ATOM 2730 C CA . SER A 1 349 ? -20.426 -0.273 15.966 1.00 88.94 349 SER A CA 1
ATOM 2731 C C . SER A 1 349 ? -20.152 -0.445 14.471 1.00 88.94 349 SER A C 1
ATOM 2733 O O . SER A 1 349 ? -20.812 0.223 13.688 1.00 88.94 349 SER A O 1
ATOM 2735 N N . ASN A 1 350 ? -19.248 -1.341 14.058 1.00 93.62 350 ASN A N 1
ATOM 2736 C CA . ASN A 1 350 ? -18.828 -1.485 12.654 1.00 93.62 350 ASN A CA 1
ATOM 2737 C C . ASN A 1 350 ? -19.118 -2.869 12.053 1.00 93.62 350 ASN A C 1
ATOM 2739 O O . ASN A 1 350 ? -18.839 -3.109 10.878 1.00 93.62 350 ASN A O 1
ATOM 2743 N N . LYS A 1 351 ? -19.699 -3.793 12.825 1.00 93.75 351 LYS A N 1
ATOM 2744 C CA . LYS A 1 351 ? -19.952 -5.185 12.418 1.00 93.75 351 LYS A CA 1
ATOM 2745 C C . LYS A 1 351 ? -20.736 -5.321 11.113 1.00 93.75 351 LYS A C 1
ATOM 2747 O O . LYS A 1 351 ? -20.522 -6.258 10.347 1.00 93.75 351 LYS A O 1
ATOM 2752 N N . PHE A 1 352 ? -21.630 -4.376 10.831 1.00 95.38 352 PHE A N 1
ATOM 2753 C CA . PHE A 1 352 ? -22.430 -4.371 9.607 1.00 95.38 352 PHE A CA 1
ATOM 2754 C C . PHE A 1 352 ? -21.589 -4.183 8.327 1.00 95.38 352 PHE A C 1
ATOM 2756 O O . PHE A 1 352 ? -22.047 -4.558 7.248 1.00 95.38 352 PHE A O 1
ATOM 2763 N N . LEU A 1 353 ? -20.358 -3.665 8.434 1.00 97.19 353 LEU A N 1
ATOM 2764 C CA . LEU A 1 353 ? -19.445 -3.441 7.307 1.00 97.19 353 LEU A CA 1
ATOM 2765 C C . LEU A 1 353 ? -18.618 -4.678 6.928 1.00 97.19 353 LEU A C 1
ATOM 2767 O O . LEU A 1 353 ? -17.999 -4.682 5.866 1.00 97.19 353 LEU A O 1
ATOM 2771 N N . GLN A 1 354 ? -18.614 -5.745 7.737 1.00 97.44 354 GLN A N 1
ATOM 2772 C CA . GLN A 1 354 ? -17.778 -6.936 7.502 1.00 97.44 354 GLN A CA 1
ATOM 2773 C C . GLN A 1 354 ? -17.989 -7.556 6.115 1.00 97.44 354 GLN A C 1
ATOM 2775 O O . GLN A 1 354 ? -17.027 -7.838 5.399 1.00 97.44 354 GLN A O 1
ATOM 2780 N N . HIS A 1 355 ? -19.252 -7.747 5.714 1.00 97.38 355 HIS A N 1
ATOM 2781 C CA . HIS A 1 355 ? -19.570 -8.296 4.395 1.00 97.38 355 HIS A CA 1
ATOM 2782 C C . HIS A 1 355 ? -19.054 -7.383 3.283 1.00 97.38 355 HIS A C 1
ATOM 2784 O O . HIS A 1 355 ? -18.553 -7.857 2.261 1.00 97.38 355 HIS A O 1
ATOM 2790 N N . GLU A 1 356 ? -19.155 -6.078 3.490 1.00 97.69 356 GLU A N 1
ATOM 2791 C CA . GLU A 1 356 ? -18.725 -5.124 2.495 1.00 97.69 356 GLU A CA 1
ATOM 2792 C C . GLU A 1 356 ? -17.206 -5.114 2.335 1.00 97.69 356 GLU A C 1
ATOM 2794 O O . GLU A 1 356 ? -16.724 -5.219 1.212 1.00 97.69 356 GLU A O 1
ATOM 2799 N N . VAL A 1 357 ? -16.449 -5.084 3.435 1.00 98.00 357 VAL A N 1
ATOM 2800 C CA . VAL A 1 357 ? -14.981 -5.177 3.411 1.00 98.00 357 VAL A CA 1
ATOM 2801 C C . VAL A 1 357 ? -14.529 -6.423 2.652 1.00 98.00 357 VAL A C 1
ATOM 2803 O O . VAL A 1 357 ? -13.690 -6.325 1.761 1.00 98.00 357 VAL A O 1
ATOM 2806 N N . VAL A 1 358 ? -15.142 -7.576 2.932 1.00 97.56 358 VAL A N 1
ATOM 2807 C CA . VAL A 1 358 ? -14.897 -8.824 2.191 1.00 97.56 358 VAL A CA 1
ATOM 2808 C C . VAL A 1 358 ? -15.157 -8.653 0.693 1.00 97.56 358 VAL A C 1
ATOM 2810 O O . VAL A 1 358 ? -14.362 -9.106 -0.128 1.00 97.56 358 VAL A O 1
ATOM 2813 N N . SER A 1 359 ? -16.276 -8.030 0.318 1.00 97.56 359 SER A N 1
ATOM 2814 C CA . SER A 1 359 ? -16.614 -7.812 -1.092 1.00 97.56 359 SER A CA 1
ATOM 2815 C C . SER A 1 359 ? -15.599 -6.898 -1.776 1.00 97.56 359 SER A C 1
ATOM 2817 O O . SER A 1 359 ? -15.238 -7.150 -2.921 1.00 97.56 359 SER A O 1
ATOM 2819 N N . LEU A 1 360 ? -15.127 -5.858 -1.085 1.00 97.50 360 LEU A N 1
ATOM 2820 C CA . LEU A 1 360 ? -14.121 -4.935 -1.610 1.00 97.50 360 LEU A CA 1
ATOM 2821 C C . LEU A 1 360 ? -12.762 -5.626 -1.785 1.00 97.50 360 LEU A C 1
ATOM 2823 O O . LEU A 1 360 ? -12.101 -5.374 -2.788 1.00 97.50 360 LEU A O 1
ATOM 2827 N N . ILE A 1 361 ? -12.362 -6.518 -0.868 1.00 96.00 361 ILE A N 1
ATOM 2828 C CA . ILE A 1 361 ? -11.124 -7.308 -1.004 1.00 96.00 361 ILE A CA 1
ATOM 2829 C C . ILE A 1 361 ? -11.176 -8.170 -2.270 1.00 96.00 361 ILE A C 1
ATOM 2831 O O . ILE A 1 361 ? -10.246 -8.116 -3.074 1.00 96.00 361 ILE A O 1
ATOM 2835 N N . HIS A 1 362 ? -12.268 -8.910 -2.479 1.00 94.50 362 HIS A N 1
ATOM 2836 C CA . HIS A 1 362 ? -12.457 -9.720 -3.687 1.00 94.50 362 HIS A CA 1
ATOM 2837 C C . HIS A 1 362 ? -12.440 -8.866 -4.956 1.00 94.50 362 HIS A C 1
ATOM 2839 O O . HIS A 1 362 ? -11.676 -9.139 -5.880 1.00 94.50 362 HIS A O 1
ATOM 2845 N N . ASP A 1 363 ? -13.225 -7.785 -4.973 1.00 94.88 363 ASP A N 1
ATOM 2846 C CA . ASP A 1 363 ? -13.292 -6.874 -6.113 1.00 94.88 363 ASP A CA 1
ATOM 2847 C C . ASP A 1 363 ? -11.917 -6.275 -6.436 1.00 94.88 363 ASP A C 1
ATOM 2849 O O . ASP A 1 363 ? -11.581 -6.123 -7.612 1.00 94.88 363 ASP A O 1
ATOM 2853 N N . MET A 1 364 ? -11.107 -5.947 -5.424 1.00 93.56 364 MET A N 1
ATOM 2854 C CA . MET A 1 364 ? -9.741 -5.458 -5.613 1.00 93.56 364 MET A CA 1
ATOM 2855 C C . MET A 1 364 ? -8.797 -6.537 -6.142 1.00 93.56 364 MET A C 1
ATOM 2857 O O . MET A 1 364 ? -8.048 -6.269 -7.086 1.00 93.56 364 MET A O 1
ATOM 2861 N N . ALA A 1 365 ? -8.833 -7.737 -5.559 1.00 90.06 365 ALA A N 1
ATOM 2862 C CA . ALA A 1 365 ? -8.018 -8.863 -6.002 1.00 90.06 365 ALA A CA 1
ATOM 2863 C C . ALA A 1 365 ? -8.286 -9.180 -7.483 1.00 90.06 365 A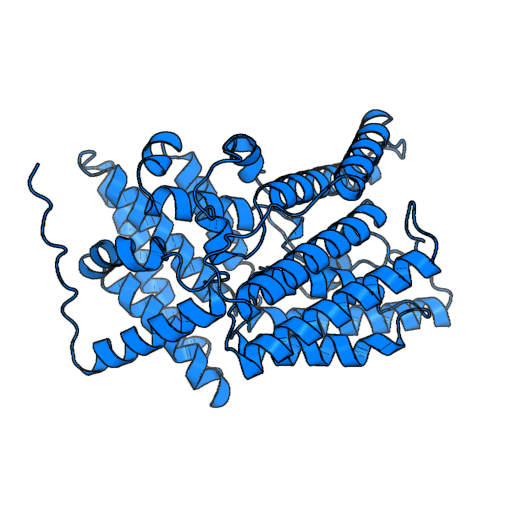LA A C 1
ATOM 2865 O O . ALA A 1 365 ? -7.340 -9.311 -8.260 1.00 90.06 365 ALA A O 1
ATOM 2866 N N . ASP A 1 366 ? -9.556 -9.176 -7.894 1.00 89.00 366 ASP A N 1
ATOM 2867 C CA . ASP A 1 366 ? -9.970 -9.456 -9.271 1.00 89.00 366 ASP A CA 1
ATOM 2868 C C . ASP A 1 366 ? -9.699 -8.293 -10.238 1.00 89.00 366 ASP A C 1
ATOM 2870 O O . ASP A 1 366 ? -9.290 -8.512 -11.382 1.00 89.00 366 ASP A O 1
ATOM 2874 N N . SER A 1 367 ? -9.931 -7.051 -9.804 1.00 90.81 367 SER A N 1
ATOM 2875 C CA . SER A 1 367 ? -9.811 -5.859 -10.658 1.00 90.81 367 SER A CA 1
ATOM 2876 C C . SER A 1 367 ? -8.361 -5.439 -10.894 1.00 90.81 367 SER A C 1
ATOM 2878 O O . SER A 1 367 ? -8.018 -4.991 -11.991 1.00 90.81 367 SER A O 1
ATOM 2880 N N . PHE A 1 368 ? -7.512 -5.573 -9.871 1.00 88.69 368 PHE A N 1
ATOM 2881 C CA . PHE A 1 368 ? -6.120 -5.112 -9.888 1.00 88.69 368 PHE A CA 1
ATOM 2882 C C . PHE A 1 368 ? -5.101 -6.248 -9.832 1.00 88.69 368 PHE A C 1
ATOM 2884 O O . PHE A 1 368 ? -3.904 -5.971 -9.790 1.00 88.69 368 PHE A O 1
ATOM 2891 N N . TYR A 1 369 ? -5.537 -7.509 -9.857 1.00 85.50 369 TYR A N 1
ATOM 2892 C CA . TYR A 1 369 ? -4.660 -8.683 -9.773 1.00 85.50 369 TYR A CA 1
ATOM 2893 C C . TYR A 1 369 ? -3.829 -8.728 -8.479 1.00 85.50 369 TYR A C 1
ATOM 2895 O O . TYR A 1 369 ? -2.692 -9.198 -8.464 1.00 85.50 369 TYR A O 1
ATOM 2903 N N . MET A 1 370 ? -4.399 -8.222 -7.383 1.00 86.06 370 MET A N 1
ATOM 2904 C CA . MET A 1 370 ? -3.762 -8.137 -6.064 1.00 86.06 370 MET A CA 1
ATOM 2905 C C . MET A 1 370 ? -4.054 -9.400 -5.246 1.00 86.06 370 MET A C 1
ATOM 2907 O O . MET A 1 370 ? -4.720 -9.357 -4.212 1.00 86.06 370 MET A O 1
ATOM 2911 N N . LEU A 1 371 ? -3.586 -10.551 -5.736 1.00 80.44 371 LEU A N 1
ATOM 2912 C CA . LEU A 1 371 ? -3.870 -11.865 -5.136 1.00 80.44 371 LEU A CA 1
ATOM 2913 C C . LEU A 1 371 ? -3.400 -11.980 -3.682 1.00 80.44 371 LEU A C 1
ATOM 2915 O O . LEU A 1 371 ? -3.998 -12.714 -2.892 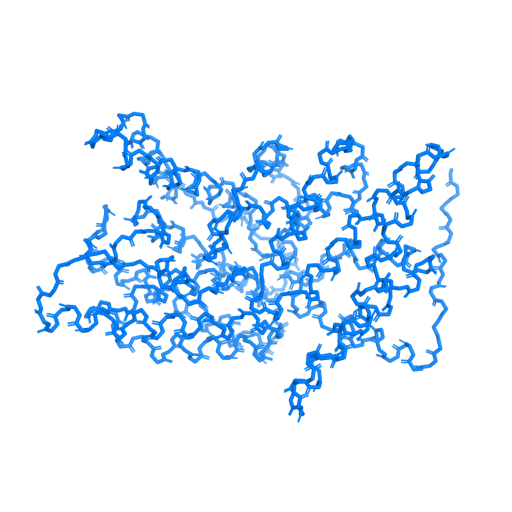1.00 80.44 371 LEU A O 1
ATOM 2919 N N . HIS A 1 372 ? -2.375 -11.208 -3.322 1.00 80.56 372 HIS A N 1
ATOM 2920 C CA . HIS A 1 372 ? -1.843 -11.094 -1.967 1.00 80.56 372 HIS A CA 1
ATOM 2921 C C . HIS A 1 372 ? -2.850 -10.547 -0.946 1.00 80.56 372 HIS A C 1
ATOM 2923 O O . HIS A 1 372 ? -2.594 -10.631 0.251 1.00 80.56 372 HIS A O 1
ATOM 2929 N N . LEU A 1 373 ? -4.004 -10.027 -1.381 1.00 88.94 373 LEU A N 1
ATOM 2930 C CA . LEU A 1 373 ? -5.093 -9.609 -0.491 1.00 88.94 373 LEU A CA 1
ATOM 2931 C C . LEU A 1 373 ? -6.034 -10.758 -0.096 1.00 88.94 373 LEU A C 1
ATOM 2933 O O . LEU A 1 373 ? -6.780 -10.623 0.869 1.00 88.94 373 LEU A O 1
ATOM 2937 N N . THR A 1 374 ? -5.988 -11.908 -0.771 1.00 87.88 374 THR A N 1
ATOM 2938 C CA . THR A 1 374 ? -6.836 -13.064 -0.410 1.00 87.88 374 THR A CA 1
ATOM 2939 C C . THR A 1 374 ? -6.553 -13.567 1.015 1.00 87.88 374 THR A C 1
ATOM 2941 O O . THR A 1 374 ? -7.499 -13.771 1.779 1.00 87.88 374 THR A O 1
ATOM 2944 N N . PRO A 1 375 ? -5.283 -13.706 1.454 1.00 89.62 375 PRO A N 1
ATOM 2945 C CA . PRO A 1 375 ? -4.983 -14.031 2.848 1.00 89.62 375 PRO A CA 1
ATOM 2946 C C . PRO A 1 375 ? -5.463 -12.963 3.846 1.00 89.62 375 PRO A C 1
ATOM 2948 O O . PRO A 1 375 ? -5.797 -13.304 4.979 1.00 89.62 375 PRO A O 1
ATOM 2951 N N . LEU A 1 376 ? -5.552 -11.686 3.443 1.00 92.94 376 LEU A N 1
ATOM 2952 C CA . LEU A 1 376 ? -6.027 -10.607 4.321 1.00 92.94 376 LEU A CA 1
ATOM 2953 C C . LEU A 1 376 ? -7.492 -10.825 4.698 1.00 92.94 376 LEU A C 1
ATOM 2955 O O . LEU A 1 376 ? -7.855 -10.646 5.858 1.00 92.94 376 LEU A O 1
ATOM 2959 N N . GLU A 1 377 ? -8.322 -11.261 3.749 1.00 94.25 377 GLU A N 1
ATOM 2960 C CA . GLU A 1 377 ? -9.715 -11.610 4.033 1.00 94.25 377 GLU A CA 1
ATOM 2961 C C . GLU A 1 377 ? -9.809 -12.679 5.129 1.00 94.25 377 GLU A C 1
ATOM 2963 O O . GLU A 1 377 ? -10.579 -12.535 6.080 1.00 94.25 377 GLU A O 1
ATOM 2968 N N . GLN A 1 378 ? -9.002 -13.738 5.019 1.00 93.62 378 GLN A N 1
ATOM 2969 C CA . GLN A 1 378 ? -8.996 -14.835 5.988 1.00 93.62 378 GLN A CA 1
ATOM 2970 C C . GLN A 1 378 ? -8.553 -14.354 7.375 1.00 93.62 378 GLN A C 1
ATOM 2972 O O . GLN A 1 378 ? -9.191 -14.694 8.373 1.00 93.62 378 GLN A O 1
ATOM 2977 N N . LEU A 1 379 ? -7.513 -13.514 7.444 1.00 95.06 379 LEU A N 1
ATOM 2978 C CA . LEU A 1 379 ? -7.069 -12.911 8.704 1.00 95.06 379 LEU A CA 1
ATOM 2979 C C . LEU A 1 379 ? -8.167 -12.072 9.359 1.00 95.06 379 LEU A C 1
ATOM 2981 O O . LEU A 1 379 ? -8.412 -12.217 10.557 1.00 95.06 379 LEU A O 1
ATOM 2985 N N . LEU A 1 380 ? -8.848 -11.226 8.583 1.00 97.00 380 LEU A N 1
ATOM 2986 C CA . LEU A 1 380 ? -9.913 -10.364 9.093 1.00 97.00 380 LEU A CA 1
ATOM 2987 C C . LEU A 1 380 ? -11.113 -11.172 9.599 1.00 97.00 380 LEU A C 1
ATOM 2989 O O . LEU A 1 380 ? -11.631 -10.884 10.675 1.00 97.00 380 LEU A O 1
ATOM 2993 N N . ARG A 1 381 ? -11.516 -12.230 8.890 1.00 96.75 381 ARG A N 1
ATOM 2994 C CA . ARG A 1 381 ? -12.586 -13.127 9.359 1.00 96.75 381 ARG A CA 1
ATOM 2995 C C . ARG A 1 381 ? -12.228 -13.797 10.681 1.00 96.75 381 ARG A C 1
ATOM 2997 O O . ARG A 1 381 ? -13.008 -13.715 11.628 1.00 96.75 381 ARG A O 1
ATOM 3004 N N . ASN A 1 382 ? -11.029 -14.372 10.771 1.00 96.19 382 ASN A N 1
ATOM 3005 C CA . ASN A 1 382 ? -10.537 -15.001 11.998 1.00 96.19 382 ASN A CA 1
ATOM 3006 C C . ASN A 1 382 ? -10.493 -14.001 13.163 1.00 96.19 382 ASN A C 1
ATOM 3008 O O . ASN A 1 382 ? -10.834 -14.336 14.301 1.00 96.19 382 ASN A O 1
ATOM 3012 N N . LEU A 1 383 ? -10.089 -12.760 12.878 1.00 96.75 383 LEU A N 1
ATOM 3013 C CA . LEU A 1 383 ? -10.075 -11.672 13.844 1.00 96.75 383 LEU A CA 1
ATOM 3014 C C . LEU A 1 383 ? -11.489 -11.360 14.364 1.00 96.75 383 LEU A C 1
ATOM 3016 O O . LEU A 1 383 ? -11.694 -11.306 15.577 1.00 96.75 383 LEU A O 1
ATOM 3020 N N . TRP A 1 384 ? -12.470 -11.192 13.475 1.00 97.06 384 TRP A N 1
ATOM 3021 C CA . TRP A 1 384 ? -13.854 -10.870 13.845 1.00 97.06 384 TRP A CA 1
ATOM 3022 C C . TRP A 1 384 ? -14.552 -12.003 14.607 1.00 97.06 384 TRP A C 1
ATOM 3024 O O . TRP A 1 384 ? -15.303 -11.750 15.558 1.00 97.06 384 TRP A O 1
ATOM 3034 N N . GLU A 1 385 ? -14.290 -13.253 14.224 1.00 95.00 385 GLU A N 1
ATOM 3035 C CA . GLU A 1 385 ? -14.797 -14.438 14.919 1.00 95.00 385 GLU A CA 1
ATOM 3036 C C . GLU A 1 385 ? -14.265 -14.505 16.352 1.00 95.00 385 GLU A C 1
ATOM 3038 O O . GLU A 1 385 ? -15.045 -14.640 17.300 1.00 95.00 385 GLU A O 1
ATOM 3043 N N . LYS A 1 386 ? -12.951 -14.320 16.536 1.00 94.38 386 LYS A N 1
ATOM 3044 C CA . LYS A 1 386 ? -12.341 -14.271 17.871 1.00 94.38 386 LYS A CA 1
ATOM 3045 C C . LYS A 1 386 ? -12.829 -13.086 18.693 1.00 94.38 386 LYS A C 1
ATOM 3047 O O . LYS A 1 386 ? -13.090 -13.259 19.880 1.00 94.38 386 LYS A O 1
ATOM 3052 N N . HIS A 1 387 ? -13.003 -11.916 18.079 1.00 93.62 387 HIS A N 1
ATOM 3053 C CA . HIS A 1 387 ? -13.563 -10.746 18.755 1.00 93.62 387 HIS A CA 1
ATOM 3054 C C . HIS A 1 387 ? -14.959 -11.054 19.318 1.00 93.62 387 HIS A C 1
ATOM 3056 O O . HIS A 1 387 ? -15.222 -10.851 20.504 1.00 93.62 387 HIS A O 1
ATOM 3062 N N . THR A 1 388 ? -15.830 -11.643 18.491 1.00 92.50 388 THR A N 1
ATOM 3063 C CA . THR A 1 388 ? -17.184 -12.054 18.894 1.00 92.50 388 THR A CA 1
ATOM 3064 C C . THR A 1 388 ? -17.145 -13.092 20.016 1.00 92.50 388 THR A C 1
ATOM 3066 O O . THR A 1 388 ? -17.885 -12.974 20.996 1.00 92.50 388 THR A O 1
ATOM 3069 N N . LEU A 1 389 ? -16.261 -14.088 19.905 1.00 92.25 389 LEU A N 1
ATOM 3070 C CA . LEU A 1 389 ? -16.094 -15.118 20.925 1.00 92.25 389 LEU A CA 1
ATOM 3071 C C . LEU A 1 389 ? -15.683 -14.501 22.266 1.00 92.25 389 LEU A C 1
ATOM 3073 O O . LEU A 1 389 ? -16.370 -14.731 23.258 1.00 92.25 389 LEU A O 1
ATOM 3077 N N . MET A 1 390 ? -14.633 -13.675 22.286 1.00 91.50 390 MET A N 1
ATOM 3078 C CA . MET A 1 390 ? -14.105 -13.071 23.514 1.00 91.50 390 MET A CA 1
ATOM 3079 C C . MET A 1 390 ? -15.136 -12.192 24.225 1.00 91.50 390 MET A C 1
ATOM 3081 O O . MET A 1 390 ? -15.268 -12.292 25.448 1.00 91.50 390 MET A O 1
ATOM 3085 N N . LEU A 1 391 ? -15.920 -11.409 23.472 1.00 87.50 391 LEU A N 1
ATOM 3086 C CA . LEU A 1 391 ? -17.034 -10.633 24.025 1.00 87.50 391 LEU A CA 1
ATOM 3087 C C . LEU A 1 391 ? -18.125 -11.535 24.619 1.00 87.50 391 LEU A C 1
ATOM 3089 O O . LEU A 1 391 ? -18.608 -11.270 25.718 1.00 87.50 391 LEU A O 1
ATOM 3093 N N . SER A 1 392 ? -18.493 -12.618 23.927 1.00 88.00 392 SER A N 1
ATOM 3094 C CA . SER A 1 392 ? -19.557 -13.528 24.378 1.00 88.00 392 SER A CA 1
ATOM 3095 C C . SER A 1 392 ? -19.184 -14.345 25.620 1.00 88.00 392 SER A C 1
ATOM 3097 O O . SER A 1 392 ? -20.042 -14.638 26.452 1.00 88.00 392 SER A O 1
ATOM 3099 N N . THR A 1 393 ? -17.906 -14.699 25.770 1.00 88.31 393 THR A N 1
ATOM 3100 C CA . THR A 1 393 ? -17.405 -15.513 26.885 1.00 88.31 393 THR A CA 1
ATOM 3101 C C . THR A 1 393 ? -16.854 -14.676 28.038 1.00 88.31 393 THR A C 1
ATOM 3103 O O . THR A 1 393 ? -16.457 -15.242 29.055 1.00 88.31 393 THR A O 1
ATOM 3106 N N . GLY A 1 394 ? -16.769 -13.349 27.881 1.00 82.75 394 GLY A N 1
ATOM 3107 C CA . GLY A 1 394 ? -16.106 -12.460 28.840 1.00 82.75 394 GLY A CA 1
ATOM 3108 C C . GLY A 1 394 ? -14.614 -12.764 29.010 1.00 82.75 394 GLY A C 1
ATOM 3109 O O . GLY A 1 394 ? -14.049 -12.499 30.072 1.00 82.75 394 GLY A O 1
ATOM 3110 N N . LEU A 1 395 ? -13.980 -13.364 27.994 1.00 80.94 395 LEU A N 1
ATOM 3111 C CA . LEU A 1 395 ? -12.553 -13.674 28.046 1.00 80.94 395 LEU A CA 1
ATOM 3112 C C . LEU A 1 395 ? -11.775 -12.370 27.904 1.00 80.94 395 LEU A C 1
ATOM 3114 O O . LEU A 1 395 ? -11.914 -11.654 26.915 1.00 80.94 395 LEU A O 1
ATOM 3118 N N . THR A 1 396 ? -10.934 -12.077 28.889 1.00 77.56 396 THR A N 1
ATOM 3119 C CA . THR A 1 396 ? -9.982 -10.975 28.807 1.00 77.56 396 THR A CA 1
ATOM 3120 C C . THR A 1 396 ? -8.731 -11.443 28.072 1.00 77.56 396 THR A C 1
ATOM 3122 O O . THR A 1 396 ? -8.291 -12.585 28.211 1.00 77.56 396 THR A O 1
ATOM 3125 N N . GLY A 1 397 ? -8.151 -10.573 27.252 1.00 83.56 397 GLY A N 1
ATOM 3126 C CA . GLY A 1 397 ? -6.943 -10.910 26.512 1.00 83.56 397 GLY A CA 1
ATOM 3127 C C . GLY A 1 397 ? -6.528 -9.819 25.541 1.00 83.56 397 GLY A C 1
ATOM 3128 O O . GLY A 1 397 ? -7.102 -8.732 25.521 1.00 83.56 397 GLY A O 1
ATOM 3129 N N . ARG A 1 398 ? -5.504 -10.132 24.748 1.00 88.19 398 ARG A N 1
ATOM 3130 C CA . ARG A 1 398 ? -5.022 -9.287 23.659 1.00 88.19 398 ARG A CA 1
ATOM 3131 C C . ARG A 1 398 ? -5.515 -9.872 22.347 1.00 88.19 398 ARG A C 1
ATOM 3133 O O . ARG A 1 398 ? -5.236 -11.034 22.061 1.00 88.19 398 ARG A O 1
ATOM 3140 N N . LEU A 1 399 ? -6.197 -9.055 21.560 1.00 94.00 399 LEU A N 1
ATOM 3141 C CA . LEU A 1 399 ? -6.603 -9.392 20.207 1.00 94.00 399 LEU A CA 1
ATOM 3142 C C . LEU A 1 399 ? -6.101 -8.298 19.271 1.00 94.00 399 LEU A C 1
ATOM 3144 O O . LEU A 1 399 ? -6.570 -7.167 19.347 1.00 94.00 399 LEU A O 1
ATOM 3148 N N . SER A 1 400 ? -5.143 -8.618 18.410 1.00 95.00 400 SER A N 1
ATOM 3149 C CA . SER A 1 400 ? -4.638 -7.691 17.398 1.00 95.00 400 SER A CA 1
ATOM 3150 C C . SER A 1 400 ? -4.565 -8.384 16.044 1.00 95.00 400 SER A C 1
ATOM 3152 O O . SER A 1 400 ? -4.491 -9.612 15.977 1.00 95.00 400 SER A O 1
ATOM 3154 N N . LEU A 1 401 ? -4.564 -7.619 14.953 1.00 95.25 401 LEU A N 1
ATOM 3155 C CA . LEU A 1 401 ? -4.411 -8.214 13.624 1.00 95.25 401 LEU A CA 1
ATOM 3156 C C . LEU A 1 401 ? -3.068 -8.953 13.511 1.00 95.25 401 LEU A C 1
ATOM 3158 O O . LEU A 1 401 ? -3.023 -10.083 13.025 1.00 95.25 401 LEU A O 1
ATOM 3162 N N . GLU A 1 402 ? -2.001 -8.371 14.067 1.00 94.25 402 GLU A N 1
ATOM 3163 C CA . GLU A 1 402 ? -0.676 -8.994 14.049 1.00 94.25 402 GLU A CA 1
ATOM 3164 C C . GLU A 1 402 ? -0.615 -10.322 14.823 1.00 94.25 402 GLU A C 1
ATOM 3166 O O . GLU A 1 402 ? 0.065 -11.260 14.401 1.00 94.25 402 GLU A O 1
ATOM 3171 N N . SER A 1 403 ? -1.337 -10.446 15.948 1.00 93.50 403 SER A N 1
ATOM 3172 C CA . SER A 1 403 ? -1.339 -11.699 16.707 1.00 93.50 403 SER A CA 1
ATOM 3173 C C . SER A 1 403 ? -1.986 -12.822 15.901 1.00 93.50 403 SER A C 1
ATOM 3175 O O . SER A 1 403 ? -1.466 -13.933 15.889 1.00 93.50 403 SER A O 1
ATOM 3177 N N . ILE A 1 404 ? -3.066 -12.525 15.165 1.00 94.75 404 ILE A N 1
ATOM 3178 C CA . ILE A 1 404 ? -3.708 -13.502 14.272 1.00 94.75 404 ILE A CA 1
ATOM 3179 C C . ILE A 1 404 ? -2.768 -13.898 13.137 1.00 94.75 404 ILE A C 1
ATOM 3181 O O . ILE A 1 404 ? -2.607 -15.087 12.881 1.00 94.75 404 ILE A O 1
ATOM 3185 N N . ALA A 1 405 ? -2.112 -12.922 12.507 1.00 92.94 405 ALA A N 1
ATOM 3186 C CA . ALA A 1 405 ? -1.161 -13.171 11.428 1.00 92.94 405 ALA A CA 1
ATOM 3187 C C . ALA A 1 405 ? 0.012 -14.058 11.875 1.00 92.94 405 ALA A C 1
ATOM 3189 O O . ALA A 1 405 ? 0.391 -14.993 11.171 1.00 92.94 405 ALA A O 1
ATOM 3190 N N . THR A 1 406 ? 0.531 -13.818 13.082 1.00 91.50 406 THR A N 1
ATOM 3191 C CA . THR A 1 406 ? 1.593 -14.634 13.687 1.00 91.50 406 THR A CA 1
ATOM 3192 C C . THR A 1 406 ? 1.117 -16.065 13.952 1.00 91.50 406 THR A C 1
ATOM 3194 O O . THR A 1 406 ? 1.829 -17.018 13.645 1.00 91.50 406 THR A O 1
ATOM 3197 N N . GLU A 1 407 ? -0.094 -16.238 14.490 1.00 91.44 407 GLU A N 1
ATOM 3198 C CA . GLU A 1 407 ? -0.672 -17.564 14.754 1.00 91.44 407 GLU A CA 1
ATOM 3199 C C . GLU A 1 407 ? -0.889 -18.383 13.476 1.00 91.44 407 GLU A C 1
ATOM 3201 O O . GLU A 1 407 ? -0.694 -19.600 13.481 1.00 91.44 407 GLU A O 1
ATOM 3206 N N . THR A 1 408 ? -1.279 -17.731 12.380 1.00 89.75 408 THR A N 1
ATOM 3207 C CA . THR A 1 408 ? -1.505 -18.384 11.084 1.00 89.75 408 THR A CA 1
ATOM 3208 C C . THR A 1 408 ? -0.267 -18.382 10.185 1.00 89.75 408 THR A C 1
ATOM 3210 O O . THR A 1 408 ? -0.366 -18.798 9.030 1.00 89.75 408 THR A O 1
ATOM 3213 N N . ASN A 1 409 ? 0.888 -17.916 10.683 1.00 88.31 409 ASN A N 1
ATOM 3214 C CA . ASN A 1 409 ? 2.133 -17.756 9.923 1.00 88.31 409 ASN A CA 1
ATOM 3215 C C . ASN A 1 409 ? 1.902 -17.075 8.559 1.00 88.31 409 ASN A C 1
ATOM 3217 O O . ASN A 1 409 ? 2.356 -17.547 7.517 1.00 88.31 409 ASN A O 1
ATOM 3221 N N . THR A 1 410 ? 1.095 -16.014 8.561 1.00 88.50 410 THR A N 1
ATOM 3222 C CA . THR A 1 410 ? 0.664 -15.293 7.362 1.00 88.50 410 THR A CA 1
ATOM 3223 C C . THR A 1 410 ? 1.329 -13.932 7.324 1.00 88.50 410 THR A C 1
ATOM 3225 O O . THR A 1 410 ? 1.268 -13.190 8.299 1.00 88.50 410 THR A O 1
ATOM 3228 N N . ILE A 1 411 ? 1.922 -13.597 6.182 1.00 88.62 411 ILE A N 1
ATOM 3229 C CA . ILE A 1 411 ? 2.637 -12.341 5.984 1.00 88.62 411 ILE A CA 1
ATOM 3230 C C . ILE A 1 411 ? 2.068 -11.646 4.753 1.00 88.62 411 ILE A C 1
ATOM 3232 O O . ILE A 1 411 ? 2.016 -12.242 3.678 1.00 88.62 411 ILE A O 1
ATOM 3236 N N . ILE A 1 412 ? 1.650 -10.391 4.898 1.00 88.88 412 ILE A N 1
ATOM 3237 C CA . ILE A 1 412 ? 0.943 -9.655 3.845 1.00 88.88 412 ILE A CA 1
ATOM 3238 C C . ILE A 1 412 ? 1.556 -8.276 3.680 1.00 88.88 412 ILE A C 1
ATOM 3240 O O . ILE A 1 412 ? 1.657 -7.524 4.643 1.00 88.88 412 ILE A O 1
ATOM 3244 N N . LEU A 1 413 ? 1.889 -7.916 2.443 1.00 88.31 413 LEU A N 1
ATOM 3245 C CA . LEU A 1 413 ? 2.235 -6.550 2.067 1.00 88.31 413 LEU A CA 1
ATOM 3246 C C . LEU A 1 413 ? 0.989 -5.844 1.515 1.00 88.31 413 LEU A C 1
ATOM 3248 O O . LEU A 1 413 ? 0.499 -6.182 0.447 1.00 88.31 413 LEU A O 1
ATOM 3252 N N . CYS A 1 414 ? 0.474 -4.853 2.230 1.00 89.19 414 CYS A N 1
ATOM 3253 C CA . CYS A 1 414 ? -0.711 -4.069 1.877 1.00 89.19 414 CYS A CA 1
ATOM 3254 C C . CYS A 1 414 ? -0.363 -2.864 0.985 1.00 89.19 414 CYS A C 1
ATOM 3256 O O . CYS A 1 414 ? -0.746 -1.733 1.290 1.00 89.19 414 CYS A O 1
ATOM 3258 N N . LEU A 1 415 ? 0.378 -3.110 -0.098 1.00 82.06 415 LEU A N 1
ATOM 3259 C CA . LEU A 1 415 ? 0.743 -2.113 -1.111 1.00 82.06 415 LEU A CA 1
ATOM 3260 C C . LEU A 1 415 ? 0.046 -2.330 -2.437 1.00 82.06 415 LEU A C 1
ATOM 3262 O O . LEU A 1 415 ? -0.426 -3.466 -2.686 1.00 82.06 415 LEU A O 1
#

pLDDT: mean 84.73, std 12.47, range [26.48, 98.62]

Secondary structure (DSSP, 8-state):
---PPPPPP---HHHHHHHHHHHHHHHHHT-SSTTS--HHHHTHHHHHHS-HHHHHHHHHHHHHHHHTTT---THHHHHHHHHHHHHHHHHHHHTTT-GGGHHHHHHHHHHHHHHHHHHHTTSSSTHHHHHHHHHHHHHHTS-HHHHHTSHHHHHHHHHHHHHT-GGGEES--SPP--HHHHTTTTT---TT-SS--HHHHHH---HHHHHHHHHHHHHHHHHHHHHTS-S---HHHHHHHHHHHHHHHH--PPPPPTTS-HHHHHHHHHHHHHHHHHHHHHHHTSSGGGS-TTSPPTT--HHHHHHHHHHHHHHHHHHHHHHHHH----GGGTHHHHHHHHHHTTSTTTGGGHHHHHHHHHHHHHHH--GGGHHHHHHHHHHHHHHHHHHHHT------HHHHHHHTT--EE--

Radius of gyration: 21.51 Å; chains: 1; bounding box: 59×47×65 Å

InterPro domains:
  IPR021858 Fungal transcription factor [PF11951] (25-386)

Sequence (415 aa):
MAHACPRRLQLEPRQNQQFRQFMRVCRTSLVAIKGYGHPMLTESLSLFHDRPALLDALFAIASQVDDYRSTGDAVALLEPYHRVLRDMQSLLGDHRQNPRDFREVRLACALSALVLLLLSMSSTNSDWEYHASHLVHLINSSNVDVLKETPLGLALIMLAAHMDIAAFAIGRTVVPTCAWSRWHLDEQHDAFAVPFQIHEINTGVPASLLSIISKLDQCASLSESCRGTLGHSSAVLTTERERLWMLLEAWQPQSLPESMLSHQRSALRIARRTLHRAAMLFHARVYGFHANLLDPLDHLSETTGASLVEEIVTGIRHLLHDFKDNANPIGNAMAWPLAVAGSECGSESNKFLQHEVVSLIHDMADSFYMLHLTPLEQLLRNLWEKHTLMLSTGLTGRLSLESIATETNTIILCL

Organism: NCBI:txid1450172